Protein 5I0F (pdb70)

Foldseek 3Di:
DKAADQCALFAVPAHDQRHWVVSQAAAFAKIKHKMWDLAAFDWKKKWKFFPVDIDIGTWDWDDGPPQRVQVLLQHDVNDDPVDDDDDDSIIMIMDMDGGHHQTKIKMKMWTAHPVGDIDIGDIGIRWHWYWDQPCLAEEAEDDDFWDVSFWIFTATPLGTWKIKGKGFADDQKFKFFQAFWQAFGTCAQHKAKRAQHDRFAPCNVVGHFNAGEQKIKIFGLQQKIKMKHWPALFMKIWDRCNVPVGIIMIMTTDDVPRDYIYMDMDIDGLLRRLVSLCVVQPAADDDDLLLLAEEEAEAPCQFLVSQVVVCVVCVVLLQDHQEYEYENQPCVQAQQHGNQWDFDADLQDADAPVRTAADPPTRYNDLLVSQVVCVVVNHAYAYEDEQWQADDPPGDPNSVSNQVVQVVVLQWWADLVSHFDQFSHNPSGGTIGGQLPDPVRLCSSCSNRLNCCQPSNHAEYAHEDLQGDGDQQIAHPVGHGCSRVSQQRVLSSLVSQQVSQVVNVHGSAYEYRHHYRNCLHGHAYEPDAYDQDLSSLSSRLSSQASNQSNNRAQYYYAFSGADDAEHALLSLLLSQLVLLLGRGHYHYHDDDVPDPDDRGNDQVVNCVVNVPVCSSVSSSLSSVVSVVCSVVSSVLVVVCSVSVGHQFYQPSNPNSNHSCSSVQGSWTHRGDWKIFDGDRDPPDQKDKDAFAAAWKAFPPPRDIDGHPDIDMDGCDSSDTTMITGDDDD

Secondary structure (DSSP, 8-state):
-EE--TTTT--TT---TTSEESSS-BTTS-EEEEEEESS-EEEEEEEEE-SS-EEEEE-EEE---HHHHHHHTT-GGG-BTTBPPPPPSSEEEEEEESS--SS-EEEEEEEEETTS-EEEPPPEEE--BEEE-S-SSEEEE-SS-B-TT--EEEE-SS-EEEEEEEEE--TT-EEEEEES-SS-S--TT-EEEE------S-HHHHT--SSEEEEEEEE-TTS-EEEEEE--SS-EEEEESSSSTTEEEEEEE------EEEEEEEEESHHHHHHHHHHHH--PPP--GGGGSEEEE-TT--SHHHHHHHHHHHHHHT---SEEEESS-B-SSSSSSBTT-B----TTPPP-GGG-B--TTSS-S-HHHHHHHHHHTT-EEEEEE-S-B---TT--HHHHHHHHHHHHHS-B-B-TTSSBPB--SSSSTT-B-B--SSHHHHHHHHHTTHHHHHTS---EEEE--------TT-B-TTS-BHHHHHHHHHHHHHHHHHHHHHHTTS---EEES---TTGGGS-EEE----BSSHHHHHHHHHHHHHHHTTT--SEEEETT-SBSSPPPHHHHHHHHHHHHTSSEEEE-----TTPSSP---SHHHHHHHHT-THHHHHHHHHHHHHHHHHHHHHHHHHHHHHH---SEE-THHHHTT-GGGGG-TT-EEETTTEEE----STT-SEEEEEE-SSEEEETTT--EEESSEEEEEE--TT---EEEE----

Solvent-accessible surface area: 27819 Å² total; per-residue (Å²): 136,19,45,14,93,44,68,2,32,33,7,23,56,11,75,17,44,7,15,5,111,33,34,52,12,19,21,47,89,61,1,28,1,6,0,9,0,74,26,82,18,67,96,1,62,0,34,0,75,25,100,168,56,127,86,74,24,109,12,64,101,49,132,30,67,128,68,13,57,10,18,55,48,4,3,101,34,86,77,57,96,89,140,154,79,98,170,92,95,74,57,4,18,70,19,54,11,95,136,3,50,94,90,62,15,42,1,56,0,38,2,47,7,122,103,51,132,85,37,83,21,124,69,15,100,2,41,4,0,84,67,13,80,117,123,52,13,106,12,53,26,90,69,118,30,43,33,108,132,24,23,58,4,0,20,18,89,76,30,30,36,48,0,64,5,7,1,81,3,69,77,58,6,24,0,0,0,0,0,1,8,6,40,73,12,35,1,58,41,39,154,18,10,0,19,9,4,18,5,22,26,18,0,8,143,65,94,34,2,0,0,0,0,0,0,0,0,0,0,27,53,71,12,138,5,23,0,0,3,0,91,23,27,48,48,0,83,3,20,0,10,32,87,67,87,66,58,0,58,0,39,2,34,14,36,163,244,112,17,89,9,83,0,10,36,53,87,13,33,6,23,77,0,0,29,8,0,4,106,69,15,24,86,20,25,128,27,11,80,22,0,4,0,0,0,0,0,0,28,9,4,30,30,25,85,58,0,37,101,14,1,51,92,2,144,118,34,44,0,59,14,7,0,0,0,0,13,16,0,1,44,74,51,7,6,5,6,1,77,66,12,173,69,121,109,29,159,3,114,59,6,88,14,123,58,17,95,43,33,109,139,19,11,1,52,70,0,42,5,3,0,130,65,0,53,126,71,37,9,70,0,0,0,20,0,1,0,4,3,45,56,66,148,114,15,25,113,27,5,80,28,11,5,101,22,0,70,90,39,19,28,1,0,61,35,52,111,38,69,27,0,89,2,50,14,53,81,29,87,89,1,1,0,0,0,0,16,37,75,58,1,13,99,58,1,5,61,7,2,42,0,0,2,81,58,10,61,0,15,0,0,1,0,12,0,0,10,13,9,17,4,27,20,0,98,14,79,44,63,95,62,1,23,46,3,23,8,30,3,1,11,16,2,1,92,2,0,3,41,4,0,101,70,25,74,47,106,12,0,1,0,2,5,1,0,0,22,12,0,4,27,28,5,0,3,6,6,5,15,23,46,24,60,30,72,5,2,58,7,6,0,8,0,0,1,0,0,3,0,0,6,2,10,4,1,0,8,6,0,2,4,16,7,19,97,23,1,91,15,27,2,2,1,5,0,4,2,0,0,0,0,0,0,0,0,0,0,5,2,43,102,24,129,86,92,166,75,79,55,4,0,1,0,18,10,0,7,131,72,45,72,17,53,111,1,28,84,22,2,60,44,0,0,149,17,0,64,74,5,43,93,42,0,30,39,20,8,154,96,3,45,158,49,4,45,4,0,3,4,1,8,2,13,54,29,7,105,22,73,67,6,36,69,37,50,93,6,0,1,0,0,45,50,5,0,0,12,2,2,8,36,76,59,20,106,77,53,61,0,15,0,1,138,38,81,3,51,3,51,63,75,36,116,92,20,112,5,23,96,99,30,90,37,66,2,39,74,76,25,2,0,0,7,90,109,65,61,112,154

B-factor: mean 27.85, std 9.17, range [13.56, 85.02]

Sequence (729 aa):
MITHRPRGIEHPYARSLDQLYPAIPIAGQSLTIGATTSGPCSRMRCFVLWPEHEQVFDMSPVNGTDSDAALLAGGEGHLAAAQQAALDADNGWQTSIPHLPDQDATYYFEALTLDGRTETSESFPLTPSHWSAEPVGHIDIDGDRFIPDSPLWLVSSAGTHRVKFALRIEGDEHVVGFGERYDQLDQRGLRLDSVVFEQYKAQGKHHRTYLPMPFAQVVNEAGRAWGFHVETTRRTWYDVAATVSDRILLIEVDLGFKTPVVRVNTWSGSPTDVLNGFLDVAGRPAEMPEWIFGLWASGNEWNTQSLVMEQMDRHRNEGIPVSVVVIEAWSDEEGFTIFRDARYVPNQGQPHRGPDFTYPSDGAWPDPAGMIRELHERGIRVILWQIPLQKTDDDLGPEALAQGNALIASGHVVKEPDGTPYKNRGWWFPNALMPDLSTEAGRQWWTEQRRYLVEDLDIDGFKTDGGEHAWGSDLRYEDGRRGDEGNNLYPVNYARAYGDLLRSAGKYPVTFSRSGFTGSQAHGLYWAGDEDSTWEAFRSSITAGITAGACGILYWGWDLAGFSGPVPEAELYARAFAAATFMPIMQYHSEFHHHELPLRDRTPWNVAEQTGCGELIDLARHYTRVREALRPYLVAQTRQCLQTGKPLMRAMFYDHADDPEIWAHPRQYMLGDELLINPVTAPGATTWTTYLPEGQWEDYWSGEVSEGGHLVTRAVGWDIIPVYRRVGAA

Radius of gyration: 27.04 Å; Cα contacts (8 Å, |Δi|>4): 1753; chains: 1; bounding box: 69×82×50 Å

Nearest PDB structures (foldseek):
  5i0f-assembly1_B  TM=1.001E+00  e=0.000E+00  Trueperella pyogenes
  5i0g-assembly1_B  TM=9.941E-01  e=0.000E+00  Trueperella pyogenes
  5i0e-assembly1_B  TM=9.972E-01  e=0.000E+00  Trueperella pyogenes
  5f7s-assembly1_A  TM=9.975E-01  e=0.000E+00  Trueperella pyogenes
  5f7s-assembly2_B  TM=9.955E-01  e=0.000E+00  Trueperella pyogenes

Structure (mmCIF, N/CA/C/O backbone):
data_5I0F
#
_entry.id   5I0F
#
_cell.length_a   195.127
_cell.length_b   103.128
_cell.length_c   44.094
_cell.angle_alpha   90.00
_cell.angle_beta   92.14
_cell.angle_gamma   90.00
#
_symmetry.space_group_name_H-M   'C 1 2 1'
#
loop_
_entity.id
_entity.type
_entity.pdbx_description
1 polymer 'Glycoside hydrolase family 31'
2 branched alpha-D-glucopyranose-(1-6)-alpha-D-glucopyranose
3 branched alpha-D-glucopyranose-(1-6)-beta-D-glucopyranose
4 non-polymer 'CALCIUM ION'
5 non-polymer 'TRIETHYLENE GLYCOL'
6 water water
#
loop_
_atom_site.group_PDB
_atom_site.id
_atom_site.type_symbol
_atom_site.label_atom_id
_atom_site.label_alt_id
_atom_site.label_comp_id
_atom_site.label_asym_id
_atom_site.label_entity_id
_atom_site.label_seq_id
_atom_site.pdbx_PDB_ins_code
_atom_site.Cartn_x
_atom_site.Cartn_y
_atom_site.Cartn_z
_atom_site.occupancy
_atom_site.B_iso_or_equiv
_atom_site.auth_seq_id
_atom_site.auth_comp_id
_atom_site.auth_asym_id
_atom_site.auth_atom_id
_atom_site.pdbx_PDB_model_num
ATOM 1 N N . MET A 1 1 ? -33.775 15.107 24.710 1.00 45.08 1 MET B N 1
ATOM 2 C CA . MET A 1 1 ? -33.263 15.221 23.322 1.00 43.93 1 MET B CA 1
ATOM 3 C C . MET A 1 1 ? -32.100 16.204 23.324 1.00 38.65 1 MET B C 1
ATOM 4 O O . MET A 1 1 ? -32.155 17.238 23.997 1.00 37.13 1 MET B O 1
ATOM 9 N N . ILE A 1 2 ? -31.070 15.866 22.548 1.00 34.96 2 ILE B N 1
ATOM 10 C CA . ILE A 1 2 ? -29.881 16.702 22.357 1.00 31.76 2 ILE B CA 1
ATOM 11 C C . ILE A 1 2 ? -30.062 17.503 21.075 1.00 31.07 2 ILE B C 1
ATOM 12 O O . ILE A 1 2 ? -30.454 16.949 20.042 1.00 31.32 2 ILE B O 1
ATOM 17 N N . THR A 1 3 ? -29.804 18.809 21.150 1.00 30.41 3 THR B N 1
ATOM 18 C CA . THR A 1 3 ? -29.831 19.672 19.981 1.00 29.73 3 THR B CA 1
ATOM 19 C C . THR A 1 3 ? -28.430 20.198 19.676 1.00 28.00 3 THR B C 1
ATOM 20 O O . THR A 1 3 ? -27.760 20.779 20.533 1.00 27.55 3 THR B O 1
ATOM 24 N N . HIS A 1 4 ? -28.003 19.975 18.445 1.00 27.47 4 HIS B N 1
ATOM 25 C CA . HIS A 1 4 ? -26.807 20.597 17.916 1.00 26.49 4 HIS B CA 1
ATOM 26 C C . HIS A 1 4 ? -27.108 21.043 16.499 1.00 27.03 4 HIS B C 1
ATOM 27 O O . HIS A 1 4 ? -27.565 20.258 15.692 1.00 26.44 4 HIS B O 1
ATOM 34 N N . ARG A 1 5 ? -26.891 22.329 16.236 1.00 27.31 5 ARG B N 1
ATOM 35 C CA . ARG A 1 5 ? -26.998 22.900 14.891 1.00 28.13 5 ARG B CA 1
ATOM 36 C C . ARG A 1 5 ? -25.663 23.574 14.630 1.00 27.19 5 ARG B C 1
ATOM 37 O O . ARG A 1 5 ? -25.348 24.553 15.291 1.00 26.30 5 ARG B O 1
ATOM 45 N N . PRO A 1 6 ? -24.863 23.059 13.687 1.00 28.02 6 PRO B N 1
ATOM 46 C CA . PRO A 1 6 ? -23.514 23.592 13.472 1.00 27.70 6 PRO B CA 1
ATOM 47 C C . PRO A 1 6 ? -23.435 25.123 13.328 1.00 27.01 6 PRO B C 1
ATOM 48 O O . PRO A 1 6 ? -22.488 25.731 13.792 1.00 26.52 6 PRO B O 1
ATOM 52 N N . ARG A 1 7 ? -24.426 25.725 12.686 1.00 27.52 7 ARG B N 1
ATOM 53 C CA . ARG A 1 7 ? -24.453 27.187 12.508 1.00 27.80 7 ARG B CA 1
ATOM 54 C C . ARG A 1 7 ? -25.293 27.924 13.540 1.00 25.92 7 ARG B C 1
ATOM 55 O O . ARG A 1 7 ? -25.308 29.157 13.552 1.00 24.88 7 ARG B O 1
ATOM 63 N N . GLY A 1 8 ? -25.991 27.185 14.399 1.00 24.71 8 GLY B N 1
ATOM 64 C CA . GLY A 1 8 ? -26.775 27.767 15.463 1.00 24.14 8 GLY B CA 1
ATOM 65 C C . GLY A 1 8 ? -28.041 28.457 14.986 1.00 24.35 8 GLY B C 1
ATOM 66 O O . GLY A 1 8 ? -28.628 28.087 13.972 1.00 24.40 8 GLY B O 1
ATOM 67 N N . ILE A 1 9 ? -28.450 29.468 15.743 1.00 23.31 9 ILE B N 1
ATOM 68 C CA . ILE A 1 9 ? -29.675 30.218 15.451 1.00 23.86 9 ILE B CA 1
ATOM 69 C C . ILE A 1 9 ? -29.447 31.127 14.226 1.00 22.80 9 ILE B C 1
ATOM 70 O O . ILE A 1 9 ? -30.401 31.477 13.514 1.00 23.18 9 ILE B O 1
ATOM 75 N N . GLU A 1 10 ? -28.186 31.485 13.999 1.00 21.44 10 GLU B N 1
ATOM 76 C CA . GLU A 1 10 ? -27.749 32.271 12.817 1.00 22.13 10 GLU B CA 1
ATOM 77 C C . GLU A 1 10 ? -28.181 33.741 12.921 1.00 21.40 10 GLU B C 1
ATOM 78 O O . GLU A 1 10 ? -28.487 34.400 11.924 1.00 22.74 10 GLU B O 1
ATOM 84 N N . HIS A 1 11 ? -28.198 34.239 14.148 1.00 21.24 11 HIS B N 1
ATOM 85 C CA . HIS A 1 11 ? -28.178 35.689 14.420 1.00 21.20 11 HIS B CA 1
ATOM 86 C C . HIS A 1 11 ? -26.825 36.162 13.830 1.00 20.83 11 HIS B C 1
ATOM 87 O O . HIS A 1 11 ? -25.812 35.553 14.098 1.00 20.52 11 HIS B O 1
ATOM 94 N N . PRO A 1 12 ? -26.798 37.239 13.014 1.00 20.70 12 PRO B N 1
ATOM 95 C CA . PRO A 1 12 ? -25.507 37.567 12.362 1.00 20.67 12 PRO B CA 1
ATOM 96 C C . PRO A 1 12 ? -24.365 38.011 13.275 1.00 21.07 12 PRO B C 1
ATOM 97 O O . PRO A 1 12 ? -23.213 38.017 12.842 1.00 22.34 12 PRO B O 1
ATOM 101 N N . TYR A 1 13 ? -24.672 38.423 14.503 1.00 20.56 13 TYR B N 1
ATOM 102 C CA . TYR A 1 13 ? -23.678 38.901 15.443 1.00 21.27 13 TYR B CA 1
ATOM 103 C C . TYR A 1 13 ? -23.611 38.146 16.778 1.00 22.79 13 TYR B C 1
ATOM 104 O O . TYR A 1 13 ? -22.941 38.595 17.690 1.00 24.39 13 TYR B O 1
ATOM 113 N N . ALA A 1 14 ? -24.294 37.009 16.898 1.00 22.26 14 ALA B N 1
ATOM 114 C CA . ALA A 1 14 ? -24.340 36.296 18.167 1.00 23.72 14 ALA B CA 1
ATOM 115 C C . ALA A 1 14 ? -24.330 34.802 17.902 1.00 24.27 14 ALA B C 1
ATOM 116 O O . ALA A 1 14 ? -24.769 34.337 16.837 1.00 22.67 14 ALA B O 1
ATOM 118 N N . ARG A 1 15 ? -23.799 34.077 18.880 1.00 26.83 15 ARG B N 1
ATOM 119 C CA . ARG A 1 15 ? -23.785 32.618 18.855 1.00 28.69 15 ARG B CA 1
ATOM 120 C C . ARG A 1 15 ? -24.817 32.080 19.830 1.00 28.01 15 ARG B C 1
ATOM 121 O O . ARG A 1 15 ? -25.002 32.644 20.914 1.00 27.79 15 ARG B O 1
ATOM 129 N N . SER A 1 16 ? -25.480 30.992 19.441 1.00 27.26 16 SER B N 1
ATOM 130 C CA . SER A 1 16 ? -26.329 30.213 20.348 1.00 27.68 16 SER B CA 1
ATOM 131 C C . SER A 1 16 ? -25.497 29.138 21.062 1.00 27.11 16 SER B C 1
ATOM 132 O O . SER A 1 16 ? -24.329 28.906 20.730 1.00 26.05 16 SER B O 1
ATOM 135 N N . LEU A 1 17 ? -26.106 28.473 22.039 1.00 27.32 17 LEU B N 1
ATOM 136 C CA . LEU A 1 17 ? -25.402 27.476 22.849 1.00 28.73 17 LEU B CA 1
ATOM 137 C C . LEU A 1 17 ? -25.241 26.100 22.186 1.00 27.84 17 LEU B C 1
ATOM 138 O O . LEU A 1 17 ? -24.602 25.211 22.760 1.00 29.27 17 LEU B O 1
ATOM 143 N N . ASP A 1 18 ? -25.810 25.920 21.002 1.00 26.79 18 ASP B N 1
ATOM 144 C CA . ASP A 1 18 ? -25.909 24.609 20.348 1.00 27.14 18 ASP B CA 1
ATOM 145 C C . ASP A 1 18 ? -25.091 24.505 19.039 1.00 25.98 18 ASP B C 1
ATOM 146 O O . ASP A 1 18 ? -25.397 23.668 18.191 1.00 26.13 18 ASP B O 1
ATOM 151 N N . GLN A 1 19 ? -24.056 25.340 18.881 1.00 25.10 19 GLN B N 1
ATOM 152 C CA . GLN A 1 19 ? -23.344 25.463 17.605 1.00 24.49 19 GLN B CA 1
ATOM 153 C C . GLN A 1 19 ? -21.843 25.231 17.695 1.00 24.42 19 GLN B C 1
ATOM 154 O O . GLN A 1 19 ? -21.291 25.093 18.780 1.00 25.17 19 GLN B O 1
ATOM 160 N N . LEU A 1 20 ? -21.217 25.163 16.520 1.00 25.36 20 LEU B N 1
ATOM 161 C CA . LEU A 1 20 ? -19.778 25.302 16.394 1.00 26.00 20 LEU B CA 1
ATOM 162 C C . LEU A 1 20 ? -19.368 26.781 16.329 1.00 27.24 20 LEU B C 1
ATOM 163 O O . LEU A 1 20 ? -20.075 27.587 15.722 1.00 28.01 20 LEU B O 1
ATOM 168 N N . TYR A 1 21 ? -18.226 27.109 16.924 1.00 28.19 21 TYR B N 1
ATOM 169 C CA . TYR A 1 21 ? -17.619 28.448 16.798 1.00 30.86 21 TYR B CA 1
ATOM 170 C C . TYR A 1 21 ? -16.100 28.333 16.587 1.00 31.48 21 TYR B C 1
ATOM 171 O O . TYR A 1 21 ? -15.401 27.872 17.494 1.00 31.76 21 TYR B O 1
ATOM 180 N N . PRO A 1 22 ? -15.568 28.726 15.423 1.00 32.34 22 PRO B N 1
ATOM 181 C CA . PRO A 1 22 ? -16.315 29.290 14.296 1.00 32.43 22 PRO B CA 1
ATOM 182 C C . PRO A 1 22 ? -17.247 28.289 13.619 1.00 31.00 22 PRO B C 1
ATOM 183 O O . PRO A 1 22 ? -17.017 27.084 13.680 1.00 29.41 22 PRO B O 1
ATOM 187 N N . ALA A 1 23 ? -18.301 28.810 12.997 1.00 31.36 23 ALA B N 1
ATOM 188 C CA . ALA A 1 23 ? -19.343 27.970 12.396 1.00 31.14 23 ALA B CA 1
ATOM 189 C C . ALA A 1 23 ? -18.804 27.188 11.211 1.00 31.01 23 ALA B C 1
ATOM 190 O O . ALA A 1 23 ? -19.302 26.112 10.949 1.00 30.86 23 ALA B O 1
ATOM 192 N N . ILE A 1 24 ? -17.831 27.768 10.498 1.00 31.36 24 ILE B N 1
ATOM 193 C CA . ILE A 1 24 ? -17.017 27.084 9.468 1.00 31.14 24 ILE B CA 1
ATOM 194 C C . ILE A 1 24 ? -15.638 26.838 10.114 1.00 30.62 24 ILE B C 1
ATOM 195 O O . ILE A 1 24 ? -14.819 27.768 10.204 1.00 29.98 24 ILE B O 1
ATOM 200 N N . PRO A 1 25 ? -15.383 25.597 10.598 1.00 29.90 25 PRO B N 1
ATOM 201 C CA . PRO A 1 25 ? -14.133 25.328 11.310 1.00 29.73 25 PRO B CA 1
ATOM 202 C C . PRO A 1 25 ? -12.872 25.555 10.460 1.00 30.82 25 PRO B C 1
ATOM 203 O O . PRO A 1 25 ? -12.853 25.211 9.269 1.00 30.67 25 PRO B O 1
ATOM 207 N N . ILE A 1 26 ? -11.844 26.153 11.078 1.00 31.62 26 ILE B N 1
ATOM 208 C CA . ILE A 1 26 ? -10.580 26.456 10.413 1.00 33.14 26 ILE B CA 1
ATOM 209 C C . ILE A 1 26 ? -9.478 25.634 11.087 1.00 33.76 26 ILE B C 1
ATOM 210 O O . ILE A 1 26 ? -9.287 25.718 12.298 1.00 32.76 26 ILE B O 1
ATOM 215 N N . ALA A 1 27 ? -8.771 24.836 10.283 1.00 35.20 27 ALA B N 1
ATOM 216 C CA . ALA A 1 27 ? -7.643 24.026 10.767 1.00 36.64 27 ALA B CA 1
ATOM 217 C C . ALA A 1 27 ? -6.594 24.897 11.447 1.00 38.73 27 ALA B C 1
ATOM 218 O O . ALA A 1 27 ? -6.312 26.013 10.994 1.00 38.44 27 ALA B O 1
ATOM 220 N N . GLY A 1 28 ? -6.038 24.396 12.548 1.00 40.24 28 GLY B N 1
ATOM 221 C CA . GLY A 1 28 ? -5.004 25.115 13.302 1.00 42.77 28 GLY B CA 1
ATOM 222 C C . GLY A 1 28 ? -5.496 26.194 14.260 1.00 43.28 28 GLY B C 1
ATOM 223 O O . GLY A 1 28 ? -4.695 26.738 15.017 1.00 45.67 28 GLY B O 1
ATOM 224 N N . GLN A 1 29 ? -6.790 26.520 14.226 1.00 41.43 29 GLN B N 1
ATOM 225 C CA . GLN A 1 29 ? -7.393 27.495 15.139 1.00 41.78 29 GLN B CA 1
ATOM 226 C C . GLN A 1 29 ? -8.208 26.711 16.170 1.00 39.63 29 GLN B C 1
ATOM 227 O O . GLN A 1 29 ? -8.413 25.514 16.006 1.00 37.92 29 GLN B O 1
ATOM 233 N N . SER A 1 30 ? -8.677 27.394 17.215 1.00 39.40 30 SER B N 1
ATOM 234 C CA . SER A 1 30 ? -9.541 26.756 18.205 1.00 38.38 30 SER B CA 1
ATOM 235 C C . SER A 1 30 ? -10.929 26.527 17.598 1.00 35.45 30 SER B C 1
ATOM 236 O O . SER A 1 30 ? -11.365 27.284 16.716 1.00 33.92 30 SER B O 1
ATOM 239 N N . LEU A 1 31 ? -11.585 25.461 18.048 1.00 33.53 31 LEU B N 1
ATOM 240 C CA . LEU A 1 31 ? -12.962 25.162 17.685 1.00 31.59 31 LEU B CA 1
ATOM 241 C C . LEU A 1 31 ? -13.731 24.912 18.975 1.00 31.56 31 LEU B C 1
ATOM 242 O O . LEU A 1 31 ? -13.395 23.985 19.713 1.00 31.75 31 LEU B O 1
ATOM 247 N N . THR A 1 32 ? -14.754 25.730 19.237 1.00 31.17 32 THR B N 1
ATOM 248 C CA . THR A 1 32 ? -15.657 25.550 20.375 1.00 30.59 32 THR B CA 1
ATOM 249 C C . THR A 1 32 ? -16.880 24.782 19.896 1.00 29.60 32 THR B C 1
ATOM 250 O O . THR A 1 32 ? -17.464 25.129 18.870 1.00 28.61 32 THR B O 1
ATOM 254 N N . ILE A 1 33 ? -17.262 23.751 20.652 1.00 28.74 33 ILE B N 1
ATOM 255 C CA . ILE A 1 33 ? -18.366 22.870 20.286 1.00 27.86 33 ILE B CA 1
ATOM 256 C C . ILE A 1 33 ? -19.447 22.961 21.355 1.00 27.78 33 ILE B C 1
ATOM 257 O O . ILE A 1 33 ? -19.195 22.618 22.511 1.00 28.51 33 ILE B O 1
ATOM 262 N N . GLY A 1 34 ? -20.642 23.387 20.945 1.00 27.33 34 GLY B N 1
ATOM 263 C CA . GLY A 1 34 ? -21.808 23.519 21.818 1.00 27.26 34 GLY B CA 1
ATOM 264 C C . GLY A 1 34 ? -22.960 22.577 21.474 1.00 26.41 34 GLY B C 1
ATOM 265 O O . GLY A 1 34 ? -23.183 22.250 20.312 1.00 25.71 34 GLY B O 1
ATOM 266 N N . ALA A 1 35 ? -23.676 22.138 22.503 1.00 26.27 35 ALA B N 1
ATOM 267 C CA . ALA A 1 35 ? -24.920 21.370 22.348 1.00 26.38 35 ALA B CA 1
ATOM 268 C C . ALA A 1 35 ? -25.820 21.686 23.523 1.00 26.85 35 ALA B C 1
ATOM 269 O O . ALA A 1 35 ? -25.334 22.079 24.580 1.00 27.36 35 ALA B O 1
ATOM 271 N N . THR A 1 36 ? -27.129 21.546 23.330 1.00 27.85 36 THR B N 1
ATOM 272 C CA . THR A 1 36 ? -28.079 21.693 24.409 1.00 29.48 36 THR B CA 1
ATOM 273 C C . THR A 1 36 ? -28.883 20.394 24.593 1.00 30.89 36 THR B C 1
ATOM 274 O O . THR A 1 36 ? -29.013 19.579 23.668 1.00 30.63 36 THR B O 1
ATOM 278 N N . THR A 1 37 ? -29.388 20.225 25.806 1.00 32.19 37 THR B N 1
ATOM 279 C CA . THR A 1 37 ? -30.284 19.144 26.156 1.00 34.83 37 THR B CA 1
ATOM 280 C C . THR A 1 37 ? -31.650 19.728 26.531 1.00 37.66 37 THR B C 1
ATOM 281 O O . THR A 1 37 ? -31.725 20.760 27.202 1.00 38.52 37 THR B O 1
ATOM 285 N N . SER A 1 38 ? -32.713 19.060 26.080 1.00 40.20 38 SER B N 1
ATOM 286 C CA . SER A 1 38 ? -34.092 19.484 26.347 1.00 42.36 38 SER B CA 1
ATOM 287 C C . SER A 1 38 ? -34.457 19.315 27.814 1.00 43.66 38 SER B C 1
ATOM 288 O O . SER A 1 38 ? -35.200 20.122 28.372 1.00 44.83 38 SER B O 1
ATOM 291 N N . GLY A 1 39 ? -33.958 18.248 28.428 1.00 43.62 39 GLY B N 1
ATOM 292 C CA . GLY A 1 39 ? -34.116 18.036 29.848 1.00 43.63 39 GLY B CA 1
ATOM 293 C C . GLY A 1 39 ? -32.817 18.259 30.582 1.00 42.68 39 GLY B C 1
ATOM 294 O O . GLY A 1 39 ? -31.768 18.475 29.967 1.00 43.72 39 GLY B O 1
ATOM 295 N N . PRO A 1 40 ? -32.867 18.184 31.919 1.00 43.36 40 PRO B N 1
ATOM 296 C CA . PRO A 1 40 ? -31.636 18.246 32.699 1.00 40.39 40 PRO B CA 1
ATOM 297 C C . PRO A 1 40 ? -30.881 16.906 32.666 1.00 37.78 40 PRO B C 1
ATOM 298 O O . PRO A 1 40 ? -31.523 15.794 32.695 1.00 34.38 40 PRO B O 1
ATOM 302 N N . CYS A 1 41 ? -29.543 17.049 32.613 1.00 34.06 41 CYS B N 1
ATOM 303 C CA . CYS A 1 41 ? -28.579 15.962 32.448 1.00 33.10 41 CYS B CA 1
ATOM 304 C C . CYS A 1 41 ? -27.424 16.090 33.444 1.00 32.84 41 CYS B C 1
ATOM 305 O O . CYS A 1 41 ? -27.144 17.170 33.946 1.00 33.13 41 CYS B O 1
ATOM 308 N N . SER A 1 42 ? -26.783 14.969 33.749 1.00 33.10 42 SER B N 1
ATOM 309 C CA . SER A 1 42 ? -25.646 14.942 34.660 1.00 34.06 42 SER B CA 1
ATOM 310 C C . SER A 1 42 ? -24.315 14.974 33.915 1.00 34.40 42 SER B C 1
ATOM 311 O O . SER A 1 42 ? -23.309 15.342 34.497 1.00 35.12 42 SER B O 1
ATOM 314 N N . ARG A 1 43 ? -24.319 14.596 32.635 1.00 34.12 43 ARG B N 1
ATOM 315 C CA . ARG A 1 43 ? -23.098 14.450 31.857 1.00 35.66 43 ARG B CA 1
ATOM 316 C C . ARG A 1 43 ? -23.421 14.591 30.368 1.00 33.32 43 ARG B C 1
ATOM 317 O O . ARG A 1 43 ? -24.481 14.187 29.917 1.00 31.21 43 ARG B O 1
ATOM 325 N N . MET A 1 44 ? -22.488 15.165 29.628 1.00 32.57 44 MET B N 1
ATOM 326 C CA . MET A 1 44 ? -22.518 15.206 28.187 1.00 31.96 44 MET B CA 1
ATOM 327 C C . MET A 1 44 ? -21.100 15.034 27.656 1.00 30.86 44 MET B C 1
ATOM 328 O O . MET A 1 44 ? -20.169 15.704 28.137 1.00 30.12 44 MET B O 1
ATOM 333 N N . ARG A 1 45 ? -20.943 14.169 26.658 1.00 29.58 45 ARG B N 1
ATOM 334 C CA . ARG A 1 45 ? -19.653 13.959 26.023 1.00 31.43 45 ARG B CA 1
ATOM 335 C C . ARG A 1 45 ? -19.758 14.095 24.523 1.00 29.97 45 ARG B C 1
ATOM 336 O O . ARG A 1 45 ? -20.779 13.768 23.928 1.00 28.80 45 ARG B O 1
ATOM 344 N N . CYS A 1 46 ? -18.703 14.627 23.923 1.00 29.74 46 CYS B N 1
ATOM 345 C CA . CYS A 1 46 ? -18.583 14.731 22.474 1.00 29.24 46 CYS B CA 1
ATOM 346 C C . CYS A 1 46 ? -17.548 13.713 22.007 1.00 30.32 46 CYS B C 1
ATOM 347 O O . CYS A 1 46 ? -16.381 13.766 22.425 1.00 30.84 46 CYS B O 1
ATOM 350 N N . PHE A 1 47 ? -17.970 12.798 21.144 1.00 30.70 47 PHE B N 1
ATOM 351 C CA . PHE A 1 47 ? -17.075 11.807 20.544 1.00 33.35 47 PHE B CA 1
ATOM 352 C C . PHE A 1 47 ? -16.678 12.276 19.148 1.00 33.91 47 PHE B C 1
ATOM 353 O O . PHE A 1 47 ? -17.562 12.466 18.301 1.00 33.34 47 PHE B O 1
ATOM 361 N N . VAL A 1 48 ? -15.379 12.478 18.917 1.00 34.44 48 VAL B N 1
ATOM 362 C CA . VAL A 1 48 ? -14.875 12.934 17.616 1.00 34.69 48 VAL B CA 1
ATOM 363 C C . VAL A 1 48 ? -14.070 11.794 16.994 1.00 36.93 48 VAL B C 1
ATOM 364 O O . VAL A 1 48 ? -13.068 11.358 17.559 1.00 38.15 48 VAL B O 1
ATOM 368 N N . LEU A 1 49 ? -14.514 11.318 15.833 1.00 38.38 49 LEU B N 1
ATOM 369 C CA . LEU A 1 49 ? -13.880 10.197 15.137 1.00 41.98 49 LEU B CA 1
ATOM 370 C C . LEU A 1 49 ? -13.002 10.708 13.969 1.00 42.64 49 LEU B C 1
ATOM 371 O O . LEU A 1 49 ? -13.502 11.030 12.888 1.00 40.93 49 LEU B O 1
ATOM 376 N N . TRP A 1 50 ? -11.699 10.800 14.222 1.00 45.15 50 TRP B N 1
ATOM 377 C CA . TRP A 1 50 ? -10.694 11.150 13.197 1.00 47.97 50 TRP B CA 1
ATOM 378 C C . TRP A 1 50 ? -10.345 9.889 12.370 1.00 51.89 50 TRP B C 1
ATOM 379 O O . TRP A 1 50 ? -10.622 8.768 12.808 1.00 52.25 50 TRP B O 1
ATOM 390 N N . PRO A 1 51 ? -9.718 10.055 11.185 1.00 55.37 51 PRO B N 1
ATOM 391 C CA . PRO A 1 51 ? -9.453 8.882 10.335 1.00 59.09 51 PRO B CA 1
ATOM 392 C C . PRO A 1 51 ? -8.774 7.720 11.072 1.00 62.30 51 PRO B C 1
ATOM 393 O O . PRO A 1 51 ? -9.228 6.583 10.964 1.00 63.59 51 PRO B O 1
ATOM 397 N N . GLU A 1 52 ? -7.719 8.026 11.825 1.00 64.69 52 GLU B N 1
ATOM 398 C CA . GLU A 1 52 ? -6.920 7.016 12.532 1.00 69.44 52 GLU B CA 1
ATOM 399 C C . GLU A 1 52 ? -7.150 6.991 14.052 1.00 68.62 52 GLU B C 1
ATOM 400 O O . GLU A 1 52 ? -6.962 5.945 14.676 1.00 70.47 52 GLU B O 1
ATOM 406 N N . HIS A 1 53 ? -7.544 8.128 14.636 1.00 66.10 53 HIS B N 1
ATOM 407 C CA . HIS A 1 53 ? -7.763 8.265 16.085 1.00 64.90 53 HIS B CA 1
ATOM 408 C C . HIS A 1 53 ? -9.220 8.597 16.411 1.00 62.98 53 HIS B C 1
ATOM 409 O O . HIS A 1 53 ? -9.968 9.117 15.574 1.00 61.09 53 HIS B O 1
ATOM 411 N N . GLU A 1 54 ? -9.615 8.296 17.642 1.00 61.92 54 GLU B N 1
ATOM 412 C CA . GLU A 1 54 ? -10.921 8.692 18.173 1.00 59.46 54 GLU B CA 1
ATOM 413 C C . GLU A 1 54 ? -10.653 9.399 19.492 1.00 57.03 54 GLU B C 1
ATOM 414 O O . GLU A 1 54 ? -9.760 8.995 20.239 1.00 60.12 54 GLU B O 1
ATOM 420 N N . GLN A 1 55 ? -11.381 10.475 19.758 1.00 51.69 55 GLN B N 1
ATOM 421 C CA . GLN A 1 55 ? -11.223 11.205 21.012 1.00 50.20 55 GLN B CA 1
ATOM 422 C C . GLN A 1 55 ? -12.578 11.564 21.584 1.00 45.33 55 GLN B C 1
ATOM 423 O O . GLN A 1 55 ? -13.503 11.872 20.840 1.00 43.03 55 GLN B O 1
ATOM 429 N N . VAL A 1 56 ? -12.660 11.529 22.914 1.00 43.54 56 VAL B N 1
ATOM 430 C CA . VAL A 1 56 ? -13.876 11.797 23.668 1.00 40.71 56 VAL B CA 1
ATOM 431 C C . VAL A 1 56 ? -13.600 13.024 24.529 1.00 39.01 56 VAL B C 1
ATOM 432 O O . VAL A 1 56 ? -12.586 13.077 25.216 1.00 38.55 56 VAL B O 1
ATOM 436 N N . PHE A 1 57 ? -14.487 14.010 24.469 1.00 36.57 57 PHE B N 1
ATOM 437 C CA . PHE A 1 57 ? -14.385 15.209 25.290 1.00 36.99 57 PHE B CA 1
ATOM 438 C C . PHE A 1 57 ? -15.504 15.207 26.330 1.00 36.20 57 PHE B C 1
ATOM 439 O O . PHE A 1 57 ? -16.660 14.937 25.997 1.00 34.76 57 PHE B O 1
ATOM 447 N N . ASP A 1 58 ? -15.154 15.483 27.580 1.00 37.04 58 ASP B N 1
ATOM 448 C CA . ASP A 1 58 ? -16.134 15.689 28.651 1.00 36.80 58 ASP B CA 1
ATOM 449 C C . ASP A 1 58 ? -16.573 17.134 28.616 1.00 34.42 58 ASP B C 1
ATOM 450 O O . ASP A 1 58 ? -15.802 18.031 28.927 1.00 35.53 58 ASP B O 1
ATOM 455 N N . MET A 1 59 ? -17.821 17.356 28.251 1.00 32.16 59 MET B N 1
ATOM 456 C CA . MET A 1 59 ? -18.345 18.702 28.109 1.00 30.92 59 MET B CA 1
ATOM 457 C C . MET A 1 59 ? -18.713 19.272 29.478 1.00 31.33 59 MET B C 1
ATOM 458 O O . MET A 1 59 ? -18.964 18.528 30.431 1.00 30.84 59 MET B O 1
ATOM 463 N N . SER A 1 60 ? -18.707 20.595 29.569 1.00 31.02 60 SER B N 1
ATOM 464 C CA . SER A 1 60 ? -19.010 21.320 30.794 1.00 32.27 60 SER B CA 1
ATOM 465 C C . SER A 1 60 ? -20.302 22.122 30.628 1.00 31.65 60 SER B C 1
ATOM 466 O O . SER A 1 60 ? -20.569 22.617 29.523 1.00 29.22 60 SER B O 1
ATOM 469 N N . PRO A 1 61 ? -21.085 22.287 31.717 1.00 32.23 61 PRO B N 1
ATOM 470 C CA . PRO A 1 61 ? -22.285 23.091 31.581 1.00 32.87 61 PRO B CA 1
ATOM 471 C C . PRO A 1 61 ? -21.920 24.573 31.508 1.00 34.87 61 PRO B C 1
ATOM 472 O O . PRO A 1 61 ? -20.997 25.020 32.175 1.00 35.50 61 PRO B O 1
ATOM 476 N N . VAL A 1 62 ? -22.643 25.318 30.691 1.00 35.67 62 VAL B N 1
ATOM 477 C CA . VAL A 1 62 ? -22.280 26.699 30.433 1.00 38.19 62 VAL B CA 1
ATOM 478 C C . VAL A 1 62 ? -23.548 27.523 30.353 1.00 39.81 62 VAL B C 1
ATOM 479 O O . VAL A 1 62 ? -24.614 26.971 30.141 1.00 39.51 62 VAL B O 1
ATOM 483 N N . ASN A 1 63 ? -23.433 28.828 30.598 1.00 42.59 63 ASN B N 1
ATOM 484 C CA . ASN A 1 63 ? -24.476 29.791 30.217 1.00 44.78 63 ASN B CA 1
ATOM 485 C C . ASN A 1 63 ? -23.948 30.633 29.084 1.00 44.56 63 ASN B C 1
ATOM 486 O O . ASN A 1 63 ? -22.735 30.709 28.879 1.00 44.53 63 ASN B O 1
ATOM 491 N N . GLY A 1 64 ? -24.849 31.277 28.346 1.00 45.66 64 GLY B N 1
ATOM 492 C CA . GLY A 1 64 ? -24.437 32.186 27.271 1.00 44.81 64 GLY B CA 1
ATOM 493 C C . GLY A 1 64 ? -23.553 33.306 27.812 1.00 44.46 64 GLY B C 1
ATOM 494 O O . GLY A 1 64 ? -23.704 33.709 28.962 1.00 44.11 64 GLY B O 1
ATOM 495 N N . THR A 1 65 ? -22.630 33.804 26.991 1.00 43.88 65 THR B N 1
ATOM 496 C CA . THR A 1 65 ? -21.851 34.990 27.358 1.00 43.66 65 THR B CA 1
ATOM 497 C C . THR A 1 65 ? -22.807 36.165 27.546 1.00 42.13 65 THR B C 1
ATOM 498 O O . THR A 1 65 ? -23.906 36.177 26.985 1.00 40.29 65 THR B O 1
ATOM 502 N N . ASP A 1 66 ? -22.379 37.126 28.360 1.00 42.92 66 ASP B N 1
ATOM 503 C CA . ASP A 1 66 ? -23.107 38.381 28.580 1.00 41.84 66 ASP B CA 1
ATOM 504 C C . ASP A 1 66 ? -23.526 39.051 27.254 1.00 41.40 66 ASP B C 1
ATOM 505 O O . ASP A 1 66 ? -24.673 39.482 27.092 1.00 40.67 66 ASP B O 1
ATOM 510 N N . SER A 1 67 ? -22.587 39.136 26.316 1.00 42.32 67 SER B N 1
ATOM 511 C CA . SER A 1 67 ? -22.847 39.688 24.973 1.00 42.44 67 SER B CA 1
ATOM 512 C C . SER A 1 67 ? -23.861 38.836 24.158 1.00 41.70 67 SER B C 1
ATOM 513 O O . SER A 1 67 ? -24.841 39.386 23.631 1.00 40.69 67 SER B O 1
ATOM 516 N N . ASP A 1 68 ? -23.646 37.515 24.077 1.00 41.58 68 ASP B N 1
ATOM 517 C CA . ASP A 1 68 ? -24.530 36.619 23.275 1.00 42.11 68 ASP B CA 1
ATOM 518 C C . ASP A 1 68 ? -25.973 36.517 23.799 1.00 41.83 68 ASP B C 1
ATOM 519 O O . ASP A 1 68 ? -26.921 36.641 23.027 1.00 42.22 68 ASP B O 1
ATOM 524 N N . ALA A 1 69 ? -26.125 36.269 25.099 1.00 43.07 69 ALA B N 1
ATOM 525 C CA . ALA A 1 69 ? -27.441 36.283 25.774 1.00 42.31 69 ALA B CA 1
ATOM 526 C C . ALA A 1 69 ? -28.218 37.565 25.489 1.00 40.86 69 ALA B C 1
ATOM 527 O O . ALA A 1 69 ? -29.409 37.514 25.169 1.00 40.38 69 ALA B O 1
ATOM 529 N N . ALA A 1 70 ? -27.531 38.705 25.608 1.00 38.98 70 ALA B N 1
ATOM 530 C CA . ALA A 1 70 ? -28.151 40.007 25.369 1.00 38.29 70 ALA B CA 1
ATOM 531 C C . ALA A 1 70 ? -28.667 40.131 23.940 1.00 37.13 70 ALA B C 1
ATOM 532 O O . ALA A 1 70 ? -29.830 40.489 23.717 1.00 35.12 70 ALA B O 1
ATOM 534 N N . LEU A 1 71 ? -27.791 39.821 22.981 1.00 36.81 71 LEU B N 1
ATOM 535 C CA . LEU A 1 71 ? -28.127 39.956 21.567 1.00 36.73 71 LEU B CA 1
ATOM 536 C C . LEU A 1 71 ? -29.297 39.065 21.148 1.00 36.16 71 LEU B C 1
ATOM 537 O O . LEU A 1 71 ? -30.163 39.511 20.406 1.00 33.90 71 LEU B O 1
ATOM 542 N N . LEU A 1 72 ? -29.343 37.824 21.635 1.00 36.21 72 LEU B N 1
ATOM 543 C CA . LEU A 1 72 ? -30.439 36.920 21.259 1.00 37.25 72 LEU B CA 1
ATOM 544 C C . LEU A 1 72 ? -31.811 37.400 21.774 1.00 37.61 72 LEU B C 1
ATOM 545 O O . LEU A 1 72 ? -32.816 37.129 21.139 1.00 38.77 72 LEU B O 1
ATOM 550 N N . ALA A 1 73 ? -31.843 38.142 22.884 1.00 37.53 73 ALA B N 1
ATOM 551 C CA . ALA A 1 73 ? -33.071 38.831 23.335 1.00 36.81 73 ALA B CA 1
ATOM 552 C C . ALA A 1 73 ? -33.342 40.206 22.671 1.00 35.73 73 ALA B C 1
ATOM 553 O O . ALA A 1 73 ? -34.196 40.946 23.151 1.00 37.10 73 ALA B O 1
ATOM 555 N N . GLY A 1 74 ? -32.639 40.553 21.593 1.00 33.77 74 GLY B N 1
ATOM 556 C CA . GLY A 1 74 ? -32.844 41.840 20.913 1.00 33.37 74 GLY B CA 1
ATOM 557 C C . GLY A 1 74 ? -31.934 42.988 21.297 1.00 32.42 74 GLY B C 1
ATOM 558 O O . GLY A 1 74 ? -32.115 44.113 20.812 1.00 31.19 74 GLY B O 1
ATOM 559 N N . GLY A 1 75 ? -30.947 42.712 22.144 1.00 31.60 75 GLY B N 1
ATOM 560 C CA . GLY A 1 75 ? -29.870 43.656 22.389 1.00 31.82 75 GLY B CA 1
ATOM 561 C C . GLY A 1 75 ? -30.170 44.523 23.577 1.00 31.50 75 GLY B C 1
ATOM 562 O O . GLY A 1 75 ? -31.235 44.411 24.181 1.00 30.90 75 GLY B O 1
ATOM 563 N N . GLU A 1 76 ? -29.237 45.420 23.871 1.00 32.59 76 GLU B N 1
ATOM 564 C CA . GLU A 1 76 ? -29.239 46.182 25.121 1.00 34.29 76 GLU B CA 1
ATOM 565 C C . GLU A 1 76 ? -30.380 47.202 25.203 1.00 33.55 76 GLU B C 1
ATOM 566 O O . GLU A 1 76 ? -30.816 47.567 26.307 1.00 32.58 76 GLU B O 1
ATOM 572 N N . GLY A 1 77 ? -30.873 47.670 24.055 1.00 32.12 77 GLY B N 1
ATOM 573 C CA . GLY A 1 77 ? -32.077 48.506 24.033 1.00 32.75 77 GLY B CA 1
ATOM 574 C C . GLY A 1 77 ? -33.347 47.829 24.556 1.00 32.25 77 GLY B C 1
ATOM 575 O O . GLY A 1 77 ? -34.257 48.522 25.015 1.00 32.10 77 GLY B O 1
ATOM 576 N N . HIS A 1 78 ? -33.408 46.487 24.478 1.00 31.46 78 HIS B N 1
ATOM 577 C CA . HIS A 1 78 ? -34.543 45.697 24.998 1.00 32.19 78 HIS B CA 1
ATOM 578 C C . HIS A 1 78 ? -34.278 45.111 26.387 1.00 33.65 78 HIS B C 1
ATOM 579 O O . HIS A 1 78 ? -35.021 44.230 26.819 1.00 34.34 78 HIS B O 1
ATOM 586 N N . LEU A 1 79 ? -33.220 45.565 27.072 1.00 34.96 79 LEU B N 1
ATOM 587 C CA . LEU A 1 79 ? -32.770 44.922 28.311 1.00 36.02 79 LEU B CA 1
ATOM 588 C C . LEU A 1 79 ? -32.510 45.911 29.436 1.00 35.51 79 LEU B C 1
ATOM 589 O O . LEU A 1 79 ? -31.815 46.913 29.258 1.00 34.93 79 LEU B O 1
ATOM 594 N N . ALA A 1 80 ? -33.072 45.603 30.600 1.00 34.85 80 ALA B N 1
ATOM 595 C CA . ALA A 1 80 ? -32.763 46.307 31.832 1.00 34.56 80 ALA B CA 1
ATOM 596 C C . ALA A 1 80 ? -33.032 45.374 33.006 1.00 34.16 80 ALA B C 1
ATOM 597 O O . ALA A 1 80 ? -33.963 44.567 32.970 1.00 33.23 80 ALA B O 1
ATOM 599 N N . ALA A 1 81 ? -32.225 45.513 34.052 1.00 34.70 81 ALA B N 1
ATOM 600 C CA . ALA A 1 81 ? -32.457 44.814 35.336 1.00 34.46 81 ALA B CA 1
ATOM 601 C C . ALA A 1 81 ? -33.880 45.011 35.902 1.00 34.75 81 ALA B C 1
ATOM 602 O O . ALA A 1 81 ? -34.427 44.128 36.593 1.00 34.85 81 ALA B O 1
ATOM 604 N N . ALA A 1 82 ? -34.461 46.183 35.643 1.00 35.13 82 ALA B N 1
ATOM 605 C CA . ALA A 1 82 ? -35.837 46.516 36.081 1.00 35.90 82 ALA B CA 1
ATOM 606 C C . ALA A 1 82 ? -36.898 45.487 35.627 1.00 37.58 82 ALA B C 1
ATOM 607 O O . ALA A 1 82 ? -37.858 45.229 36.354 1.00 36.62 82 ALA B O 1
ATOM 609 N N . GLN A 1 83 ? -36.719 44.932 34.423 1.00 38.88 83 GLN B N 1
ATOM 610 C CA . GLN A 1 83 ? -37.586 43.880 33.886 1.00 40.78 83 GLN B CA 1
ATOM 611 C C . GLN A 1 83 ? -36.774 42.596 33.674 1.00 42.02 83 GLN B C 1
ATOM 612 O O . GLN A 1 83 ? -36.090 42.433 32.663 1.00 41.47 83 GLN B O 1
ATOM 618 N N . GLN A 1 84 ? -36.861 41.694 34.643 1.00 43.00 84 GLN B N 1
ATOM 619 C CA . GLN A 1 84 ? -36.063 40.479 34.652 1.00 45.90 84 GLN B CA 1
ATOM 620 C C . GLN A 1 84 ? -36.810 39.291 34.020 1.00 45.20 84 GLN B C 1
ATOM 621 O O . GLN A 1 84 ? -37.868 38.896 34.504 1.00 43.82 84 GLN B O 1
ATOM 627 N N . ALA A 1 85 ? -36.253 38.732 32.946 1.00 45.75 85 ALA B N 1
ATOM 628 C CA . ALA A 1 85 ? -36.821 37.540 32.303 1.00 47.12 85 ALA B CA 1
ATOM 629 C C . ALA A 1 85 ? -36.445 36.298 33.102 1.00 48.99 85 ALA B C 1
ATOM 630 O O . ALA A 1 85 ? -35.482 36.308 33.878 1.00 48.90 85 ALA B O 1
ATOM 632 N N . ALA A 1 86 ? -37.208 35.222 32.913 1.00 50.99 86 ALA B N 1
ATOM 633 C CA . ALA A 1 86 ? -36.850 33.918 33.491 1.00 52.15 86 ALA B CA 1
ATOM 634 C C . ALA A 1 86 ? -35.516 33.426 32.934 1.00 52.47 86 ALA B C 1
ATOM 635 O O . ALA A 1 86 ? -35.034 33.910 31.907 1.00 51.70 86 ALA B O 1
ATOM 637 N N . LEU A 1 87 ? -34.921 32.456 33.611 1.00 54.88 87 LEU B N 1
ATOM 638 C CA . LEU A 1 87 ? -33.685 31.837 33.122 1.00 56.04 87 LEU B CA 1
ATOM 639 C C . LEU A 1 87 ? -33.933 31.078 31.814 1.00 57.13 87 LEU B C 1
ATOM 640 O O . LEU A 1 87 ? -35.072 30.761 31.473 1.00 56.84 87 LEU B O 1
ATOM 645 N N . ASP A 1 88 ? -32.853 30.829 31.079 1.00 69.18 88 ASP B N 1
ATOM 646 C CA . ASP A 1 88 ? -32.879 29.987 29.883 1.00 68.95 88 ASP B CA 1
ATOM 647 C C . ASP A 1 88 ? -33.374 28.564 30.246 1.00 66.42 88 ASP B C 1
ATOM 648 O O . ASP A 1 88 ? -32.837 27.917 31.154 1.00 65.70 88 ASP B O 1
ATOM 653 N N . ALA A 1 89 ? -34.418 28.109 29.551 1.00 65.14 89 ALA B N 1
ATOM 654 C CA . ALA A 1 89 ? -34.944 26.752 29.721 1.00 63.02 89 ALA B CA 1
ATOM 655 C C . ALA A 1 89 ? -33.983 25.694 29.170 1.00 60.03 89 ALA B C 1
ATOM 656 O O . ALA A 1 89 ? -33.960 24.576 29.671 1.00 58.58 89 ALA B O 1
ATOM 658 N N . ASP A 1 90 ? -33.213 26.049 28.134 1.00 58.67 90 ASP B N 1
ATOM 659 C CA . ASP A 1 90 ? -32.178 25.161 27.573 1.00 56.21 90 ASP B CA 1
ATOM 660 C C . ASP A 1 90 ? -30.957 25.070 28.484 1.00 51.48 90 ASP B C 1
ATOM 661 O O . ASP A 1 90 ? -30.612 26.011 29.198 1.00 53.11 90 ASP B O 1
ATOM 666 N N . ASN A 1 91 ? -30.322 23.910 28.438 1.00 45.68 91 ASN B N 1
ATOM 667 C CA . ASN A 1 91 ? -29.161 23.604 29.239 1.00 41.45 91 ASN B CA 1
ATOM 668 C C . ASN A 1 91 ? -28.014 23.430 28.267 1.00 37.30 91 ASN B C 1
ATOM 669 O O . ASN A 1 91 ? -27.949 22.433 27.549 1.00 33.64 91 ASN B O 1
ATOM 674 N N . GLY A 1 92 ? -27.148 24.436 28.215 1.00 35.20 92 GLY B N 1
ATOM 675 C CA . GLY A 1 92 ? -25.993 24.424 27.345 1.00 33.78 92 GLY B CA 1
ATOM 676 C C . GLY A 1 92 ? -24.847 23.616 27.922 1.00 32.33 92 GLY B C 1
ATOM 677 O O . GLY A 1 92 ? -24.603 23.641 29.130 1.00 32.82 92 GLY B O 1
ATOM 678 N N . TRP A 1 93 ? -24.151 22.909 27.034 1.00 30.52 93 TRP B N 1
ATOM 679 C CA . TRP A 1 93 ? -22.919 22.190 27.341 1.00 29.21 93 TRP B CA 1
ATOM 680 C C . TRP A 1 93 ? -21.878 22.583 26.304 1.00 29.15 93 TRP B C 1
ATOM 681 O O . TRP A 1 93 ? -22.233 22.875 25.159 1.00 28.18 93 TRP B O 1
ATOM 692 N N . GLN A 1 94 ? -20.604 22.554 26.687 1.00 30.02 94 GLN B N 1
ATOM 693 C CA . GLN A 1 94 ? -19.534 23.053 25.832 1.00 30.86 94 GLN B CA 1
ATOM 694 C C . GLN A 1 94 ? -18.208 22.334 26.065 1.00 31.27 94 GLN B C 1
ATOM 695 O O . GLN A 1 94 ? -17.890 21.923 27.180 1.00 31.23 94 GLN B O 1
ATOM 701 N N . THR A 1 95 ? -17.460 22.173 24.983 1.00 31.36 95 THR B N 1
ATOM 702 C CA . THR A 1 95 ? -16.062 21.787 25.033 1.00 33.42 95 THR B CA 1
ATOM 703 C C . THR A 1 95 ? -15.352 22.557 23.929 1.00 34.13 95 THR B C 1
ATOM 704 O O . THR A 1 95 ? -15.999 23.271 23.170 1.00 33.60 95 THR B O 1
ATOM 708 N N . SER A 1 96 ? -14.034 22.422 23.842 1.00 36.39 96 SER B N 1
ATOM 709 C CA . SER A 1 96 ? -13.282 22.990 22.722 1.00 38.11 96 SER B CA 1
ATOM 710 C C . SER A 1 96 ? -12.067 22.153 22.336 1.00 39.57 96 SER B C 1
ATOM 711 O O . SER A 1 96 ? -11.619 21.281 23.093 1.00 39.54 96 SER B O 1
ATOM 714 N N . ILE A 1 97 ? -11.594 22.401 21.118 1.00 40.15 97 ILE B N 1
ATOM 715 C CA . ILE A 1 97 ? -10.365 21.814 20.590 1.00 43.52 97 ILE B CA 1
ATOM 716 C C . ILE A 1 97 ? -9.457 23.008 20.307 1.00 44.85 97 ILE B C 1
ATOM 717 O O . ILE A 1 97 ? -9.777 23.792 19.429 1.00 44.01 97 ILE B O 1
ATOM 722 N N . PRO A 1 98 ? -8.351 23.178 21.068 1.00 48.30 98 PRO B N 1
ATOM 723 C CA . PRO A 1 98 ? -7.522 24.401 20.941 1.00 49.68 98 PRO B CA 1
ATOM 724 C C . PRO A 1 98 ? -6.780 24.616 19.608 1.00 49.76 98 PRO B C 1
ATOM 725 O O . PRO A 1 98 ? -6.488 25.770 19.255 1.00 50.15 98 PRO B O 1
ATOM 729 N N . HIS A 1 99 ? -6.468 23.534 18.894 1.00 49.54 99 HIS B N 1
ATOM 730 C CA . HIS A 1 99 ? -5.748 23.603 17.611 1.00 49.81 99 HIS B CA 1
ATOM 731 C C . HIS A 1 99 ? -6.262 22.508 16.698 1.00 46.94 99 HIS B C 1
ATOM 732 O O . HIS A 1 99 ? -5.805 21.371 16.761 1.00 48.25 99 HIS B O 1
ATOM 739 N N . LEU A 1 100 ? -7.224 22.861 15.858 1.00 43.86 100 LEU B N 1
ATOM 740 C CA . LEU A 1 100 ? -8.000 21.866 15.127 1.00 41.80 100 LEU B CA 1
ATOM 741 C C . LEU A 1 100 ? -7.149 21.154 14.082 1.00 42.32 100 LEU B C 1
ATOM 742 O O . LEU A 1 100 ? -6.593 21.807 13.204 1.00 41.20 100 LEU B O 1
ATOM 747 N N . PRO A 1 101 ? -7.030 19.819 14.174 1.00 43.58 101 PRO B N 1
ATOM 748 C CA . PRO A 1 101 ? -6.262 19.116 13.133 1.00 44.60 101 PRO B CA 1
ATOM 749 C C . PRO A 1 101 ? -6.854 19.317 11.736 1.00 43.22 101 PRO B C 1
ATOM 750 O O . PRO A 1 101 ? -8.082 19.430 11.600 1.00 41.26 101 PRO B O 1
ATOM 754 N N . ASP A 1 102 ? -6.000 19.355 10.714 1.00 44.12 102 ASP B N 1
ATOM 755 C CA . ASP A 1 102 ? -6.456 19.449 9.325 1.00 43.94 102 ASP B CA 1
ATOM 756 C C . ASP A 1 102 ? -6.782 18.051 8.783 1.00 44.18 102 ASP B C 1
ATOM 757 O O . ASP A 1 102 ? -6.177 17.585 7.823 1.00 45.70 102 ASP B O 1
ATOM 762 N N . GLN A 1 103 ? -7.743 17.388 9.415 1.00 44.23 103 GLN B N 1
ATOM 763 C CA . GLN A 1 103 ? -8.200 16.057 9.005 1.00 44.49 103 GLN B CA 1
ATOM 764 C C . GLN A 1 103 ? -9.718 16.061 9.107 1.00 41.01 103 GLN B C 1
ATOM 765 O O . GLN A 1 103 ? -10.272 16.628 10.059 1.00 40.25 103 GLN B O 1
ATOM 771 N N . ASP A 1 104 ? -10.393 15.458 8.135 1.00 39.42 104 ASP B N 1
ATOM 772 C CA . ASP A 1 104 ? -11.842 15.339 8.203 1.00 37.99 104 ASP B CA 1
ATOM 773 C C . ASP A 1 104 ? -12.248 14.312 9.263 1.00 38.56 104 ASP B C 1
ATOM 774 O O . ASP A 1 104 ? -11.510 13.370 9.553 1.00 38.77 104 ASP B O 1
ATOM 779 N N . ALA A 1 105 ? -13.420 14.534 9.843 1.00 37.01 105 ALA B N 1
ATOM 780 C CA . ALA A 1 105 ? -13.902 13.722 10.957 1.00 37.35 105 ALA B CA 1
ATOM 781 C C . ALA A 1 105 ? -15.413 13.714 10.982 1.00 36.10 105 ALA B C 1
ATOM 782 O O . ALA A 1 105 ? -16.077 14.392 10.192 1.00 35.05 105 ALA B O 1
ATOM 784 N N . THR A 1 106 ? -15.947 12.945 11.914 1.00 36.44 106 THR B N 1
ATOM 785 C CA . THR A 1 106 ? -17.355 12.990 12.228 1.00 36.08 106 THR B CA 1
ATOM 786 C C . THR A 1 106 ? -17.462 13.125 13.753 1.00 33.93 106 THR B C 1
ATOM 787 O O . THR A 1 106 ? -16.536 12.738 14.470 1.00 34.50 106 THR B O 1
ATOM 791 N N . TYR A 1 107 ? -18.552 13.694 14.252 1.00 31.52 107 TYR B N 1
ATOM 792 C CA . TYR A 1 107 ? -18.744 13.775 15.706 1.00 30.58 107 TYR B CA 1
ATOM 793 C C . TYR A 1 107 ? -20.191 13.562 16.093 1.00 29.94 107 TYR B C 1
ATOM 794 O O . TYR A 1 107 ? -21.097 13.736 15.283 1.00 29.79 107 TYR B O 1
ATOM 803 N N . TYR A 1 108 ? -20.384 13.138 17.340 1.00 29.71 108 TYR B N 1
ATOM 804 C CA . TYR A 1 108 ? -21.708 12.986 17.913 1.00 28.74 108 TYR B CA 1
ATOM 805 C C . TYR A 1 108 ? -21.651 13.220 19.411 1.00 27.30 108 TYR B C 1
ATOM 806 O O . TYR A 1 108 ? -20.567 13.252 20.003 1.00 27.00 108 TYR B O 1
ATOM 815 N N . PHE A 1 109 ? -22.818 13.389 20.010 1.00 26.26 109 PHE B N 1
ATOM 816 C CA . PHE A 1 109 ? -22.936 13.686 21.430 1.00 26.22 109 PHE B CA 1
ATOM 817 C C . PHE A 1 109 ? -23.664 12.571 22.153 1.00 27.02 109 PHE B C 1
ATOM 818 O O . PHE A 1 109 ? -24.534 11.933 21.576 1.00 27.69 109 PHE B O 1
ATOM 826 N N . GLU A 1 110 ? -23.312 12.381 23.416 1.00 27.45 110 GLU B N 1
ATOM 827 C CA . GLU A 1 110 ? -23.957 11.421 24.272 1.00 29.15 110 GLU B CA 1
ATOM 828 C C . GLU A 1 110 ? -24.203 12.055 25.638 1.00 28.42 110 GLU B C 1
ATOM 829 O O . GLU A 1 110 ? -23.266 12.549 26.275 1.00 28.13 110 GLU B O 1
ATOM 835 N N . ALA A 1 111 ? -25.458 12.038 26.092 1.00 27.26 111 ALA B N 1
ATOM 836 C CA . ALA A 1 111 ? -25.835 12.618 27.381 1.00 26.96 111 ALA B CA 1
ATOM 837 C C . ALA A 1 111 ? -26.380 11.553 28.314 1.00 27.62 111 ALA B C 1
ATOM 838 O O . ALA A 1 111 ? -26.963 10.573 27.855 1.00 28.40 111 ALA B O 1
ATOM 840 N N . LEU A 1 112 ? -26.203 11.768 29.617 1.00 27.63 112 LEU B N 1
ATOM 841 C CA . LEU A 1 112 ? -26.865 10.967 30.648 1.00 27.56 112 LEU B CA 1
ATOM 842 C C . LEU A 1 112 ? -27.858 11.870 31.387 1.00 27.01 112 LEU B C 1
ATOM 843 O O . LEU A 1 112 ? -27.467 12.881 32.003 1.00 27.41 112 LEU B O 1
ATOM 848 N N . THR A 1 113 ? -29.143 11.514 31.312 1.00 25.67 113 THR B N 1
ATOM 849 C CA . THR A 1 113 ? -30.194 12.311 31.922 1.00 25.41 113 THR B CA 1
ATOM 850 C C . THR A 1 113 ? -30.157 12.071 33.403 1.00 26.08 113 THR B C 1
ATOM 851 O O . THR A 1 113 ? -29.612 11.060 33.857 1.00 25.66 113 THR B O 1
ATOM 855 N N . LEU A 1 114 ? -30.784 12.960 34.161 1.00 26.62 114 LEU B N 1
ATOM 856 C CA . LEU A 1 114 ? -30.857 12.789 35.610 1.00 28.07 114 LEU B CA 1
ATOM 857 C C . LEU A 1 114 ? -31.546 11.512 36.076 1.00 27.82 114 LEU B C 1
ATOM 858 O O . LEU A 1 114 ? -31.228 11.013 37.155 1.00 27.73 114 LEU B O 1
ATOM 863 N N . ASP A 1 115 ? -32.486 10.986 35.277 1.00 26.70 115 ASP B N 1
ATOM 864 C CA . ASP A 1 115 ? -33.149 9.717 35.605 1.00 26.59 115 ASP B CA 1
ATOM 865 C C . ASP A 1 115 ? -32.426 8.476 35.068 1.00 27.48 115 ASP B C 1
ATOM 866 O O . ASP A 1 115 ? -32.942 7.362 35.215 1.00 28.44 115 ASP B O 1
ATOM 871 N N . GLY A 1 116 ? -31.272 8.664 34.421 1.00 27.43 116 GLY B N 1
ATOM 872 C CA . GLY A 1 116 ? -30.428 7.559 33.998 1.00 28.41 116 GLY B CA 1
ATOM 873 C C . GLY A 1 116 ? -30.569 7.081 32.568 1.00 28.43 116 GLY B C 1
ATOM 874 O O . GLY A 1 116 ? -30.113 5.979 32.264 1.00 29.68 116 GLY B O 1
ATOM 875 N N . ARG A 1 117 ? -31.193 7.866 31.685 1.00 27.46 117 ARG B N 1
ATOM 876 C CA . ARG A 1 117 ? -31.285 7.486 30.264 1.00 27.52 117 ARG B CA 1
ATOM 877 C C . ARG A 1 117 ? -30.071 8.023 29.529 1.00 28.04 117 ARG B C 1
ATOM 878 O O . ARG A 1 117 ? -29.604 9.126 29.818 1.00 27.36 117 ARG B O 1
ATOM 886 N N . THR A 1 118 ? -29.574 7.237 28.579 1.00 29.60 118 THR B N 1
ATOM 887 C CA . THR A 1 118 ? -28.532 7.651 27.659 1.00 30.42 118 THR B CA 1
ATOM 888 C C . THR A 1 118 ? -29.207 8.168 26.406 1.00 31.14 118 THR B C 1
ATOM 889 O O . THR A 1 118 ? -30.022 7.467 25.805 1.00 31.72 118 THR B O 1
ATOM 893 N N . GLU A 1 119 ? -28.907 9.410 26.049 1.00 31.03 119 GLU B N 1
ATOM 894 C CA . GLU A 1 119 ? -29.346 9.979 24.781 1.00 32.62 119 GLU B CA 1
ATOM 895 C C . GLU A 1 119 ? -28.143 10.182 23.882 1.00 31.84 119 GLU B C 1
ATOM 896 O O . GLU A 1 119 ? -27.071 10.560 24.352 1.00 29.84 119 GLU B O 1
ATOM 902 N N . THR A 1 120 ? -28.341 9.924 22.593 1.00 32.60 120 THR B N 1
ATOM 903 C CA . THR A 1 120 ? -27.286 10.013 21.604 1.00 33.34 120 THR B CA 1
ATOM 904 C C . THR A 1 120 ? -27.790 10.808 20.408 1.00 33.02 120 THR B C 1
ATOM 905 O O . THR A 1 120 ? -28.891 10.568 19.923 1.00 34.59 120 THR B O 1
ATOM 909 N N . SER A 1 121 ? -26.994 11.765 19.946 1.00 31.36 121 SER B N 1
ATOM 910 C CA . SER A 1 121 ? -27.361 12.572 18.787 1.00 31.39 121 SER B CA 1
ATOM 911 C C . SER A 1 121 ? -27.096 11.825 17.487 1.00 33.23 121 SER B C 1
ATOM 912 O O . SER A 1 121 ? -26.501 10.744 17.481 1.00 33.92 121 SER B O 1
ATOM 915 N N . GLU A 1 122 ? -27.541 12.414 16.389 1.00 35.19 122 GLU B N 1
ATOM 916 C CA . GLU A 1 122 ? -27.068 12.026 15.054 1.00 37.39 122 GLU B CA 1
ATOM 917 C C . GLU A 1 122 ? -25.563 12.304 14.919 1.00 35.79 122 GLU B C 1
ATOM 918 O O . GLU A 1 122 ? -24.934 12.991 15.751 1.00 33.14 122 GLU B O 1
ATOM 924 N N . SER A 1 123 ? -24.994 11.756 13.861 1.00 36.33 123 SER B N 1
ATOM 925 C CA . SER A 1 123 ? -23.620 12.040 13.490 1.00 36.05 123 SER B CA 1
ATOM 926 C C . SER A 1 123 ? -23.535 13.331 12.661 1.00 34.89 123 SER B C 1
ATOM 927 O O . SER A 1 123 ? -24.377 13.562 11.795 1.00 35.92 123 SER B O 1
ATOM 930 N N . PHE A 1 124 ? -22.517 14.152 12.928 1.00 32.86 124 PHE B N 1
ATOM 931 C CA . PHE A 1 124 ? -22.267 15.393 12.195 1.00 31.91 124 PHE B CA 1
ATOM 932 C C . PHE A 1 124 ? -20.877 15.397 11.535 1.00 32.38 124 PHE B C 1
ATOM 933 O O . PHE A 1 124 ? -19.915 14.923 12.132 1.00 31.63 124 PHE B O 1
ATOM 941 N N . PRO A 1 125 ? -20.758 15.977 10.326 1.00 32.69 125 PRO B N 1
ATOM 942 C CA . PRO A 1 125 ? -19.457 16.063 9.683 1.00 33.34 125 PRO B CA 1
ATOM 943 C C . PRO A 1 125 ? -18.596 17.208 10.225 1.00 32.27 125 PRO B C 1
ATOM 944 O O . PRO A 1 125 ? -19.110 18.282 10.531 1.00 31.70 125 PRO B O 1
ATOM 948 N N . LEU A 1 126 ? -17.292 16.968 10.307 1.00 32.48 126 LEU B N 1
ATOM 949 C CA . LEU A 1 126 ? -16.310 17.999 10.582 1.00 32.09 126 LEU B CA 1
ATOM 950 C C . LEU A 1 126 ? -15.313 18.017 9.417 1.00 32.69 126 LEU B C 1
ATOM 951 O O . LEU A 1 126 ? -14.572 17.039 9.207 1.00 33.77 126 LEU B O 1
ATOM 956 N N . THR A 1 127 ? -15.328 19.097 8.636 1.00 31.54 127 THR B N 1
ATOM 957 C CA . THR A 1 127 ? -14.434 19.245 7.482 1.00 32.42 127 THR B CA 1
ATOM 958 C C . THR A 1 127 ? -13.714 20.580 7.597 1.00 31.32 127 THR B C 1
ATOM 959 O O . THR A 1 127 ? -14.195 21.593 7.094 1.00 30.45 127 THR B O 1
ATOM 963 N N . PRO A 1 128 ? -12.562 20.589 8.281 1.00 30.87 128 PRO B N 1
ATOM 964 C CA . PRO A 1 128 ? -11.829 21.823 8.490 1.00 29.79 128 PRO B CA 1
ATOM 965 C C . PRO A 1 128 ? -11.394 22.491 7.185 1.00 29.83 128 PRO B C 1
ATOM 966 O O . PRO A 1 128 ? -11.113 21.812 6.185 1.00 29.84 128 PRO B O 1
ATOM 970 N N . SER A 1 129 ? -11.371 23.818 7.227 1.00 28.74 129 SER B N 1
ATOM 971 C CA . SER A 1 129 ? -10.990 24.650 6.122 1.00 28.97 129 SER B CA 1
ATOM 972 C C . SER A 1 129 ? -9.609 25.264 6.352 1.00 29.70 129 SER B C 1
ATOM 973 O O . SER A 1 129 ? -9.126 25.334 7.485 1.00 31.02 129 SER B O 1
ATOM 976 N N . HIS A 1 130 ? -8.981 25.684 5.259 1.00 29.41 130 HIS B N 1
ATOM 977 C CA . HIS A 1 130 ? -7.728 26.437 5.298 1.00 29.91 130 HIS B CA 1
ATOM 978 C C . HIS A 1 130 ? -7.730 27.469 4.181 1.00 29.25 130 HIS B C 1
ATOM 979 O O . HIS A 1 130 ? -8.464 27.330 3.198 1.00 28.46 130 HIS B O 1
ATOM 986 N N . TRP A 1 131 ? -6.920 28.499 4.350 1.00 31.35 131 TRP B N 1
ATOM 987 C CA . TRP A 1 131 ? -6.799 29.560 3.348 1.00 31.12 131 TRP B CA 1
ATOM 988 C C . TRP A 1 131 ? -5.781 29.157 2.289 1.00 31.89 131 TRP B C 1
ATOM 989 O O . TRP A 1 131 ? -4.665 28.769 2.612 1.00 32.78 131 TRP B O 1
ATOM 1000 N N . SER A 1 132 ? -6.186 29.232 1.024 1.00 32.37 132 SER B N 1
ATOM 1001 C CA . SER A 1 132 ? -5.342 28.832 -0.102 1.00 32.87 132 SER B CA 1
ATOM 1002 C C . SER A 1 132 ? -5.144 29.993 -1.061 1.00 33.28 132 SER B C 1
ATOM 1003 O O . SER A 1 132 ? -6.114 30.667 -1.446 1.00 32.71 132 SER B O 1
ATOM 1006 N N . ALA A 1 133 ? -3.887 30.202 -1.443 1.00 34.40 133 ALA B N 1
ATOM 1007 C CA . ALA A 1 133 ? -3.503 31.161 -2.475 1.00 35.96 133 ALA B CA 1
ATOM 1008 C C . ALA A 1 133 ? -3.514 30.541 -3.876 1.00 37.59 133 ALA B C 1
ATOM 1009 O O . ALA A 1 133 ? -3.140 31.217 -4.840 1.00 37.35 133 ALA B O 1
ATOM 1011 N N . GLU A 1 134 ? -3.937 29.281 -4.000 1.00 38.57 134 GLU B N 1
ATOM 1012 C CA . GLU A 1 134 ? -4.065 28.642 -5.314 1.00 41.37 134 GLU B CA 1
ATOM 1013 C C . GLU A 1 134 ? -5.231 29.298 -6.045 1.00 40.78 134 GLU B C 1
ATOM 1014 O O . GLU A 1 134 ? -6.134 29.823 -5.396 1.00 38.98 134 GLU B O 1
ATOM 1020 N N . PRO A 1 135 ? -5.221 29.281 -7.392 1.00 40.90 135 PRO B N 1
ATOM 1021 C CA . PRO A 1 135 ? -6.306 29.911 -8.151 1.00 40.52 135 PRO B CA 1
ATOM 1022 C C . PRO A 1 135 ? -7.561 29.031 -8.175 1.00 40.25 135 PRO B C 1
ATOM 1023 O O . PRO A 1 135 ? -7.966 28.531 -9.221 1.00 41.03 135 PRO B O 1
ATOM 1027 N N . VAL A 1 136 ? -8.176 28.879 -7.003 1.00 39.55 136 VAL B N 1
ATOM 1028 C CA . VAL A 1 136 ? -9.359 28.030 -6.805 1.00 39.90 136 VAL B CA 1
ATOM 1029 C C . VAL A 1 136 ? -10.561 28.647 -7.508 1.00 39.21 136 VAL B C 1
ATOM 1030 O O . VAL A 1 136 ? -11.377 27.941 -8.097 1.00 39.27 136 VAL B O 1
ATOM 1034 N N . GLY A 1 137 ? -10.673 29.968 -7.401 1.00 37.85 137 GLY B N 1
ATOM 1035 C CA . GLY A 1 137 ? -11.658 30.753 -8.143 1.00 37.30 137 GLY B CA 1
ATOM 1036 C C . GLY A 1 137 ? -11.012 31.960 -8.801 1.00 36.39 137 GLY B C 1
ATOM 1037 O O . GLY A 1 137 ? -9.796 32.043 -8.925 1.00 35.36 137 GLY B O 1
ATOM 1038 N N . HIS A 1 138 ? -11.848 32.923 -9.167 1.00 36.15 138 HIS B N 1
ATOM 1039 C CA . HIS A 1 138 ? -11.445 34.050 -9.974 1.00 36.04 138 HIS B CA 1
ATOM 1040 C C . HIS A 1 138 ? -12.237 35.289 -9.516 1.00 33.52 138 HIS B C 1
ATOM 1041 O O . HIS A 1 138 ? -13.445 35.206 -9.299 1.00 31.45 138 HIS B O 1
ATOM 1048 N N . ILE A 1 139 ? -11.536 36.405 -9.317 1.00 31.29 139 ILE B N 1
ATOM 1049 C CA . ILE A 1 139 ? -12.168 37.691 -9.079 1.00 30.12 139 ILE B CA 1
ATOM 1050 C C . ILE A 1 139 ? -12.279 38.425 -10.425 1.00 29.96 139 ILE B C 1
ATOM 1051 O O . ILE A 1 139 ? -11.257 38.777 -11.021 1.00 29.53 139 ILE B O 1
ATOM 1056 N N . ASP A 1 140 ? -13.507 38.644 -10.889 1.00 29.39 140 ASP B N 1
ATOM 1057 C CA . ASP A 1 140 ? -13.769 39.362 -12.140 1.00 29.99 140 ASP B CA 1
ATOM 1058 C C . ASP A 1 140 ? -13.845 40.849 -11.770 1.00 29.35 140 ASP B C 1
ATOM 1059 O O . ASP A 1 140 ? -14.866 41.314 -11.249 1.00 27.23 140 ASP B O 1
ATOM 1064 N N . ILE A 1 141 ? -12.740 41.557 -11.982 1.00 29.76 141 ILE B N 1
ATOM 1065 C CA . ILE A 1 141 ? -12.589 42.954 -11.561 1.00 30.55 141 ILE B CA 1
ATOM 1066 C C . ILE A 1 141 ? -11.652 43.688 -12.541 1.00 32.63 141 ILE B C 1
ATOM 1067 O O . ILE A 1 141 ? -10.637 43.145 -12.936 1.00 32.15 141 ILE B O 1
ATOM 1072 N N . ASP A 1 142 ? -12.017 44.910 -12.908 1.00 34.63 142 ASP B N 1
ATOM 1073 C CA . ASP A 1 142 ? -11.257 45.750 -13.836 1.00 39.07 142 ASP B CA 1
ATOM 1074 C C . ASP A 1 142 ? -10.571 46.854 -13.032 1.00 39.24 142 ASP B C 1
ATOM 1075 O O . ASP A 1 142 ? -10.508 46.766 -11.813 1.00 38.20 142 ASP B O 1
ATOM 1080 N N . GLY A 1 143 ? -10.024 47.873 -13.694 1.00 41.11 143 GLY B N 1
ATOM 1081 C CA . GLY A 1 143 ? -9.459 49.023 -12.973 1.00 41.86 143 GLY B CA 1
ATOM 1082 C C . GLY A 1 143 ? -8.082 48.720 -12.421 1.00 42.65 143 GLY B C 1
ATOM 1083 O O . GLY A 1 143 ? -7.524 47.657 -12.694 1.00 45.15 143 GLY B O 1
ATOM 1084 N N . ASP A 1 144 ? -7.539 49.639 -11.629 1.00 42.13 144 ASP B N 1
ATOM 1085 C CA . ASP A 1 144 ? -6.118 49.586 -11.234 1.00 42.02 144 ASP B CA 1
ATOM 1086 C C . ASP A 1 144 ? -5.840 49.424 -9.733 1.00 37.70 144 ASP B C 1
ATOM 1087 O O . ASP A 1 144 ? -4.673 49.396 -9.347 1.00 37.69 144 ASP B O 1
ATOM 1092 N N . ARG A 1 145 ? -6.873 49.320 -8.889 1.00 33.45 145 ARG B N 1
ATOM 1093 C CA . ARG A 1 145 ? -6.646 49.189 -7.435 1.00 31.26 145 ARG B CA 1
ATOM 1094 C C . ARG A 1 145 ? -6.626 47.757 -6.895 1.00 28.98 145 ARG B C 1
ATOM 1095 O O . ARG A 1 145 ? -6.160 47.533 -5.787 1.00 27.34 145 ARG B O 1
ATOM 1103 N N . PHE A 1 146 ? -7.117 46.796 -7.667 1.00 28.16 146 PHE B N 1
ATOM 1104 C CA . PHE A 1 146 ? -7.070 45.378 -7.266 1.00 27.12 146 PHE B CA 1
ATOM 1105 C C . PHE A 1 146 ? -5.626 44.930 -7.129 1.00 27.39 146 PHE B C 1
ATOM 1106 O O . PHE A 1 146 ? -4.838 45.169 -8.028 1.00 27.69 146 PHE B O 1
ATOM 1114 N N . ILE A 1 147 ? -5.295 44.282 -6.017 1.00 26.83 147 ILE B N 1
ATOM 1115 C CA . ILE A 1 147 ? -3.979 43.709 -5.779 1.00 27.39 147 ILE B CA 1
ATOM 1116 C C . ILE A 1 147 ? -4.014 42.258 -6.279 1.00 27.91 147 ILE B C 1
ATOM 1117 O O . ILE A 1 147 ? -4.603 41.390 -5.618 1.00 26.98 147 ILE B O 1
ATOM 1122 N N . PRO A 1 148 ? -3.415 41.987 -7.455 1.00 29.20 148 PRO B N 1
ATOM 1123 C CA . PRO A 1 148 ? -3.650 40.679 -8.090 1.00 30.15 148 PRO B CA 1
ATOM 1124 C C . PRO A 1 148 ? -3.180 39.435 -7.325 1.00 30.42 148 PRO B C 1
ATOM 1125 O O . PRO A 1 148 ? -3.773 38.380 -7.500 1.00 30.61 148 PRO B O 1
ATOM 1129 N N . ASP A 1 149 ? -2.155 39.536 -6.486 1.00 31.61 149 ASP B N 1
ATOM 1130 C CA . ASP A 1 149 ? -1.742 38.363 -5.671 1.00 33.11 149 ASP B CA 1
ATOM 1131 C C . ASP A 1 149 ? -2.480 38.251 -4.308 1.00 31.72 149 ASP B C 1
ATOM 1132 O O . ASP A 1 149 ? -2.169 37.370 -3.500 1.00 30.74 149 ASP B O 1
ATOM 1137 N N . SER A 1 150 ? -3.457 39.124 -4.070 1.00 29.51 150 SER B N 1
ATOM 1138 C CA . SER A 1 150 ? -4.163 39.165 -2.784 1.00 28.52 150 SER B CA 1
ATOM 1139 C C . SER A 1 150 ? -5.212 38.062 -2.535 1.00 27.76 150 SER B C 1
ATOM 1140 O O . SER A 1 150 ? -5.416 37.697 -1.391 1.00 28.29 150 SER B O 1
ATOM 1143 N N . PRO A 1 151 ? -5.855 37.496 -3.579 1.00 27.84 151 PRO B N 1
ATOM 1144 C CA . PRO A 1 151 ? -6.924 36.528 -3.269 1.00 27.64 151 PRO B CA 1
ATOM 1145 C C . PRO A 1 151 ? -6.524 35.297 -2.445 1.00 28.48 151 PRO B C 1
ATOM 1146 O O . PRO A 1 151 ? -5.577 34.592 -2.787 1.00 29.48 151 PRO B O 1
ATOM 1150 N N . LEU A 1 152 ? -7.225 35.070 -1.346 1.00 27.84 152 LEU B N 1
ATOM 1151 C CA . LEU A 1 152 ? -7.120 33.836 -0.562 1.00 28.17 152 LEU B CA 1
ATOM 1152 C C . LEU A 1 152 ? -8.501 33.179 -0.448 1.00 27.09 152 LEU B C 1
ATOM 1153 O O . LEU A 1 152 ? -9.481 33.854 -0.112 1.00 26.41 152 LEU B O 1
ATOM 1158 N N . TRP A 1 153 ? -8.565 31.868 -0.684 1.00 26.49 153 TRP B N 1
ATOM 1159 C CA . TRP A 1 153 ? -9.845 31.125 -0.778 1.00 25.91 153 TRP B CA 1
ATOM 1160 C C . TRP A 1 153 ? -9.926 30.162 0.391 1.00 25.91 153 TRP B C 1
ATOM 1161 O O . TRP A 1 153 ? -8.971 29.423 0.635 1.00 26.08 153 TRP B O 1
ATOM 1172 N N . LEU A 1 154 ? -11.039 30.199 1.132 1.00 25.84 154 LEU B N 1
ATOM 1173 C CA . LEU A 1 154 ? -11.222 29.359 2.312 1.00 26.29 154 LEU B CA 1
ATOM 1174 C C . LEU A 1 154 ? -11.825 28.034 1.850 1.00 27.31 154 LEU B C 1
ATOM 1175 O O . LEU A 1 154 ? -13.015 27.969 1.527 1.00 27.81 154 LEU B O 1
ATOM 1180 N N . VAL A 1 155 ? -11.002 26.991 1.835 1.00 28.43 155 VAL B N 1
ATOM 1181 C CA . VAL A 1 155 ? -11.361 25.722 1.196 1.00 29.73 155 VAL B CA 1
ATOM 1182 C C . VAL A 1 155 ? -11.316 24.534 2.149 1.00 30.60 155 VAL B C 1
ATOM 1183 O O . VAL A 1 155 ? -10.452 24.455 3.015 1.00 30.99 155 VAL B O 1
ATOM 1187 N N . SER A 1 156 ? -12.240 23.606 1.945 1.00 30.98 156 SER B N 1
ATOM 1188 C CA . SER A 1 156 ? -12.245 22.317 2.642 1.00 32.32 156 SER B CA 1
ATOM 1189 C C . SER A 1 156 ? -12.491 21.224 1.613 1.00 33.83 156 SER B C 1
ATOM 1190 O O . SER A 1 156 ? -12.631 21.508 0.424 1.00 33.95 156 SER B O 1
ATOM 1193 N N . SER A 1 157 ? -12.553 19.981 2.069 1.00 35.39 157 SER B N 1
ATOM 1194 C CA . SER A 1 157 ? -12.948 18.878 1.197 1.00 37.76 157 SER B CA 1
ATOM 1195 C C . SER A 1 157 ? -14.386 19.029 0.680 1.00 38.93 157 SER B C 1
ATOM 1196 O O . SER A 1 157 ? -14.723 18.473 -0.354 1.00 40.76 157 SER B O 1
ATOM 1199 N N . ALA A 1 158 ? -15.221 19.759 1.414 1.00 39.80 158 ALA B N 1
ATOM 1200 C CA . ALA A 1 158 ? -16.594 20.079 0.993 1.00 41.52 158 ALA B CA 1
ATOM 1201 C C . ALA A 1 158 ? -16.665 21.100 -0.152 1.00 41.82 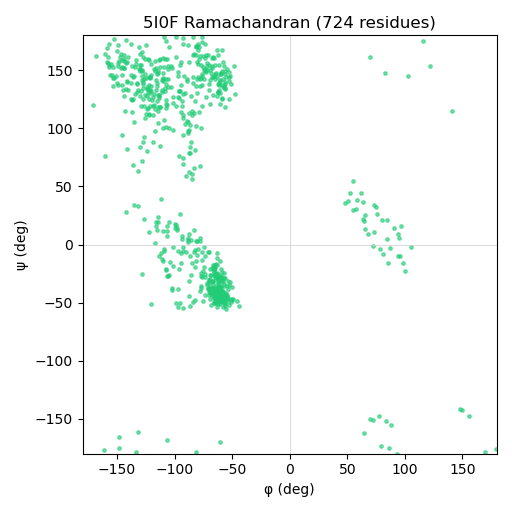158 ALA B C 1
ATOM 1202 O O . ALA A 1 158 ? -17.544 21.004 -1.007 1.00 44.53 158 ALA B O 1
ATOM 1204 N N . GLY A 1 159 ? -15.753 22.068 -0.182 1.00 40.07 159 GLY B N 1
ATOM 1205 C CA . GLY A 1 159 ? -15.762 23.080 -1.244 1.00 38.47 159 GLY B CA 1
ATOM 1206 C C . GLY A 1 159 ? -15.090 24.363 -0.818 1.00 36.19 159 GLY B C 1
ATOM 1207 O O . GLY A 1 159 ? -14.148 24.328 -0.023 1.00 35.07 159 GLY B O 1
ATOM 1208 N N . THR A 1 160 ? -15.588 25.490 -1.340 1.00 34.23 160 THR B N 1
ATOM 1209 C CA . THR A 1 160 ? -14.978 26.807 -1.143 1.00 32.10 160 THR B CA 1
ATOM 1210 C C . THR A 1 160 ? -16.004 27.729 -0.484 1.00 31.16 160 THR B C 1
ATOM 1211 O O . THR A 1 160 ? -17.082 27.957 -1.036 1.00 31.57 160 THR B O 1
ATOM 1215 N N . HIS A 1 161 ? -15.683 28.230 0.703 1.00 29.13 161 HIS B N 1
ATOM 1216 C CA . HIS A 1 161 ? -16.690 28.860 1.560 1.00 28.63 161 HIS B CA 1
ATOM 1217 C C . HIS A 1 161 ? -16.666 30.378 1.559 1.00 27.26 161 HIS B C 1
ATOM 1218 O O . HIS A 1 161 ? -17.730 31.006 1.655 1.00 25.97 161 HIS B O 1
ATOM 1225 N N . ARG A 1 162 ? -15.467 30.948 1.505 1.00 26.58 162 ARG B N 1
ATOM 1226 C CA . ARG A 1 162 ? -15.262 32.413 1.528 1.00 25.84 162 ARG B CA 1
ATOM 1227 C C . ARG A 1 162 ? -14.050 32.784 0.682 1.00 25.71 162 ARG B C 1
ATOM 1228 O O . ARG A 1 162 ? -13.213 31.932 0.356 1.00 25.33 162 ARG B O 1
ATOM 1236 N N . VAL A 1 163 ? -13.939 34.060 0.344 1.00 24.46 163 VAL B N 1
ATOM 1237 C CA . VAL A 1 163 ? -12.733 34.551 -0.311 1.00 24.71 163 VAL B CA 1
ATOM 1238 C C . VAL A 1 163 ? -12.380 35.879 0.309 1.00 24.13 163 VAL B C 1
ATOM 1239 O O . VAL A 1 163 ? -13.267 36.630 0.700 1.00 22.86 163 VAL B O 1
ATOM 1243 N N . LYS A 1 164 ? -11.094 36.169 0.409 1.00 24.31 164 LYS B N 1
ATOM 1244 C CA . LYS A 1 164 ? -10.696 37.532 0.710 1.00 25.17 164 LYS B CA 1
ATOM 1245 C C . LYS A 1 164 ? -9.674 38.055 -0.277 1.00 24.45 164 LYS B C 1
ATOM 1246 O O . LYS A 1 164 ? -8.899 37.299 -0.867 1.00 23.95 164 LYS B O 1
ATOM 1252 N N . PHE A 1 165 ? -9.717 39.359 -0.475 1.00 23.88 165 PHE B N 1
ATOM 1253 C CA . PHE A 1 165 ? -8.828 40.034 -1.417 1.00 23.94 165 PHE B CA 1
ATOM 1254 C C . PHE A 1 165 ? -8.715 41.504 -1.017 1.00 23.47 165 PHE B C 1
ATOM 1255 O O . PHE A 1 165 ? -9.408 41.948 -0.096 1.00 23.22 165 PHE B O 1
ATOM 1263 N N . ALA A 1 166 ? -7.827 42.236 -1.678 1.00 23.08 166 ALA B N 1
ATOM 1264 C CA . ALA A 1 166 ? -7.525 43.609 -1.289 1.00 22.67 166 ALA B CA 1
ATOM 1265 C C . ALA A 1 166 ? -7.553 44.571 -2.450 1.00 23.24 166 ALA B C 1
ATOM 1266 O O . ALA A 1 166 ? -7.277 44.203 -3.607 1.00 23.73 166 ALA B O 1
ATOM 1268 N N . LEU A 1 167 ? -7.892 45.816 -2.114 1.00 23.34 167 LEU B N 1
ATOM 1269 C CA . LEU A 1 167 ? -7.780 46.951 -3.013 1.00 23.55 167 LEU B CA 1
ATOM 1270 C C . LEU A 1 167 ? -6.858 48.006 -2.406 1.00 24.04 167 LEU B C 1
ATOM 1271 O O . LEU A 1 167 ? -6.874 48.256 -1.183 1.00 23.21 167 LEU B O 1
ATOM 1276 N N . ARG A 1 168 ? -6.083 48.664 -3.270 1.00 25.10 168 ARG B N 1
ATOM 1277 C CA . ARG A 1 168 ? -5.180 49.718 -2.843 1.00 25.91 168 ARG B CA 1
ATOM 1278 C C . ARG A 1 168 ? -5.929 51.046 -2.592 1.00 25.15 168 ARG B C 1
ATOM 1279 O O . ARG A 1 168 ? -6.761 51.446 -3.398 1.00 25.14 168 ARG B O 1
ATOM 1287 N N . ILE A 1 169 ? -5.598 51.727 -1.497 1.00 25.08 169 ILE B N 1
ATOM 1288 C CA . ILE A 1 169 ? -6.107 53.077 -1.200 1.00 25.41 169 ILE B CA 1
ATOM 1289 C C . ILE A 1 169 ? -4.907 53.978 -0.971 1.00 25.82 169 ILE B C 1
ATOM 1290 O O . ILE A 1 169 ? -3.902 53.534 -0.427 1.00 25.78 169 ILE B O 1
ATOM 1295 N N . GLU A 1 170 ? -5.017 55.226 -1.421 1.00 26.15 170 GLU B N 1
ATOM 1296 C CA . GLU A 1 170 ? -3.938 56.219 -1.325 1.00 28.20 170 GLU B CA 1
ATOM 1297 C C . GLU A 1 170 ? -4.134 57.154 -0.125 1.00 28.03 170 GLU B C 1
ATOM 1298 O O . GLU A 1 170 ? -5.221 57.239 0.452 1.00 26.14 170 GLU B O 1
ATOM 1304 N N . GLY A 1 171 ? -3.049 57.809 0.265 1.00 28.67 171 GLY B N 1
ATOM 1305 C CA . GLY A 1 171 ? -2.952 58.518 1.546 1.00 29.28 171 GLY B CA 1
ATOM 1306 C C . GLY A 1 171 ? -3.965 59.616 1.798 1.00 29.50 171 GLY B C 1
ATOM 1307 O O . GLY A 1 171 ? -4.367 59.839 2.942 1.00 29.46 171 GLY B O 1
ATOM 1308 N N . ASP A 1 172 ? -4.409 60.280 0.740 1.00 29.23 172 ASP B N 1
ATOM 1309 C CA . ASP A 1 172 ? -5.409 61.340 0.883 1.00 30.00 172 ASP B CA 1
ATOM 1310 C C . ASP A 1 172 ? -6.840 60.900 0.555 1.00 27.89 172 ASP B C 1
ATOM 1311 O O . ASP A 1 172 ? -7.716 61.760 0.384 1.00 28.18 172 ASP B O 1
ATOM 1316 N N . GLU A 1 173 ? -7.089 59.590 0.469 1.00 26.21 173 GLU B N 1
ATOM 1317 C CA . GLU A 1 173 ? -8.414 59.103 0.068 1.00 24.83 173 GLU B CA 1
ATOM 1318 C C . GLU A 1 173 ? -9.334 58.845 1.260 1.00 24.21 173 GLU B C 1
ATOM 1319 O O . GLU A 1 173 ? -8.884 58.394 2.316 1.00 24.51 173 GLU B O 1
ATOM 1325 N N . HIS A 1 174 ? -10.620 59.113 1.042 1.00 23.41 174 HIS B N 1
ATOM 1326 C CA . HIS A 1 174 ? -11.697 58.943 2.005 1.00 22.75 174 HIS B CA 1
ATOM 1327 C C . HIS A 1 174 ? -12.708 57.959 1.430 1.00 22.57 174 HIS B C 1
ATOM 1328 O O . HIS A 1 174 ? -12.912 57.911 0.202 1.00 22.96 174 HIS B O 1
ATOM 1335 N N . VAL A 1 175 ? -13.314 57.161 2.304 1.00 21.51 175 VAL B N 1
ATOM 1336 C CA . VAL A 1 175 ? -14.203 56.089 1.889 1.00 21.21 175 VAL B CA 1
ATOM 1337 C C . VAL A 1 175 ? -15.601 56.366 2.424 1.00 20.69 175 VAL B C 1
ATOM 1338 O O . VAL A 1 175 ? -15.804 56.436 3.633 1.00 20.63 175 VAL B O 1
ATOM 1342 N N . VAL A 1 176 ? -16.558 56.556 1.522 1.00 20.96 176 VAL B N 1
ATOM 1343 C CA . VAL A 1 176 ? -17.949 56.829 1.915 1.00 20.78 176 VAL B CA 1
ATOM 1344 C C . VAL A 1 176 ? -18.853 55.830 1.230 1.00 21.38 176 VAL B C 1
ATOM 1345 O O . VAL A 1 176 ? -18.783 55.648 0.015 1.00 21.69 176 VAL B O 1
ATOM 1349 N N . GLY A 1 177 ? -19.697 55.180 2.024 1.00 21.09 177 GLY B N 1
ATOM 1350 C CA . GLY A 1 177 ? -20.656 54.241 1.496 1.00 21.04 177 GLY B CA 1
ATOM 1351 C C . GLY A 1 177 ? -21.002 53.126 2.452 1.00 20.60 177 GLY B C 1
ATOM 1352 O O . GLY A 1 177 ? -21.091 53.317 3.684 1.00 21.23 177 GLY B O 1
ATOM 1353 N N . PHE A 1 178 ? -21.164 51.953 1.856 1.00 19.95 178 PHE B N 1
ATOM 1354 C CA . PHE A 1 178 ? -21.631 50.745 2.510 1.00 19.47 178 PHE B CA 1
ATOM 1355 C C . PHE A 1 178 ? -23.078 50.844 2.995 1.00 18.91 178 PHE B C 1
ATOM 1356 O O . PHE A 1 178 ? -23.479 50.114 3.917 1.00 18.24 178 PHE B O 1
ATOM 1364 N N . GLY A 1 179 ? -23.849 51.721 2.339 1.00 18.21 179 GLY B N 1
ATOM 1365 C CA . GLY A 1 179 ? -25.253 51.933 2.646 1.00 17.77 179 GLY B CA 1
ATOM 1366 C C . GLY A 1 179 ? -25.441 52.983 3.725 1.00 17.49 179 GLY B C 1
ATOM 1367 O O . GLY A 1 179 ? -24.602 53.857 3.924 1.00 17.07 179 GLY B O 1
ATOM 1368 N N . GLU A 1 180 ? -26.565 52.887 4.427 1.00 17.10 180 GLU B N 1
ATOM 1369 C CA . GLU A 1 180 ? -26.875 53.836 5.506 1.00 17.27 180 GLU B CA 1
ATOM 1370 C C . GLU A 1 180 ? -26.022 53.489 6.741 1.00 17.62 180 GLU B C 1
ATOM 1371 O O . GLU A 1 180 ? -26.126 52.383 7.294 1.00 17.72 180 GLU B O 1
ATOM 1377 N N . ARG A 1 181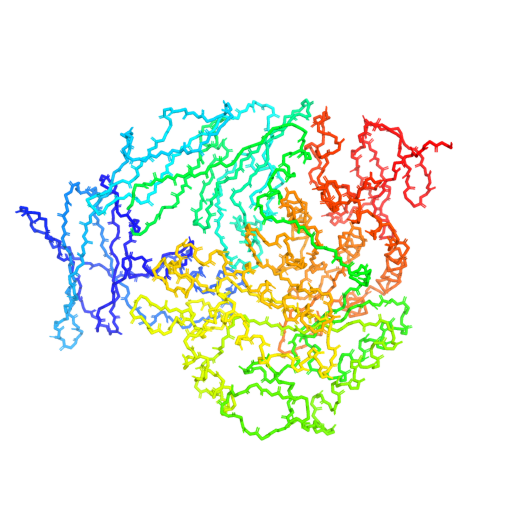 ? -25.183 54.435 7.165 1.00 17.36 181 ARG B N 1
ATOM 1378 C CA . ARG A 1 181 ? -24.311 54.230 8.317 1.00 17.23 181 ARG B CA 1
ATOM 1379 C C . ARG A 1 181 ? -24.526 55.336 9.329 1.00 17.07 181 ARG B C 1
ATOM 1380 O O . ARG A 1 181 ? -24.800 56.474 8.967 1.00 17.41 181 ARG B O 1
ATOM 1388 N N . TYR A 1 182 ? -24.395 54.983 10.604 1.00 16.83 182 TYR B N 1
ATOM 1389 C CA . TYR A 1 182 ? -24.796 55.837 11.717 1.00 17.21 182 TYR B CA 1
ATOM 1390 C C . TYR A 1 182 ? -23.639 56.365 12.565 1.00 17.92 182 TYR B C 1
ATOM 1391 O O . TYR A 1 182 ? -23.849 57.183 13.456 1.00 18.22 182 TYR B O 1
ATOM 1400 N N . ASP A 1 183 ? -22.434 55.886 12.299 1.00 18.65 183 ASP B N 1
ATOM 1401 C CA . ASP A 1 183 ? -21.281 56.161 13.150 1.00 19.78 183 ASP B CA 1
ATOM 1402 C C . ASP A 1 183 ? -20.473 57.306 12.619 1.00 20.35 183 ASP B C 1
ATOM 1403 O O . ASP A 1 183 ? -20.213 58.256 13.352 1.00 20.44 183 ASP B O 1
ATOM 1408 N N . GLN A 1 184 ? -20.069 57.243 11.356 1.00 20.35 184 GLN B N 1
ATOM 1409 C CA . GLN A 1 184 ? -19.320 58.357 10.756 1.00 21.78 184 GLN B CA 1
ATOM 1410 C C . GLN A 1 184 ? -19.417 58.315 9.246 1.00 20.93 184 GLN B C 1
ATOM 1411 O O . GLN A 1 184 ? -19.688 57.254 8.642 1.00 20.04 184 GLN B O 1
ATOM 1417 N N . LEU A 1 185 ? -19.210 59.479 8.639 1.00 20.76 185 LEU B N 1
ATOM 1418 C CA . LEU A 1 185 ? -19.282 59.620 7.181 1.00 21.09 185 LEU B CA 1
ATOM 1419 C C . LEU A 1 185 ? -18.140 58.883 6.478 1.00 21.38 185 LEU B C 1
ATOM 1420 O O . LEU A 1 185 ? -18.372 58.097 5.544 1.00 20.20 185 LEU B O 1
ATOM 1425 N N . ASP A 1 186 ? -16.911 59.169 6.918 1.00 21.13 186 ASP B N 1
ATOM 1426 C CA . ASP A 1 186 ? -15.721 58.552 6.348 1.00 21.29 186 ASP B CA 1
ATOM 1427 C C . ASP A 1 186 ? -15.469 57.243 7.103 1.00 21.25 186 ASP B C 1
ATOM 1428 O O . ASP A 1 186 ? -15.153 57.239 8.295 1.00 21.09 186 ASP B O 1
ATOM 1433 N N . GLN A 1 187 ? -15.619 56.132 6.401 1.00 20.95 187 GLN B N 1
ATOM 1434 C CA . GLN A 1 187 ? -15.425 54.823 6.983 1.00 21.38 187 GLN B CA 1
ATOM 1435 C C . GLN A 1 187 ? -13.955 54.372 7.049 1.00 21.55 187 GLN B C 1
ATOM 1436 O O . GLN A 1 187 ? -13.649 53.325 7.626 1.00 21.37 187 GLN B O 1
ATOM 1442 N N . ARG A 1 188 ? -13.038 55.149 6.493 1.00 22.18 188 ARG B N 1
ATOM 1443 C CA . ARG A 1 188 ? -11.608 54.784 6.602 1.00 22.05 188 ARG B CA 1
ATOM 1444 C C . ARG A 1 188 ? -11.183 54.634 8.055 1.00 22.07 188 ARG B C 1
ATOM 1445 O O . ARG A 1 188 ? -11.523 55.474 8.900 1.00 21.96 188 ARG B O 1
ATOM 1453 N N . GLY A 1 189 ? -10.442 53.558 8.340 1.00 21.82 189 GLY B N 1
ATOM 1454 C CA . GLY A 1 189 ? -10.034 53.233 9.703 1.00 22.43 189 GLY B CA 1
ATOM 1455 C C . GLY A 1 189 ? -10.921 52.238 10.444 1.00 22.13 189 GLY B C 1
ATOM 1456 O O . GLY A 1 189 ? -10.559 51.785 11.532 1.00 22.49 189 GLY B O 1
ATOM 1457 N N . LEU A 1 190 ? -12.086 51.914 9.873 1.00 21.37 190 LEU B N 1
ATOM 1458 C CA . LEU A 1 190 ? -13.074 51.074 10.522 1.00 21.13 190 LEU B CA 1
ATOM 1459 C C . LEU A 1 190 ? -13.101 49.682 9.898 1.00 20.67 190 LEU B C 1
ATOM 1460 O O . LEU A 1 190 ? -12.723 49.504 8.726 1.00 20.05 190 LEU B O 1
ATOM 1465 N N . ARG A 1 191 ? -13.527 48.717 10.701 1.00 21.17 191 ARG B N 1
ATOM 1466 C CA . ARG A 1 191 ? -13.907 47.396 10.224 1.00 21.49 191 ARG B CA 1
ATOM 1467 C C . ARG A 1 191 ? -15.427 47.304 10.353 1.00 20.91 191 ARG B C 1
ATOM 1468 O O . ARG A 1 191 ? -15.992 47.640 11.398 1.00 20.84 191 ARG B O 1
ATOM 1476 N N . LEU A 1 192 ? -16.079 46.848 9.303 1.00 20.39 192 LEU B N 1
ATOM 1477 C CA . LEU A 1 192 ? -17.542 46.751 9.290 1.00 20.19 192 LEU B CA 1
ATOM 1478 C C . LEU A 1 192 ? -17.997 45.586 8.432 1.00 19.94 192 LEU B C 1
ATOM 1479 O O . LEU A 1 192 ? -17.184 44.808 7.961 1.00 20.51 192 LEU B O 1
ATOM 1484 N N . ASP A 1 193 ? -19.300 45.443 8.242 1.00 19.62 193 ASP B N 1
ATOM 1485 C CA . ASP A 1 193 ? -19.822 44.432 7.340 1.00 19.58 193 ASP B CA 1
ATOM 1486 C C . ASP A 1 193 ? -21.130 44.931 6.736 1.00 19.03 193 ASP B C 1
ATOM 1487 O O . ASP A 1 193 ? -21.601 46.015 7.099 1.00 18.87 193 ASP B O 1
ATOM 1492 N N . SER A 1 194 ? -21.644 44.188 5.765 1.00 18.67 194 SER B N 1
ATOM 1493 C CA . SER A 1 194 ? -22.891 44.488 5.102 1.00 19.17 194 SER B CA 1
ATOM 1494 C C . SER A 1 194 ? -23.811 43.279 5.161 1.00 19.23 194 SER B C 1
ATOM 1495 O O . SER A 1 194 ? -23.735 42.371 4.301 1.00 19.62 194 SER B O 1
ATOM 1498 N N . VAL A 1 195 ? -24.644 43.272 6.207 1.00 18.49 195 VAL B N 1
ATOM 1499 C CA . VAL A 1 195 ? -25.676 42.265 6.436 1.00 18.44 195 VAL B CA 1
ATOM 1500 C C . VAL A 1 195 ? -26.900 42.994 6.981 1.00 17.90 195 VAL B C 1
ATOM 1501 O O . VAL A 1 195 ? -26.779 43.845 7.861 1.00 17.30 195 VAL B O 1
ATOM 1505 N N . VAL A 1 196 ? -28.068 42.687 6.435 1.00 17.79 196 VAL B N 1
ATOM 1506 C CA . VAL A 1 196 ? -29.290 43.342 6.880 1.00 17.96 196 VAL B CA 1
ATOM 1507 C C . VAL A 1 196 ? -29.525 42.883 8.334 1.00 18.15 196 VAL B C 1
ATOM 1508 O O . VAL A 1 196 ? -29.446 41.687 8.643 1.00 18.12 196 VAL B O 1
ATOM 1512 N N . PHE A 1 197 ? -29.733 43.833 9.238 1.00 17.98 197 PHE B N 1
ATOM 1513 C CA . PHE A 1 197 ? -29.929 43.488 10.662 1.00 18.39 197 PHE B CA 1
ATOM 1514 C C . PHE A 1 197 ? -30.779 44.525 11.365 1.00 18.87 197 PHE B C 1
ATOM 1515 O O . PHE A 1 197 ? -30.673 45.730 11.072 1.00 18.66 197 PHE B O 1
ATOM 1523 N N . GLU A 1 198 ? -31.621 44.066 12.283 1.00 19.47 198 GLU B N 1
ATOM 1524 C CA . GLU A 1 198 ? -32.404 44.969 13.112 1.00 20.34 198 GLU B CA 1
ATOM 1525 C C . GLU A 1 198 ? -31.696 45.286 14.434 1.00 20.47 198 GLU B C 1
ATOM 1526 O O . GLU A 1 198 ? -31.812 44.537 15.401 1.00 20.42 198 GLU B O 1
ATOM 1532 N N . GLN A 1 199 ? -30.960 46.397 14.455 1.00 20.08 199 GLN B N 1
ATOM 1533 C CA . GLN A 1 199 ? -30.354 46.922 15.675 1.00 20.11 199 GLN B CA 1
ATOM 1534 C C . GLN A 1 199 ? -31.325 47.915 16.272 1.00 20.05 199 GLN B C 1
ATOM 1535 O O . GLN A 1 199 ? -31.530 49.008 15.696 1.00 19.69 199 GLN B O 1
ATOM 1541 N N . TYR A 1 200 ? -31.937 47.534 17.400 1.00 19.55 200 TYR B N 1
ATOM 1542 C CA . TYR A 1 200 ? -32.959 48.359 18.038 1.00 19.72 200 TYR B CA 1
ATOM 1543 C C . TYR A 1 200 ? -32.249 49.427 18.861 1.00 19.82 200 TYR B C 1
ATOM 1544 O O . TYR A 1 200 ? -31.737 49.147 19.931 1.00 19.33 200 TYR B O 1
ATOM 1553 N N . LYS A 1 201 ? -32.217 50.635 18.302 1.00 19.45 201 LYS B N 1
ATOM 1554 C CA . LYS A 1 201 ? -31.589 51.829 18.883 1.00 19.70 201 LYS B CA 1
ATOM 1555 C C . LYS A 1 201 ? -30.063 51.739 18.912 1.00 19.54 201 LYS B C 1
ATOM 1556 O O . LYS A 1 201 ? -29.475 50.649 18.801 1.00 19.29 201 LYS B O 1
ATOM 1562 N N . ALA A 1 202 ? -29.433 52.906 19.051 1.00 19.50 202 ALA B N 1
ATOM 1563 C CA . ALA A 1 202 ? -27.972 53.043 19.147 1.00 19.88 202 ALA B CA 1
ATOM 1564 C C . ALA A 1 202 ? -27.226 52.339 18.002 1.00 19.47 202 ALA B C 1
ATOM 1565 O O . ALA A 1 202 ? -26.209 51.667 18.219 1.00 19.59 202 ALA B O 1
ATOM 1567 N N . GLN A 1 203 ? -27.714 52.507 16.772 1.00 19.19 203 GLN B N 1
ATOM 1568 C CA . GLN A 1 203 ? -27.091 51.862 15.612 1.00 19.11 203 GLN B CA 1
ATOM 1569 C C . GLN A 1 203 ? -25.641 52.347 15.416 1.00 20.27 203 GLN B C 1
ATOM 1570 O O . GLN A 1 203 ? -24.761 51.557 15.024 1.00 20.73 203 GLN B O 1
ATOM 1576 N N . GLY A 1 204 ? -25.402 53.630 15.687 1.00 21.13 204 GLY B N 1
ATOM 1577 C CA . GLY A 1 204 ? -24.060 54.205 15.564 1.00 22.62 204 GLY B CA 1
ATOM 1578 C C . GLY A 1 204 ? -23.083 53.676 16.594 1.00 23.95 204 GLY B C 1
ATOM 1579 O O . GLY A 1 204 ? -21.942 53.388 16.269 1.00 25.19 204 GLY B O 1
ATOM 1580 N N . LYS A 1 205 ? -23.534 53.507 17.829 1.00 24.52 205 LYS B N 1
ATOM 1581 C CA . LYS A 1 205 ? -22.693 52.925 18.877 1.00 26.04 205 LYS B CA 1
ATOM 1582 C C . LYS A 1 205 ? -22.319 51.491 18.575 1.00 25.10 205 LYS B C 1
ATOM 1583 O O . LYS A 1 205 ? -21.221 51.059 18.879 1.00 24.24 205 LYS B O 1
ATOM 1589 N N . HIS A 1 206 ? -23.229 50.739 17.962 1.00 24.68 206 HIS B N 1
ATOM 1590 C CA . HIS A 1 206 ? -22.962 49.321 17.664 1.00 25.33 206 HIS B CA 1
ATOM 1591 C C . HIS A 1 206 ? -22.417 49.061 16.267 1.00 24.08 206 HIS B C 1
ATOM 1592 O O . HIS A 1 206 ? -22.046 47.924 15.959 1.00 24.35 206 HIS B O 1
ATOM 1599 N N . HIS A 1 207 ? -22.374 50.088 15.417 1.00 22.83 207 HIS B N 1
ATOM 1600 C CA . HIS A 1 207 ? -21.796 49.975 14.050 1.00 22.27 207 HIS B CA 1
ATOM 1601 C C . HIS A 1 207 ? -22.542 48.959 13.169 1.00 21.71 207 HIS B C 1
ATOM 1602 O O . HIS A 1 207 ? -21.933 48.163 12.452 1.00 21.39 207 HIS B O 1
ATOM 1609 N N . ARG A 1 208 ? -23.866 49.016 13.211 1.00 20.32 208 ARG B N 1
ATOM 1610 C CA . ARG A 1 208 ? -24.725 48.118 12.450 1.00 20.35 208 ARG B CA 1
ATOM 1611 C C . ARG A 1 208 ? -25.772 48.954 11.726 1.00 19.53 208 ARG B C 1
ATOM 1612 O O . ARG A 1 208 ? -25.886 50.157 11.968 1.00 19.29 208 ARG B O 1
ATOM 1620 N N . THR A 1 209 ? -26.510 48.322 10.828 1.00 18.60 209 THR B N 1
ATOM 1621 C CA . THR A 1 209 ? -27.509 49.037 10.042 1.00 18.14 209 THR B CA 1
ATOM 1622 C C . THR A 1 209 ? -28.603 48.093 9.510 1.00 17.66 209 THR B C 1
ATOM 1623 O O . THR A 1 209 ? -28.370 46.881 9.273 1.00 18.06 209 THR B O 1
ATOM 1627 N N . TYR A 1 210 ? -29.768 48.692 9.309 1.00 16.51 210 TYR B N 1
ATOM 1628 C CA . TYR A 1 210 ? -30.887 48.096 8.627 1.00 16.28 210 TYR B CA 1
ATOM 1629 C C . TYR A 1 210 ? -30.715 48.039 7.105 1.00 16.67 210 TYR B C 1
ATOM 1630 O O . TYR A 1 210 ? -31.391 47.242 6.437 1.00 16.58 210 TYR B O 1
ATOM 1639 N N . LEU A 1 211 ? -29.861 48.910 6.568 1.00 16.67 211 LEU B N 1
ATOM 1640 C CA . LEU A 1 211 ? -29.788 49.171 5.127 1.00 17.47 211 LEU B CA 1
ATOM 1641 C C . LEU A 1 211 ? -28.327 49.225 4.649 1.00 17.73 211 LEU B C 1
ATOM 1642 O O . LEU A 1 211 ? -27.814 50.300 4.247 1.00 17.54 211 LEU B O 1
ATOM 1647 N N . PRO A 1 212 ? -27.647 48.071 4.674 1.00 17.68 212 PRO B N 1
ATOM 1648 C CA . PRO A 1 212 ? -26.269 48.022 4.203 1.00 18.00 212 PRO B CA 1
ATOM 1649 C C . PRO A 1 212 ? -26.245 47.870 2.685 1.00 18.82 212 PRO B C 1
ATOM 1650 O O . PRO A 1 212 ? -27.255 47.491 2.089 1.00 18.84 212 PRO B O 1
ATOM 1654 N N . MET A 1 213 ? -25.099 48.144 2.085 1.00 19.10 213 MET B N 1
ATOM 1655 C CA . MET A 1 213 ? -24.822 47.786 0.677 1.00 19.68 213 MET B CA 1
ATOM 1656 C C . MET A 1 213 ? -23.349 47.426 0.524 1.00 19.68 213 MET B C 1
ATOM 1657 O O . MET A 1 213 ? -22.500 48.003 1.206 1.00 19.30 213 MET B O 1
ATOM 1662 N N . PRO A 1 214 ? -23.027 46.465 -0.362 1.00 19.40 214 PRO B N 1
ATOM 1663 C CA . PRO A 1 214 ? -21.625 46.110 -0.574 1.00 19.15 214 PRO B CA 1
ATOM 1664 C C . PRO A 1 214 ? -20.981 47.000 -1.642 1.00 19.09 214 PRO B C 1
ATOM 1665 O O . PRO A 1 214 ? -20.512 46.509 -2.672 1.00 18.66 214 PRO B O 1
ATOM 1669 N N . PHE A 1 215 ? -20.927 48.291 -1.348 1.00 18.48 215 PHE B N 1
ATOM 1670 C CA . PHE A 1 215 ? -20.508 49.335 -2.295 1.00 19.29 215 PHE B CA 1
ATOM 1671 C C . PHE A 1 215 ? -19.949 50.492 -1.506 1.00 19.44 215 PHE B C 1
ATOM 1672 O O . PHE A 1 215 ? -20.475 50.811 -0.426 1.00 19.17 215 PHE B O 1
ATOM 1680 N N . ALA A 1 216 ? -18.915 51.132 -2.043 1.00 20.38 216 ALA B N 1
ATOM 1681 C CA . ALA A 1 216 ? -18.414 52.407 -1.509 1.00 20.71 216 ALA B CA 1
ATOM 1682 C C . ALA A 1 216 ? -17.689 53.192 -2.588 1.00 21.19 216 ALA B C 1
ATOM 1683 O O . ALA A 1 216 ? -17.188 52.623 -3.551 1.00 21.10 216 ALA B O 1
ATOM 1685 N N . GLN A 1 217 ? -17.644 54.503 -2.415 1.00 21.41 217 GLN B N 1
ATOM 1686 C CA . GLN A 1 217 ? -16.839 55.369 -3.266 1.00 22.42 217 GLN B CA 1
ATOM 1687 C C . GLN A 1 217 ? -15.623 55.821 -2.482 1.00 21.93 217 GLN B C 1
ATOM 1688 O O . GLN A 1 217 ? -15.647 55.886 -1.244 1.00 20.72 217 GLN B O 1
ATOM 1694 N N . VAL A 1 218 ? -14.547 56.082 -3.216 1.00 21.88 218 VAL B N 1
ATOM 1695 C CA . VAL A 1 218 ? -13.265 56.422 -2.626 1.00 21.93 218 VAL B CA 1
ATOM 1696 C C . VAL A 1 218 ? -12.849 57.717 -3.287 1.00 22.73 218 VAL B C 1
ATOM 1697 O O . VAL A 1 218 ? -12.704 57.771 -4.509 1.00 22.61 218 VAL B O 1
ATOM 1701 N N . VAL A 1 219 ? -12.688 58.764 -2.486 1.00 22.73 219 VAL B N 1
ATOM 1702 C CA . VAL A 1 219 ? -12.579 60.128 -3.008 1.00 23.86 219 VAL B CA 1
ATOM 1703 C C . VAL A 1 219 ? -11.279 60.735 -2.510 1.00 24.39 219 VAL B C 1
ATOM 1704 O O . VAL A 1 219 ? -11.013 60.701 -1.315 1.00 24.06 219 VAL B O 1
ATOM 1708 N N . ASN A 1 220 ? -10.469 61.272 -3.426 1.00 25.74 220 ASN B N 1
ATOM 1709 C CA . ASN A 1 220 ? -9.204 61.929 -3.052 1.00 26.77 220 ASN B CA 1
ATOM 1710 C C . ASN A 1 220 ? -9.419 63.422 -2.850 1.00 27.91 220 ASN B C 1
ATOM 1711 O O . ASN A 1 220 ? -10.521 63.924 -3.052 1.00 28.24 220 ASN B O 1
ATOM 1716 N N . GLU A 1 221 ? -8.370 64.120 -2.459 1.00 28.92 221 GLU B N 1
ATOM 1717 C CA . GLU A 1 221 ? -8.481 65.533 -2.103 1.00 30.55 221 GLU B CA 1
ATOM 1718 C C . GLU A 1 221 ? -8.175 66.468 -3.267 1.00 31.13 221 GLU B C 1
ATOM 1719 O O . GLU A 1 221 ? -8.161 67.684 -3.088 1.00 31.05 221 GLU B O 1
ATOM 1725 N N . ALA A 1 222 ? -7.946 65.886 -4.439 1.00 31.78 222 ALA B N 1
ATOM 1726 C CA . ALA A 1 222 ? -7.914 66.580 -5.727 1.00 33.61 222 ALA B CA 1
ATOM 1727 C C . ALA A 1 222 ? -9.266 66.587 -6.442 1.00 34.57 222 ALA B C 1
ATOM 1728 O O . ALA A 1 222 ? -9.384 67.188 -7.501 1.00 36.68 222 ALA B O 1
ATOM 1730 N N . GLY A 1 223 ? -10.269 65.900 -5.902 1.00 33.71 223 GLY B N 1
ATOM 1731 C CA . GLY A 1 223 ? -11.592 65.836 -6.524 1.00 34.33 223 GLY B CA 1
ATOM 1732 C C . GLY A 1 223 ? -11.860 64.642 -7.442 1.00 33.81 223 GLY B C 1
ATOM 1733 O O . GLY A 1 223 ? -12.857 64.625 -8.148 1.00 34.64 223 GLY B O 1
ATOM 1734 N N . ARG A 1 224 ? -10.978 63.657 -7.475 1.00 33.67 224 ARG B N 1
ATOM 1735 C CA . ARG A 1 224 ? -11.224 62.487 -8.300 1.00 33.82 224 ARG B CA 1
ATOM 1736 C C . ARG A 1 224 ? -11.700 61.362 -7.410 1.00 31.36 224 ARG B C 1
ATOM 1737 O O . ARG A 1 224 ? -11.378 61.324 -6.220 1.00 30.78 224 ARG B O 1
ATOM 1745 N N . ALA A 1 225 ? -12.496 60.471 -8.001 1.00 28.96 225 ALA B N 1
ATOM 1746 C CA . ALA A 1 225 ? -13.113 59.387 -7.279 1.00 27.11 225 ALA B CA 1
ATOM 1747 C C . ALA A 1 225 ? -13.032 58.101 -8.056 1.00 26.25 225 ALA B C 1
ATOM 1748 O O . ALA A 1 225 ? -12.971 58.091 -9.302 1.00 26.41 225 ALA B O 1
ATOM 1750 N N . TRP A 1 226 ? -13.046 57.014 -7.306 1.00 25.28 226 TRP B N 1
ATOM 1751 C CA . TRP A 1 226 ? -13.329 55.704 -7.870 1.00 25.24 226 TRP B CA 1
ATOM 1752 C C . TRP A 1 226 ? -14.260 54.959 -6.917 1.00 24.42 226 TRP B C 1
ATOM 1753 O O . TRP A 1 226 ? -14.552 55.439 -5.828 1.00 24.58 226 TRP B O 1
ATOM 1764 N N . GLY A 1 227 ? -14.753 53.807 -7.319 1.00 23.85 227 GLY B N 1
ATOM 1765 C CA . GLY A 1 227 ? -15.654 53.074 -6.421 1.00 22.84 227 GLY B CA 1
ATOM 1766 C C . GLY A 1 227 ? -15.706 51.624 -6.786 1.00 22.39 227 GLY B C 1
ATOM 1767 O O . GLY A 1 227 ? -15.206 51.219 -7.845 1.00 22.29 227 GLY B O 1
ATOM 1768 N N . PHE A 1 228 ? -16.307 50.844 -5.901 1.00 21.30 228 PHE B N 1
ATOM 1769 C CA . PHE A 1 228 ? -16.412 49.414 -6.108 1.00 21.56 228 PHE B CA 1
ATOM 1770 C C . PHE A 1 228 ? -17.713 48.884 -5.539 1.00 20.77 228 PHE B C 1
ATOM 1771 O O . PHE A 1 228 ? -18.253 49.443 -4.588 1.00 19.37 228 PHE B O 1
ATOM 1779 N N . HIS A 1 229 ? -18.178 47.790 -6.130 1.00 20.93 229 HIS B N 1
ATOM 1780 C CA . HIS A 1 229 ? -19.409 47.142 -5.731 1.00 20.65 229 HIS B CA 1
ATOM 1781 C C . HIS A 1 229 ? -19.194 45.662 -5.871 1.00 20.68 229 HIS B C 1
ATOM 1782 O O . HIS A 1 229 ? -18.991 45.175 -6.975 1.00 21.10 229 HIS B O 1
ATOM 1789 N N . VAL A 1 230 ? -19.224 44.944 -4.756 1.00 20.42 230 VAL B N 1
ATOM 1790 C CA . VAL A 1 230 ? -19.128 43.502 -4.813 1.00 20.89 230 VAL B CA 1
ATOM 1791 C C . VAL A 1 230 ? -20.541 43.042 -5.215 1.00 21.45 230 VAL B C 1
ATOM 1792 O O . VAL A 1 230 ? -21.480 43.247 -4.466 1.00 19.87 230 VAL B O 1
ATOM 1796 N N . GLU A 1 231 ? -20.682 42.456 -6.404 1.00 22.56 231 GLU B N 1
ATOM 1797 C CA . GLU A 1 231 ? -22.004 42.129 -6.949 1.00 24.42 231 GLU B CA 1
ATOM 1798 C C . GLU A 1 231 ? -22.521 40.812 -6.384 1.00 24.06 231 GLU B C 1
ATOM 1799 O O . GLU A 1 231 ? -22.423 39.755 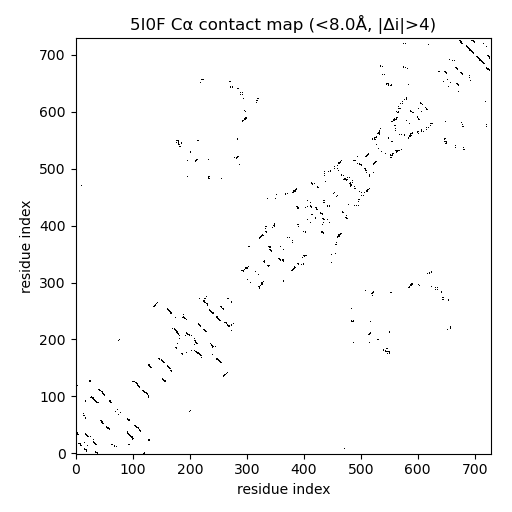-6.997 1.00 24.01 231 GLU B O 1
ATOM 1805 N N . THR A 1 232 ? -23.078 40.912 -5.180 1.00 23.09 232 THR B N 1
ATOM 1806 C CA . THR A 1 232 ? -23.556 39.766 -4.435 1.00 22.57 232 THR B CA 1
ATOM 1807 C C . THR A 1 232 ? -24.606 40.250 -3.443 1.00 22.12 232 THR B C 1
ATOM 1808 O O . THR A 1 232 ? -24.573 41.427 -3.050 1.00 21.39 232 THR B O 1
ATOM 1812 N N . THR A 1 233 ? -25.509 39.353 -3.055 1.00 21.63 233 THR B N 1
ATOM 1813 C CA . THR A 1 233 ? -26.402 39.580 -1.895 1.00 21.73 233 THR B CA 1
ATOM 1814 C C . THR A 1 233 ? -26.027 38.744 -0.672 1.00 21.68 233 THR B C 1
ATOM 1815 O O . THR A 1 233 ? -26.733 38.763 0.342 1.00 21.76 233 THR B O 1
ATOM 1819 N N . ARG A 1 234 ? -24.897 38.046 -0.741 1.00 21.84 234 ARG B N 1
ATOM 1820 C CA . ARG A 1 234 ? -24.347 37.372 0.419 1.00 21.92 234 ARG B CA 1
ATOM 1821 C C . ARG A 1 234 ? -23.617 38.390 1.284 1.00 21.16 234 ARG B C 1
ATOM 1822 O O . ARG A 1 234 ? -23.356 39.514 0.866 1.00 20.11 234 ARG B O 1
ATOM 1830 N N . ARG A 1 235 ? -23.295 37.974 2.499 1.00 20.75 235 ARG B N 1
ATOM 1831 C CA . ARG A 1 235 ? -22.638 38.838 3.455 1.00 20.87 235 ARG B CA 1
ATOM 1832 C C . ARG A 1 235 ? -21.223 39.160 2.997 1.00 21.01 235 ARG B C 1
ATOM 1833 O O . ARG A 1 235 ? -20.554 38.311 2.403 1.00 21.02 235 ARG B O 1
ATOM 1841 N N . THR A 1 236 ? -20.798 40.392 3.268 1.00 19.93 236 THR B N 1
ATOM 1842 C CA . THR A 1 236 ? -19.449 40.852 2.995 1.00 20.00 236 THR B CA 1
ATOM 1843 C C . THR A 1 236 ? -18.929 41.614 4.197 1.00 19.87 236 THR B C 1
ATOM 1844 O O . THR A 1 236 ? -19.707 42.185 4.960 1.00 19.23 236 THR B O 1
ATOM 1848 N N . TRP A 1 237 ? -17.608 41.609 4.347 1.00 19.86 237 TRP B N 1
ATOM 1849 C CA . TRP A 1 237 ? -16.911 42.293 5.434 1.00 20.02 237 TRP B CA 1
ATOM 1850 C C . TRP A 1 237 ? -15.813 43.183 4.831 1.00 19.99 237 TRP B C 1
ATOM 1851 O O . TRP A 1 237 ? -15.236 42.857 3.760 1.00 19.96 237 TRP B O 1
ATOM 1862 N N . TYR A 1 238 ? -15.525 44.286 5.521 1.00 19.57 238 TYR B N 1
ATOM 1863 C CA . TYR A 1 238 ? -14.603 45.335 5.044 1.00 20.10 238 TYR B CA 1
ATOM 1864 C C . TYR A 1 238 ? -13.701 45.776 6.184 1.00 20.22 238 TYR B C 1
ATOM 1865 O O . TYR A 1 238 ? -14.186 46.156 7.271 1.00 20.38 238 TYR B O 1
ATOM 1874 N N . ASP A 1 239 ? -12.395 45.689 5.949 1.00 20.52 239 ASP B N 1
ATOM 1875 C CA . ASP A 1 239 ? -11.376 46.264 6.820 1.00 21.00 239 ASP B CA 1
ATOM 1876 C C . ASP A 1 239 ? -10.805 47.427 6.026 1.00 20.61 239 ASP B C 1
ATOM 1877 O O . ASP A 1 239 ? -10.007 47.235 5.086 1.00 20.31 239 ASP B O 1
ATOM 1882 N N . VAL A 1 240 ? -11.267 48.624 6.358 1.00 20.41 240 VAL B N 1
ATOM 1883 C CA . VAL A 1 240 ? -11.058 49.777 5.501 1.00 20.61 240 VAL B CA 1
ATOM 1884 C C . VAL A 1 240 ? -9.781 50.478 5.945 1.00 21.68 240 VAL B C 1
ATOM 1885 O O . VAL A 1 240 ? -9.805 51.541 6.576 1.00 21.40 240 VAL B O 1
ATOM 1889 N N . ALA A 1 241 ? -8.665 49.853 5.603 1.00 22.18 241 ALA B N 1
ATOM 1890 C CA . ALA A 1 241 ? -7.354 50.378 5.959 1.00 23.32 241 ALA B CA 1
ATOM 1891 C C . ALA A 1 241 ? -7.170 50.554 7.472 1.00 24.46 241 ALA B C 1
ATOM 1892 O O . ALA A 1 241 ? -6.550 51.544 7.915 1.00 25.39 241 ALA B O 1
ATOM 1894 N N . ALA A 1 242 ? -7.710 49.613 8.249 1.00 24.23 242 ALA B N 1
ATOM 1895 C CA . ALA A 1 242 ? -7.560 49.606 9.699 1.00 25.62 242 ALA B CA 1
ATOM 1896 C C . ALA A 1 242 ? -6.338 48.751 10.030 1.00 27.29 242 ALA B C 1
ATOM 1897 O O . ALA A 1 242 ? -5.406 49.233 10.648 1.00 28.16 242 ALA B O 1
ATOM 1899 N N . THR A 1 243 ? -6.308 47.504 9.551 1.00 27.36 243 THR B N 1
ATOM 1900 C CA . THR A 1 243 ? -5.172 46.603 9.818 1.00 28.08 243 THR B CA 1
ATOM 1901 C C . THR A 1 243 ? -3.914 46.907 8.996 1.00 28.98 243 THR B C 1
ATOM 1902 O O . THR A 1 243 ? -2.806 46.932 9.543 1.00 29.38 243 THR B O 1
ATOM 1906 N N . VAL A 1 244 ? -4.086 47.077 7.681 1.00 28.50 244 VAL B N 1
ATOM 1907 C CA . VAL A 1 244 ? -3.009 47.491 6.788 1.00 29.03 244 VAL B CA 1
ATOM 1908 C C . VAL A 1 244 ? -3.416 48.870 6.266 1.00 27.81 244 VAL B C 1
ATOM 1909 O O . VAL A 1 244 ? -4.440 49.008 5.608 1.00 25.82 244 VAL B O 1
ATOM 1913 N N . SER A 1 245 ? -2.603 49.886 6.558 1.00 27.57 245 SER B N 1
ATOM 1914 C CA . SER A 1 245 ? -3.054 51.272 6.452 1.00 27.35 245 SER B CA 1
ATOM 1915 C C . SER A 1 245 ? -3.274 51.802 5.028 1.00 26.54 245 SER B C 1
ATOM 1916 O O . SER A 1 245 ? -3.783 52.919 4.873 1.00 25.83 245 SER B O 1
ATOM 1919 N N . ASP A 1 246 ? -2.921 51.012 4.013 1.00 25.44 246 ASP B N 1
ATOM 1920 C CA . ASP A 1 246 ? -3.192 51.354 2.615 1.00 25.17 246 ASP B CA 1
ATOM 1921 C C . ASP A 1 246 ? -3.938 50.262 1.840 1.00 24.43 246 ASP B C 1
ATOM 1922 O O . ASP A 1 246 ? -3.880 50.226 0.588 1.00 24.82 246 ASP B O 1
ATOM 1927 N N . ARG A 1 247 ? -4.632 49.384 2.558 1.00 23.01 247 ARG B N 1
ATOM 1928 C CA . ARG A 1 247 ? -5.411 48.320 1.936 1.00 22.54 247 ARG B CA 1
ATOM 1929 C C . ARG A 1 247 ? -6.832 48.290 2.477 1.00 21.85 247 ARG B C 1
ATOM 1930 O O . ARG A 1 247 ? -7.041 48.333 3.695 1.00 21.20 247 ARG B O 1
ATOM 1938 N N . ILE A 1 248 ? -7.788 48.211 1.556 1.00 21.41 248 ILE B N 1
ATOM 1939 C CA . ILE A 1 248 ? -9.167 47.803 1.855 1.00 20.91 248 ILE B CA 1
ATOM 1940 C C . ILE A 1 248 ? -9.221 46.285 1.669 1.00 21.34 248 ILE B C 1
ATOM 1941 O O . ILE A 1 248 ? -9.136 45.790 0.548 1.00 22.00 248 ILE B O 1
ATOM 1946 N N A LEU A 1 249 ? -9.340 45.555 2.770 0.50 21.48 249 LEU B N 1
ATOM 1947 N N B LEU A 1 249 ? -9.365 45.552 2.763 0.50 21.44 249 LEU B N 1
ATOM 1948 C CA A LEU A 1 249 ? -9.465 44.104 2.733 0.50 21.63 249 LEU B CA 1
ATOM 1949 C CA B LEU A 1 249 ? -9.447 44.097 2.726 0.50 21.62 249 LEU B CA 1
ATOM 1950 C C A LEU A 1 249 ? -10.944 43.762 2.702 0.50 21.14 249 LEU B C 1
ATOM 1951 C C B LEU A 1 249 ? -10.920 43.695 2.746 0.50 21.14 249 LEU B C 1
ATOM 1952 O O A LEU A 1 249 ? -11.708 44.236 3.551 0.50 20.32 249 LEU B O 1
ATOM 1953 O O B LEU A 1 249 ? -11.654 44.062 3.671 0.50 20.42 249 LEU B O 1
ATOM 1962 N N . ILE A 1 250 ? -11.336 42.960 1.714 1.00 20.83 250 ILE B N 1
ATOM 1963 C CA . ILE A 1 250 ? -12.726 42.599 1.474 1.00 20.62 250 ILE B CA 1
ATOM 1964 C C . ILE A 1 250 ? -12.815 41.100 1.647 1.00 21.17 250 ILE B C 1
ATOM 1965 O O . ILE A 1 250 ? -12.010 40.374 1.069 1.00 21.60 250 ILE B O 1
ATOM 1970 N N . GLU A 1 251 ? -13.789 40.639 2.423 1.00 20.85 251 GLU B N 1
ATOM 1971 C CA . GLU A 1 251 ? -14.079 39.218 2.563 1.00 21.50 251 GLU B CA 1
ATOM 1972 C C . GLU A 1 251 ? -15.542 38.983 2.163 1.00 21.53 251 GLU B C 1
ATOM 1973 O O . GLU A 1 251 ? -16.423 39.755 2.521 1.00 20.02 251 GLU B O 1
ATOM 1979 N N . VAL A 1 252 ? -15.777 37.913 1.411 1.00 21.60 252 VAL B N 1
ATOM 1980 C CA . VAL A 1 252 ? -17.046 37.662 0.766 1.00 21.78 252 VAL B CA 1
ATOM 1981 C C . VAL A 1 252 ? -17.478 36.232 1.080 1.00 22.61 252 VAL B C 1
ATOM 1982 O O . VAL A 1 252 ? -16.703 35.273 0.876 1.00 22.63 252 VAL B O 1
ATOM 1986 N N . ASP A 1 253 ? -18.698 36.075 1.577 1.00 22.76 253 ASP B N 1
ATOM 1987 C CA . ASP A 1 253 ? -19.308 34.739 1.720 1.00 24.78 253 ASP B CA 1
ATOM 1988 C C . ASP A 1 253 ? -19.631 34.190 0.326 1.00 25.67 253 ASP B C 1
ATOM 1989 O O . ASP A 1 253 ? -20.099 34.933 -0.550 1.00 25.45 253 ASP B O 1
ATOM 1994 N N . LEU A 1 254 ? -19.358 32.901 0.118 1.00 27.57 254 LEU B N 1
ATOM 1995 C CA . LEU A 1 254 ? -19.636 32.224 -1.145 1.00 29.74 254 LEU B CA 1
ATOM 1996 C C . LEU A 1 254 ? -20.804 31.229 -1.015 1.00 32.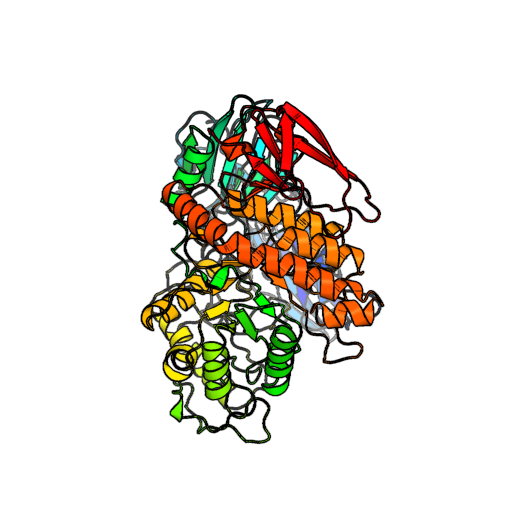58 254 LEU B C 1
ATOM 1997 O O . LEU A 1 254 ? -21.363 31.098 0.061 1.00 31.80 254 LEU B O 1
ATOM 2002 N N . GLY A 1 255 ? -21.170 30.562 -2.112 1.00 35.66 255 GLY B N 1
ATOM 2003 C CA . GLY A 1 255 ? -22.323 29.610 -2.165 1.00 40.94 255 GLY B CA 1
ATOM 2004 C C . GLY A 1 255 ? -22.301 28.377 -1.252 1.00 46.74 255 GLY B C 1
ATOM 2005 O O . GLY A 1 255 ? -21.471 28.271 -0.340 1.00 51.07 255 GLY B O 1
ATOM 2006 N N . PHE A 1 256 ? -23.242 27.457 -1.476 1.00 54.80 256 PHE B N 1
ATOM 2007 C CA . PHE A 1 256 ? -23.442 26.279 -0.601 1.00 60.24 256 PHE B CA 1
ATOM 2008 C C . PHE A 1 256 ? -23.168 24.980 -1.359 1.00 59.54 256 PHE B C 1
ATOM 2009 O O . PHE A 1 256 ? -22.133 24.840 -2.008 1.00 59.86 256 PHE B O 1
ATOM 2017 N N . LYS A 1 260 ? -19.616 24.680 -7.048 1.00 50.72 260 LYS B N 1
ATOM 2018 C CA . LYS A 1 260 ? -19.413 25.454 -8.276 1.00 51.45 260 LYS B CA 1
ATOM 2019 C C . LYS A 1 260 ? -18.103 26.234 -8.236 1.00 48.57 260 LYS B C 1
ATOM 2020 O O . LYS A 1 260 ? -17.692 26.697 -7.175 1.00 47.01 260 LYS B O 1
ATOM 2026 N N . THR A 1 261 ? -17.450 26.362 -9.389 1.00 47.93 261 THR B N 1
ATOM 2027 C CA . THR A 1 261 ? -16.247 27.194 -9.523 1.00 47.20 261 THR B CA 1
ATOM 2028 C C . THR A 1 261 ? -16.643 28.599 -9.071 1.00 44.51 261 THR B C 1
ATOM 2029 O O . THR A 1 261 ? -17.581 29.179 -9.654 1.00 44.61 261 THR B O 1
ATOM 2033 N N . PRO A 1 262 ? -16.004 29.119 -7.995 1.00 41.62 262 PRO B N 1
ATOM 2034 C CA . PRO A 1 262 ? -16.459 30.413 -7.522 1.00 38.88 262 PRO B CA 1
ATOM 2035 C C . PRO A 1 262 ? -15.872 31.540 -8.368 1.00 37.18 262 PRO B C 1
ATOM 2036 O O . PRO A 1 262 ? -14.669 31.570 -8.621 1.00 36.89 262 PRO B O 1
ATOM 2040 N N . VAL A 1 263 ? -16.739 32.441 -8.812 1.00 35.75 263 VAL B N 1
ATOM 2041 C CA . VAL A 1 263 ? -16.346 33.662 -9.497 1.00 35.13 263 VAL B CA 1
ATOM 2042 C C . VAL A 1 263 ? -17.026 34.794 -8.754 1.00 33.34 263 VAL B C 1
ATOM 2043 O O . VAL A 1 263 ? -18.238 34.755 -8.568 1.00 34.90 263 VAL B O 1
ATOM 2047 N N . VAL A 1 264 ? -16.252 35.775 -8.303 1.00 31.46 264 VAL B N 1
ATOM 2048 C CA . VAL A 1 264 ? -16.783 36.964 -7.662 1.00 30.09 264 VAL B CA 1
ATOM 2049 C C . VAL A 1 264 ? -16.666 38.165 -8.594 1.00 28.81 264 VAL B C 1
ATOM 2050 O O . VAL A 1 264 ? -15.572 38.540 -8.970 1.00 30.48 264 VAL B O 1
ATOM 2054 N N . ARG A 1 265 ? -17.782 38.778 -8.944 1.00 27.12 265 ARG B N 1
ATOM 2055 C CA . ARG A 1 265 ? -17.775 39.970 -9.789 1.00 27.13 265 ARG B CA 1
ATOM 2056 C C . ARG A 1 265 ? -17.700 41.201 -8.896 1.00 25.63 265 ARG B C 1
ATOM 2057 O O . ARG A 1 265 ? -18.472 41.320 -7.934 1.00 24.54 265 ARG B O 1
ATOM 2065 N N . VAL A 1 266 ? -16.767 42.096 -9.210 1.00 24.86 266 VAL B N 1
ATOM 2066 C CA . VAL A 1 266 ? -16.662 43.394 -8.558 1.00 24.21 266 VAL B CA 1
ATOM 2067 C C . VAL A 1 266 ? -16.754 44.473 -9.627 1.00 24.34 266 VAL B C 1
ATOM 2068 O O . VAL A 1 266 ? -15.845 44.613 -10.454 1.00 24.44 266 VAL B O 1
ATOM 2072 N N . ASN A 1 267 ? -17.844 45.234 -9.624 1.00 23.99 267 ASN B N 1
ATOM 2073 C CA . ASN A 1 267 ? -17.970 46.365 -10.530 1.00 24.51 267 ASN B CA 1
ATOM 2074 C C . ASN A 1 267 ? -17.116 47.509 -9.999 1.00 24.49 267 ASN B C 1
ATOM 2075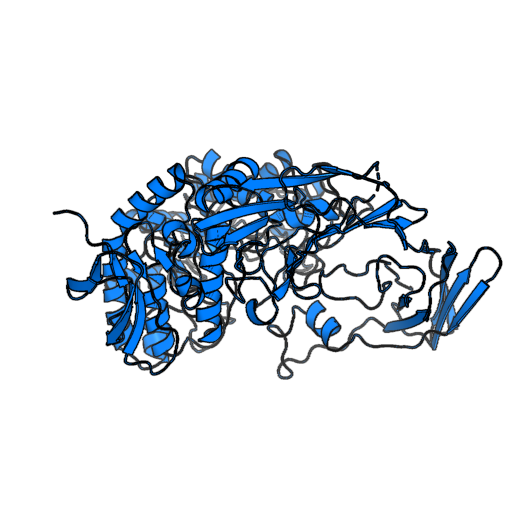 O O . ASN A 1 267 ? -16.949 47.668 -8.777 1.00 23.54 267 ASN B O 1
ATOM 2080 N N . THR A 1 268 ? -16.551 48.298 -10.912 1.00 24.78 268 THR B N 1
ATOM 2081 C CA . THR A 1 268 ? -15.715 49.448 -10.534 1.00 24.95 268 THR B CA 1
ATOM 2082 C C . THR A 1 268 ? -15.925 50.593 -11.501 1.00 25.68 268 THR B C 1
ATOM 2083 O O . THR A 1 268 ? -16.265 50.380 -12.662 1.00 25.84 268 THR B O 1
ATOM 2087 N N . TRP A 1 269 ? -15.720 51.810 -11.010 1.00 25.94 269 TRP B N 1
ATOM 2088 C CA . TRP A 1 269 ? -15.887 53.028 -11.794 1.00 26.57 269 TRP B CA 1
ATOM 2089 C C . TRP A 1 269 ? -14.872 54.031 -11.354 1.00 26.85 269 TRP B C 1
ATOM 2090 O O . TRP A 1 269 ? -14.339 53.953 -10.246 1.00 25.52 269 TRP B O 1
ATOM 2101 N N . SER A 1 270 ? -14.610 54.984 -12.235 1.00 28.36 270 SER B N 1
ATOM 2102 C CA . SER A 1 270 ? -13.814 56.141 -11.874 1.00 28.90 270 SER B CA 1
ATOM 2103 C C . SER A 1 270 ? -14.214 57.391 -12.660 1.00 29.24 270 SER B C 1
ATOM 2104 O O . SER A 1 270 ? -14.762 57.301 -13.769 1.00 29.73 270 SER B O 1
ATOM 2107 N N . GLY A 1 271 ? -13.912 58.552 -12.079 1.00 28.43 271 GLY B N 1
ATOM 2108 C CA . GLY A 1 271 ? -14.285 59.843 -12.665 1.00 28.69 271 GLY B CA 1
ATOM 2109 C C . GLY A 1 271 ? -14.544 60.825 -11.558 1.00 28.10 271 GLY B C 1
ATOM 2110 O O . GLY A 1 271 ? -13.823 60.827 -10.569 1.00 28.29 271 GLY B O 1
ATOM 2111 N N . SER A 1 272 ? -15.549 61.681 -11.724 1.00 27.89 272 SER B N 1
ATOM 2112 C CA . SER A 1 272 ? -16.008 62.553 -10.639 1.00 27.37 272 SER B CA 1
ATOM 2113 C C . SER A 1 272 ? -16.762 61.695 -9.607 1.00 25.93 272 SER B C 1
ATOM 2114 O O . SER A 1 272 ? -17.182 60.574 -9.925 1.00 25.36 272 SER B O 1
ATOM 2117 N N . PRO A 1 273 ? -16.961 62.207 -8.376 1.00 24.99 273 PRO B N 1
ATOM 2118 C CA . PRO A 1 273 ? -17.807 61.451 -7.437 1.00 24.35 273 PRO B CA 1
ATOM 2119 C C . PRO A 1 273 ? -19.204 61.093 -7.993 1.00 24.36 273 PRO B C 1
ATOM 2120 O O . PRO A 1 273 ? -19.694 59.972 -7.807 1.00 23.35 273 PRO B O 1
ATOM 2124 N N . THR A 1 274 ? -19.784 62.027 -8.742 1.00 25.24 274 THR B N 1
ATOM 2125 C CA . THR A 1 274 ? -21.081 61.821 -9.383 1.00 26.02 274 THR B CA 1
ATOM 2126 C C . THR A 1 274 ? -21.048 60.699 -10.433 1.00 26.17 274 THR B C 1
ATOM 2127 O O . THR A 1 274 ? -21.975 59.870 -10.482 1.00 25.62 274 THR B O 1
ATOM 2131 N N . ASP A 1 275 ? -19.982 60.655 -11.239 1.00 26.50 275 ASP B N 1
ATOM 2132 C CA . ASP A 1 275 ? -19.767 59.565 -12.215 1.00 26.90 275 ASP B CA 1
ATOM 2133 C C . ASP A 1 275 ? -19.816 58.194 -11.517 1.00 25.67 275 ASP B C 1
ATOM 2134 O O . ASP A 1 275 ? -20.423 57.243 -12.012 1.00 24.76 275 ASP B O 1
ATOM 2139 N N . VAL A 1 276 ? -19.159 58.104 -10.371 1.00 24.89 276 VAL B N 1
ATOM 2140 C CA . VAL A 1 276 ? -19.068 56.838 -9.633 1.00 24.35 276 VAL B CA 1
ATOM 2141 C C . VAL A 1 276 ? -20.425 56.392 -9.109 1.00 23.88 276 VAL B C 1
ATOM 2142 O O . VAL A 1 276 ? -20.853 55.228 -9.321 1.00 23.36 276 VAL B O 1
ATOM 2146 N N . LEU A 1 277 ? -21.121 57.306 -8.440 1.00 23.60 277 LEU B N 1
ATOM 2147 C CA . LEU A 1 277 ? -22.450 56.981 -7.934 1.00 23.25 277 LEU B CA 1
ATOM 2148 C C . LEU A 1 277 ? -23.386 56.612 -9.078 1.00 23.56 277 LEU B C 1
ATOM 2149 O O . LEU A 1 277 ? -24.109 55.611 -8.965 1.00 23.65 277 LEU B O 1
ATOM 2154 N N . ASN A 1 278 ? -23.324 57.324 -10.204 1.00 23.98 278 ASN B N 1
ATOM 2155 C CA . ASN A 1 278 ? -24.123 56.928 -11.370 1.00 24.97 278 ASN B CA 1
ATOM 2156 C C . ASN A 1 278 ? -23.812 55.545 -11.914 1.00 24.46 278 ASN B C 1
ATOM 2157 O O . ASN A 1 278 ? -24.712 54.836 -12.366 1.00 25.01 278 ASN B O 1
ATOM 2162 N N . GLY A 1 279 ? -22.544 55.166 -11.877 1.00 23.93 279 GLY B N 1
ATOM 2163 C CA . GLY A 1 279 ? -22.158 53.817 -12.264 1.00 24.02 279 GLY B CA 1
ATOM 2164 C C . GLY A 1 279 ? -22.885 52.789 -11.425 1.00 23.30 279 GLY B C 1
ATOM 2165 O O . GLY A 1 279 ? -23.478 51.833 -11.953 1.00 23.27 279 GLY B O 1
ATOM 2166 N N . PHE A 1 280 ? -22.838 52.989 -10.116 1.00 22.69 280 PHE B N 1
ATOM 2167 C CA . PHE A 1 280 ? -23.534 52.110 -9.175 1.00 21.86 280 PHE B CA 1
ATOM 2168 C C . PHE A 1 280 ? -25.051 52.082 -9.407 1.00 21.80 280 PHE B C 1
ATOM 2169 O O . PHE A 1 280 ? -25.659 50.999 -9.508 1.00 21.29 280 PHE B O 1
ATOM 2177 N N . LEU A 1 281 ? -25.646 53.251 -9.593 1.00 21.92 281 LEU B N 1
ATOM 2178 C CA . LEU A 1 281 ? -27.084 53.332 -9.880 1.00 23.12 281 LEU B CA 1
ATOM 2179 C C . LEU A 1 281 ? -27.515 52.610 -11.169 1.00 23.80 281 LEU B C 1
ATOM 2180 O O . LEU A 1 281 ? -28.611 52.015 -11.211 1.00 22.92 281 LEU B O 1
ATOM 2185 N N . ASP A 1 282 ? -26.673 52.655 -12.202 1.00 24.15 282 ASP B N 1
ATOM 2186 C CA . ASP A 1 282 ? -26.911 51.887 -13.409 1.00 25.94 282 ASP B CA 1
ATOM 2187 C C . ASP A 1 282 ? -27.039 50.376 -13.138 1.00 25.53 282 ASP B C 1
ATOM 2188 O O . ASP A 1 282 ? -27.808 49.711 -13.814 1.00 26.01 282 ASP B O 1
ATOM 2193 N N . VAL A 1 283 ? -26.304 49.866 -12.156 1.00 24.19 283 VAL B N 1
ATOM 2194 C CA . VAL A 1 283 ? -26.351 48.458 -11.779 1.00 24.72 283 VAL B CA 1
ATOM 2195 C C . VAL A 1 283 ? -27.465 48.169 -10.750 1.00 24.24 283 VAL B C 1
ATOM 2196 O O . VAL A 1 283 ? -28.217 47.186 -10.882 1.00 24.03 283 VAL B O 1
ATOM 2200 N N . ALA A 1 284 ? -27.583 49.034 -9.748 1.00 23.42 284 ALA B N 1
ATOM 2201 C CA . ALA A 1 284 ? -28.500 48.820 -8.626 1.00 22.90 284 ALA B CA 1
ATOM 2202 C C . ALA A 1 284 ? -29.957 49.132 -8.929 1.00 22.89 284 ALA B C 1
ATOM 2203 O O . ALA A 1 284 ? -30.818 48.402 -8.490 1.00 22.95 284 ALA B O 1
ATOM 2205 N N . GLY A 1 285 ? -30.216 50.201 -9.674 1.00 23.26 285 GLY B N 1
ATOM 2206 C CA . GLY A 1 285 ? -31.561 50.729 -9.911 1.00 24.23 285 GLY B CA 1
ATOM 2207 C C . GLY A 1 285 ? -31.564 52.166 -9.432 1.00 24.70 285 GLY B C 1
ATOM 2208 O O . GLY A 1 285 ? -30.759 52.532 -8.595 1.00 25.56 285 GLY B O 1
ATOM 2209 N N . ARG A 1 286 ? -32.431 52.984 -10.002 1.00 25.88 286 ARG B N 1
ATOM 2210 C CA . ARG A 1 286 ? -32.463 54.421 -9.728 1.00 26.65 286 ARG B CA 1
ATOM 2211 C C . ARG A 1 286 ? -33.734 54.811 -8.979 1.00 26.00 286 ARG B C 1
ATOM 2212 O O . ARG A 1 286 ? -34.740 54.167 -9.157 1.00 25.31 286 ARG B O 1
ATOM 2220 N N . PRO A 1 287 ? -33.692 55.894 -8.177 1.00 26.59 287 PRO B N 1
ATOM 2221 C CA . PRO A 1 287 ? -34.939 56.376 -7.547 1.00 27.45 287 PRO B CA 1
ATOM 2222 C C . PRO A 1 287 ? -36.049 56.677 -8.556 1.00 28.97 287 PRO B C 1
ATOM 2223 O O . PRO A 1 287 ? -35.772 57.118 -9.676 1.00 29.19 287 PRO B O 1
ATOM 2227 N N . ALA A 1 288 ? -37.272 56.380 -8.124 1.00 30.92 288 ALA B N 1
ATOM 2228 C CA . ALA A 1 288 ? -38.509 56.598 -8.876 1.00 32.45 288 ALA B CA 1
ATOM 2229 C C . ALA A 1 288 ? -38.968 58.056 -8.773 1.00 30.15 288 ALA B C 1
ATOM 2230 O O . ALA A 1 288 ? -38.620 58.735 -7.804 1.00 29.50 288 ALA B O 1
ATOM 2232 N N . GLU A 1 289 ? -39.771 58.519 -9.729 1.00 28.62 289 GLU B N 1
ATOM 2233 C CA . GLU A 1 289 ? -40.497 59.793 -9.577 1.00 27.94 289 GLU B CA 1
ATOM 2234 C C . GLU A 1 289 ? -41.526 59.679 -8.429 1.00 25.85 289 GLU B C 1
ATOM 2235 O O . GLU A 1 289 ? -42.171 58.632 -8.267 1.00 24.24 289 GLU B O 1
ATOM 2241 N N . MET A 1 290 ? -41.690 60.761 -7.671 1.00 24.80 290 MET B N 1
ATOM 2242 C CA . MET A 1 290 ? -42.619 60.784 -6.528 1.00 24.48 290 MET B CA 1
ATOM 2243 C C . MET A 1 290 ? -43.540 61.988 -6.607 1.00 23.89 290 MET B C 1
ATOM 2244 O O . MET A 1 290 ? -43.195 62.984 -7.216 1.00 24.06 290 MET B O 1
ATOM 2249 N N . PRO A 1 291 ? -44.734 61.891 -5.986 1.00 23.54 291 PRO B N 1
ATOM 2250 C CA . PRO A 1 291 ? -45.655 63.022 -5.977 1.00 23.53 291 PRO B CA 1
ATOM 2251 C C . PRO A 1 291 ? -45.200 64.104 -4.995 1.00 23.70 291 PRO B C 1
ATOM 2252 O O . PRO A 1 291 ? -44.536 63.781 -3.997 1.00 23.70 291 PRO B O 1
ATOM 2256 N N . GLU A 1 292 ? -45.563 65.351 -5.262 1.00 24.53 292 GLU B N 1
ATOM 2257 C CA . GLU A 1 292 ? -45.099 66.489 -4.429 1.00 25.70 292 GLU B CA 1
ATOM 2258 C C . GLU A 1 292 ? -45.532 66.419 -2.961 1.00 23.60 292 GLU B C 1
ATOM 2259 O O . GLU A 1 292 ? -44.851 66.960 -2.084 1.00 22.45 292 GLU B O 1
ATOM 2265 N N . TRP A 1 293 ? -46.655 65.755 -2.688 1.00 22.30 293 TRP B N 1
ATOM 2266 C CA . TRP A 1 293 ? -47.163 65.680 -1.305 1.00 21.53 293 TRP B CA 1
ATOM 2267 C C . TRP A 1 293 ? -46.249 64.931 -0.333 1.00 20.83 293 TRP B C 1
ATOM 2268 O O . TRP A 1 293 ? -46.410 65.104 0.878 1.00 20.89 293 TRP B O 1
ATOM 2279 N N . ILE A 1 294 ? -45.284 64.142 -0.822 1.00 19.54 294 ILE B N 1
ATOM 2280 C CA . ILE A 1 294 ? -44.314 63.527 0.092 1.00 19.05 294 ILE B CA 1
ATOM 2281 C C . ILE A 1 294 ? -43.441 64.550 0.835 1.00 18.65 294 ILE B C 1
ATOM 2282 O O . ILE A 1 294 ? -42.865 64.220 1.866 1.00 17.96 294 ILE B O 1
ATOM 2287 N N . PHE A 1 295 ? -43.390 65.795 0.344 1.00 18.67 295 PHE B N 1
ATOM 2288 C CA . PHE A 1 295 ? -42.512 66.815 0.900 1.00 18.83 295 PHE B CA 1
ATOM 2289 C C . PHE A 1 295 ? -43.110 67.704 1.973 1.00 19.20 295 PHE B C 1
ATOM 2290 O O . PHE A 1 295 ? -42.401 68.567 2.515 1.00 19.37 295 PHE B O 1
ATOM 2298 N N . GLY A 1 296 ? -44.393 67.519 2.295 1.00 18.75 296 GLY B N 1
ATOM 2299 C CA . GLY A 1 296 ? -44.980 68.220 3.450 1.00 19.04 296 GLY B CA 1
ATOM 2300 C C . GLY A 1 296 ? -44.660 67.500 4.762 1.00 18.18 296 GLY B C 1
ATOM 2301 O O . GLY A 1 296 ? -43.972 66.490 4.774 1.00 17.86 296 GLY B O 1
ATOM 2302 N N . LEU A 1 297 ? -45.151 68.008 5.881 1.00 18.28 297 LEU B N 1
ATOM 2303 C CA . LEU A 1 297 ? -44.918 67.331 7.165 1.00 17.78 297 LEU B CA 1
ATOM 2304 C C . LEU A 1 297 ? -45.713 66.019 7.250 1.00 17.10 297 LEU B C 1
ATOM 2305 O O . LEU A 1 297 ? -46.921 65.971 6.920 1.00 17.04 297 LEU B O 1
ATOM 2310 N N . TRP A 1 298 ? -45.028 64.965 7.678 1.00 16.65 298 TRP B N 1
ATOM 2311 C CA . TRP A 1 298 ? -45.651 63.678 7.963 1.00 16.72 298 TRP B CA 1
ATOM 2312 C C . TRP A 1 298 ? -45.950 63.598 9.468 1.00 16.57 298 TRP B C 1
ATOM 2313 O O . TRP A 1 298 ? -45.036 63.780 10.284 1.00 16.73 298 TRP B O 1
ATOM 2324 N N . ALA A 1 299 ? -47.201 63.310 9.811 1.00 16.47 299 ALA B N 1
ATOM 2325 C CA . ALA A 1 299 ? -47.626 63.112 11.213 1.00 16.38 299 ALA B CA 1
ATOM 2326 C C . ALA A 1 299 ? -47.791 61.620 11.504 1.00 16.16 299 ALA B C 1
ATOM 2327 O O . ALA A 1 299 ? -48.395 60.907 10.715 1.00 15.48 299 ALA B O 1
ATOM 2329 N N . SER A 1 300 ? -47.287 61.156 12.642 1.00 16.67 300 SER B N 1
ATOM 2330 C CA . SER A 1 300 ? -47.377 59.737 13.016 1.00 16.71 300 SER B CA 1
ATOM 2331 C C . SER A 1 300 ? -47.348 59.599 14.546 1.00 16.89 300 SER B C 1
ATOM 2332 O O . SER A 1 300 ? -46.781 60.440 15.257 1.00 16.97 300 SER B O 1
ATOM 2335 N N . GLY A 1 301 ? -47.966 58.537 15.027 1.00 16.74 301 GLY B N 1
ATOM 2336 C CA . GLY A 1 301 ? -47.948 58.205 16.447 1.00 17.23 301 GLY B CA 1
ATOM 2337 C C . GLY A 1 301 ? -48.551 56.838 16.643 1.00 17.41 301 GLY B C 1
ATOM 2338 O O . GLY A 1 301 ? -49.715 56.614 16.284 1.00 17.62 301 GLY B O 1
ATOM 2339 N N . ASN A 1 302 ? -47.789 55.902 17.197 1.00 17.47 302 ASN B N 1
ATOM 2340 C CA . ASN A 1 302 ? -48.309 54.542 17.317 1.00 17.71 302 ASN B CA 1
ATOM 2341 C C . ASN A 1 302 ? -49.602 54.443 18.161 1.00 18.79 302 ASN B C 1
ATOM 2342 O O . ASN A 1 302 ? -50.413 53.544 17.930 1.00 19.08 302 ASN B O 1
ATOM 2347 N N . GLU A 1 303 ? -49.805 55.380 19.107 1.00 19.05 303 GLU B N 1
ATOM 2348 C CA . GLU A 1 303 ? -50.980 55.336 19.982 1.00 19.83 303 GLU B CA 1
ATOM 2349 C C . GLU A 1 303 ? -52.206 56.031 19.410 1.00 19.45 303 GLU B C 1
ATOM 2350 O O . GLU A 1 303 ? -53.189 56.192 20.116 1.00 19.91 303 GLU B O 1
ATOM 2356 N N . TRP A 1 304 ? -52.158 56.434 18.138 1.00 18.73 304 TRP B N 1
ATOM 2357 C CA . TRP A 1 304 ? -53.369 56.899 17.455 1.00 18.50 304 TRP B CA 1
ATOM 2358 C C . TRP A 1 304 ? -54.044 55.656 16.884 1.00 18.13 304 TRP B C 1
ATOM 2359 O O . TRP A 1 304 ? -53.839 55.314 15.719 1.00 17.66 304 TRP B O 1
ATOM 2370 N N . ASN A 1 305 ? -54.820 54.982 17.724 1.00 18.25 305 ASN B N 1
ATOM 2371 C CA . ASN A 1 305 ? -55.348 53.660 17.387 1.00 18.07 305 ASN B CA 1
ATOM 2372 C C . ASN A 1 305 ? -56.869 53.616 17.239 1.00 18.02 305 ASN B C 1
ATOM 2373 O O . ASN A 1 305 ? -57.472 52.543 17.296 1.00 18.02 305 ASN B O 1
ATOM 2378 N N . THR A 1 306 ? -57.469 54.781 17.037 1.00 17.74 306 THR B N 1
ATOM 2379 C CA . THR A 1 306 ? -58.892 54.891 16.758 1.00 18.20 306 THR B CA 1
ATOM 2380 C C . THR A 1 306 ? -59.055 56.017 15.780 1.00 18.34 306 THR B C 1
ATOM 2381 O O . THR A 1 306 ? -58.184 56.906 15.674 1.00 17.80 306 THR B O 1
ATOM 2385 N N . GLN A 1 307 ? -60.186 55.998 15.091 1.00 18.59 307 GLN B N 1
ATOM 2386 C CA . GLN A 1 307 ? -60.522 57.054 14.138 1.00 19.47 307 GLN B CA 1
ATOM 2387 C C . GLN A 1 307 ? -60.621 58.395 14.853 1.00 19.89 307 GLN B C 1
ATOM 2388 O O . GLN A 1 307 ? -60.168 59.440 14.338 1.00 19.85 307 GLN B O 1
ATOM 2394 N N . SER A 1 308 ? -61.200 58.365 16.053 1.00 20.58 308 SER B N 1
ATOM 2395 C CA . SER A 1 308 ? -61.271 59.546 16.896 1.00 21.88 308 SER B CA 1
ATOM 2396 C C . SER A 1 308 ? -59.898 60.126 17.226 1.00 21.22 308 SER B C 1
ATOM 2397 O O . SER A 1 308 ? -59.698 61.344 17.141 1.00 20.80 308 SER B O 1
ATOM 2400 N N . LEU A 1 309 ? -58.951 59.271 17.609 1.00 20.87 309 LEU B N 1
ATOM 2401 C CA . LEU A 1 309 ? -57.605 59.768 17.948 1.00 20.97 309 LEU B CA 1
ATOM 2402 C C . LEU A 1 309 ? -56.866 60.365 16.744 1.00 20.67 309 LEU B C 1
ATOM 2403 O O . LEU A 1 309 ? -56.177 61.371 16.884 1.00 20.79 309 LEU B O 1
ATOM 2408 N N . VAL A 1 310 ? -57.024 59.762 15.565 1.00 20.07 310 VAL B N 1
ATOM 2409 C CA . VAL A 1 310 ? -56.380 60.276 14.353 1.00 20.01 310 VAL B CA 1
ATOM 2410 C C . VAL A 1 310 ? -56.958 61.652 14.015 1.00 20.93 310 VAL B C 1
ATOM 2411 O O . VAL A 1 310 ? -56.211 62.636 13.822 1.00 21.48 310 VAL B O 1
ATOM 2415 N N . MET A 1 311 ? -58.277 61.724 13.978 1.00 21.47 311 MET B N 1
ATOM 2416 C CA . MET A 1 311 ? -58.938 62.944 13.563 1.00 22.60 311 MET B CA 1
ATOM 2417 C C . MET A 1 311 ? -58.715 64.086 14.549 1.00 23.01 311 MET B C 1
ATOM 2418 O O . MET A 1 311 ? -58.610 65.226 14.120 1.00 23.33 311 MET B O 1
ATOM 2423 N N . GLU A 1 312 ? -58.623 63.781 15.847 1.00 23.61 312 GLU B N 1
ATOM 2424 C CA . GLU A 1 312 ? -58.296 64.795 16.863 1.00 24.77 312 GLU B CA 1
ATOM 2425 C C . GLU A 1 312 ? -56.961 65.505 16.540 1.00 23.75 312 GLU B C 1
ATOM 2426 O O . GLU A 1 312 ? -56.849 66.742 16.644 1.00 23.31 312 GLU B O 1
ATOM 2432 N N . GLN A 1 313 ? -55.959 64.721 16.161 1.00 22.51 313 GLN B N 1
ATOM 2433 C CA . GLN A 1 313 ? -54.664 65.266 15.821 1.00 22.41 313 GLN B CA 1
ATOM 2434 C C . GLN A 1 313 ? -54.657 66.035 14.501 1.00 21.75 313 GLN B C 1
ATOM 2435 O O . GLN A 1 313 ? -54.034 67.093 14.425 1.00 20.36 313 GLN B O 1
ATOM 2441 N N . MET A 1 314 ? -55.405 65.544 13.505 1.00 21.79 314 MET B N 1
ATOM 2442 C CA . MET A 1 314 ? -55.535 66.269 12.236 1.00 22.55 314 MET B CA 1
ATOM 2443 C C . MET A 1 314 ? -56.275 67.599 12.456 1.00 22.92 314 MET B C 1
ATOM 2444 O O . MET A 1 314 ? -55.868 68.630 11.923 1.00 22.52 314 MET B O 1
ATOM 2449 N N . ASP A 1 315 ? -57.328 67.592 13.274 1.00 23.90 315 ASP B N 1
ATOM 2450 C CA . ASP A 1 315 ? -58.036 68.846 13.598 1.00 24.90 315 ASP B CA 1
ATOM 2451 C C . ASP A 1 315 ? -57.096 69.801 14.367 1.00 24.10 315 ASP B C 1
ATOM 2452 O O . ASP A 1 315 ? -57.116 71.004 14.137 1.00 23.44 315 ASP B O 1
ATOM 2457 N N . ARG A 1 316 ? -56.257 69.264 15.246 1.00 23.03 316 ARG B N 1
ATOM 2458 C CA . ARG A 1 316 ? -55.323 70.118 15.993 1.00 23.61 316 ARG B CA 1
ATOM 2459 C C . ARG A 1 316 ? -54.283 70.767 15.068 1.00 22.58 316 ARG B C 1
ATOM 2460 O O . ARG A 1 316 ? -54.033 71.960 15.174 1.00 22.20 316 ARG B O 1
ATOM 2468 N N . HIS A 1 317 ? -53.713 69.984 14.152 1.00 21.78 317 HIS B N 1
ATOM 2469 C CA . HIS A 1 317 ? -52.831 70.549 13.123 1.00 21.92 317 HIS B CA 1
ATOM 2470 C C . HIS A 1 317 ? -53.504 71.742 12.410 1.00 23.41 317 HIS B C 1
ATOM 2471 O O . HIS A 1 317 ? -52.921 72.814 12.269 1.00 24.15 317 HIS B O 1
ATOM 2478 N N . ARG A 1 318 ? -54.733 71.545 11.977 1.00 24.06 318 ARG B N 1
ATOM 2479 C CA . ARG A 1 318 ? -55.455 72.590 11.264 1.00 26.66 318 ARG B CA 1
ATOM 2480 C C . ARG A 1 318 ? -55.692 73.804 12.173 1.00 26.56 318 ARG B C 1
ATOM 2481 O O . ARG A 1 318 ? -55.447 74.947 11.772 1.00 26.05 318 ARG B O 1
ATOM 2489 N N . ASN A 1 319 ? -56.162 73.559 13.392 1.00 26.97 319 ASN B N 1
ATOM 2490 C CA . ASN A 1 319 ? -56.443 74.676 14.314 1.00 28.39 319 ASN B CA 1
ATOM 2491 C C . ASN A 1 319 ? -55.194 75.415 14.745 1.00 27.48 319 ASN B C 1
ATOM 2492 O O . ASN A 1 319 ? -55.251 76.614 14.986 1.00 26.80 319 ASN B O 1
ATOM 2497 N N . GLU A 1 320 ? -54.070 74.705 14.832 1.00 26.24 320 GLU B N 1
ATOM 2498 C CA . GLU A 1 320 ? -52.804 75.345 15.168 1.00 26.10 320 GLU B CA 1
ATOM 2499 C C . GLU A 1 320 ? -52.092 76.001 13.963 1.00 25.55 320 GLU B C 1
ATOM 2500 O O . GLU A 1 320 ? -51.082 76.650 14.147 1.00 25.44 320 GLU B O 1
ATOM 2506 N N . GLY A 1 321 ? -52.595 75.828 12.746 1.00 24.98 321 GLY B N 1
ATOM 2507 C CA . GLY A 1 321 ? -51.884 76.316 11.550 1.00 25.04 321 GLY B CA 1
ATOM 2508 C C . GLY A 1 321 ? -50.535 75.661 11.284 1.00 24.04 321 GLY B C 1
ATOM 2509 O O . GLY A 1 321 ? -49.603 76.329 10.843 1.00 23.54 321 GLY B O 1
ATOM 2510 N N . ILE A 1 322 ? -50.437 74.354 11.562 1.00 22.83 322 ILE B N 1
ATOM 2511 C CA . ILE A 1 322 ? -49.236 73.557 11.314 1.00 22.70 322 ILE B CA 1
ATOM 2512 C C . ILE A 1 322 ? -49.687 72.484 10.325 1.00 22.15 322 ILE B C 1
ATOM 2513 O O . ILE A 1 322 ? -50.179 71.447 10.738 1.00 21.47 322 ILE B O 1
ATOM 2518 N N . PRO A 1 323 ? -49.613 72.784 9.017 1.00 22.58 323 PRO B N 1
ATOM 2519 C CA . PRO A 1 323 ? -50.183 71.855 8.050 1.00 22.72 323 PRO B CA 1
ATOM 2520 C C . PRO A 1 323 ? -49.408 70.544 7.965 1.00 21.91 323 PRO B C 1
ATOM 2521 O O . PRO A 1 323 ? -48.172 70.512 8.163 1.00 21.54 323 PRO B O 1
ATOM 2525 N N . VAL A 1 324 ? -50.145 69.481 7.687 1.00 22.07 324 VAL B N 1
ATOM 2526 C CA . VAL A 1 324 ? -49.566 68.171 7.450 1.00 21.77 324 VAL B CA 1
ATOM 2527 C C . VAL A 1 324 ? -49.985 67.727 6.068 1.00 21.77 324 VAL B C 1
ATOM 2528 O O . VAL A 1 324 ? -51.102 68.052 5.622 1.00 21.49 324 VAL B O 1
ATOM 2532 N N . SER A 1 325 ? -49.090 67.026 5.378 1.00 21.06 325 SER B N 1
ATOM 2533 C CA . SER A 1 325 ? -49.413 66.417 4.083 1.00 21.54 325 SER B CA 1
ATOM 2534 C C . SER A 1 325 ? -49.697 64.913 4.130 1.00 20.31 325 SER B C 1
ATOM 2535 O O . SER A 1 325 ? -50.318 64.381 3.219 1.00 20.07 325 SER B O 1
ATOM 2538 N N . VAL A 1 326 ? -49.274 64.246 5.194 1.00 19.51 326 VAL B N 1
ATOM 2539 C CA . VAL A 1 326 ? -49.361 62.780 5.295 1.00 18.68 326 VAL B CA 1
ATOM 2540 C C . VAL A 1 326 ? -49.627 62.423 6.756 1.00 18.08 326 VAL B C 1
ATOM 2541 O O . VAL A 1 326 ? -48.994 62.980 7.669 1.00 17.90 326 VAL B O 1
ATOM 2545 N N . VAL A 1 327 ? -50.537 61.479 6.965 1.00 17.90 327 VAL B N 1
ATOM 2546 C CA . VAL A 1 327 ? -50.700 60.841 8.267 1.00 17.26 327 VAL B CA 1
ATOM 2547 C C . VAL A 1 327 ? -50.434 59.355 8.117 1.00 16.75 327 VAL B C 1
ATOM 2548 O O . VAL A 1 327 ? -50.969 58.712 7.201 1.00 16.77 327 VAL B O 1
ATOM 2552 N N . VAL A 1 328 ? -49.532 58.837 8.950 1.00 16.09 328 VAL B N 1
ATOM 2553 C CA . VAL A 1 328 ? -49.285 57.400 9.057 1.00 16.26 328 VAL B CA 1
ATOM 2554 C C . VAL A 1 328 ? -50.112 56.862 10.227 1.00 16.32 328 VAL B C 1
ATOM 2555 O O . VAL A 1 328 ? -50.103 57.452 11.312 1.00 15.89 328 VAL B O 1
ATOM 2559 N N . ILE A 1 329 ? -50.830 55.753 10.006 1.00 15.91 329 ILE B N 1
ATOM 2560 C CA . ILE A 1 329 ? -51.556 55.061 11.052 1.00 16.00 329 ILE B CA 1
ATOM 2561 C C . ILE A 1 329 ? -50.949 53.674 11.159 1.00 16.16 329 ILE B C 1
ATOM 2562 O O . ILE A 1 329 ? -50.923 52.927 10.169 1.00 15.82 329 ILE B O 1
ATOM 2567 N N . GLU A 1 330 ? -50.426 53.361 12.347 1.00 16.29 330 GLU B N 1
ATOM 2568 C CA . GLU A 1 330 ? -49.793 52.082 12.621 1.00 16.43 330 GLU B CA 1
ATOM 2569 C C . GLU A 1 330 ? -50.728 51.097 13.258 1.00 16.31 330 GLU B C 1
ATOM 2570 O O . GLU A 1 330 ? -50.849 49.965 12.782 1.00 16.00 330 GLU B O 1
ATOM 2576 N N . ALA A 1 331 ? -51.401 51.538 14.317 1.00 16.42 331 ALA B N 1
ATOM 2577 C CA . ALA A 1 331 ? -52.348 50.713 15.063 1.00 17.07 331 ALA B CA 1
ATOM 2578 C C . ALA A 1 331 ? -53.759 50.929 14.501 1.00 17.26 331 ALA B C 1
ATOM 2579 O O . ALA A 1 331 ? -54.598 51.529 15.145 1.00 17.91 331 ALA B O 1
ATOM 2581 N N . TRP A 1 332 ? -53.971 50.443 13.283 1.00 17.29 332 TRP B N 1
ATOM 2582 C CA . TRP A 1 332 ? -55.235 50.527 12.560 1.00 17.30 332 TRP B CA 1
ATOM 2583 C C . TRP A 1 332 ? -55.990 49.202 12.516 1.00 18.07 332 TRP B C 1
ATOM 2584 O O . TRP A 1 332 ? -57.220 49.191 12.338 1.00 18.43 332 TRP B O 1
ATOM 2595 N N . SER A 1 333 ? -55.264 48.086 12.606 1.00 18.18 333 SER B N 1
ATOM 2596 C CA . SER A 1 333 ? -55.832 46.778 12.269 1.00 18.63 333 SER B CA 1
ATOM 2597 C C . SER A 1 333 ? -56.282 46.003 13.510 1.00 19.20 333 SER B C 1
ATOM 2598 O O . SER A 1 333 ? -56.155 46.474 14.646 1.00 18.87 333 SER B O 1
ATOM 2601 N N . ASP A 1 334 ? -56.833 44.816 13.266 1.00 20.05 334 ASP B N 1
ATOM 2602 C CA . ASP A 1 334 ? -57.165 43.880 14.325 1.00 21.14 334 ASP B CA 1
ATOM 2603 C C . ASP A 1 334 ? -55.950 43.355 15.148 1.00 21.39 334 ASP B C 1
ATOM 2604 O O . ASP A 1 334 ? -56.141 42.639 16.148 1.00 21.30 334 ASP B O 1
ATOM 2609 N N . GLU A 1 335 ? -54.727 43.685 14.725 1.00 21.24 335 GLU B N 1
ATOM 2610 C CA . GLU A 1 335 ? -53.481 43.277 15.394 1.00 22.05 335 GLU B CA 1
ATOM 2611 C C . GLU A 1 335 ? -53.231 41.762 15.381 1.00 22.56 335 GLU B C 1
ATOM 2612 O O . GLU A 1 335 ? -52.401 41.251 16.139 1.00 23.29 335 GLU B O 1
ATOM 2618 N N . GLU A 1 336 ? -53.887 41.082 14.456 1.00 22.84 336 GLU B N 1
ATOM 2619 C CA . GLU A 1 336 ? -53.732 39.652 14.240 1.00 23.97 336 GLU B CA 1
ATOM 2620 C C . GLU A 1 336 ? -53.264 39.355 12.818 1.00 23.46 336 GLU B C 1
ATOM 2621 O O . GLU A 1 336 ? -52.299 38.633 12.646 1.00 23.20 336 GLU B O 1
ATOM 2627 N N . GLY A 1 337 ? -53.960 39.910 11.815 1.00 23.30 337 GLY B N 1
ATOM 2628 C CA . GLY A 1 337 ? -53.659 39.682 10.400 1.00 23.12 337 GLY B CA 1
ATOM 2629 C C . GLY A 1 337 ? -53.163 40.885 9.603 1.00 22.58 337 GLY B C 1
ATOM 2630 O O . GLY A 1 337 ? -52.741 40.725 8.452 1.00 23.24 337 GLY B O 1
ATOM 2631 N N . PHE A 1 338 ? -53.228 42.082 10.190 1.00 21.48 338 PHE B N 1
ATOM 2632 C CA . PHE A 1 338 ? -52.793 43.337 9.532 1.00 20.98 338 PHE B CA 1
ATOM 2633 C C . PHE A 1 338 ? -53.381 43.545 8.141 1.00 20.87 338 PHE B C 1
ATOM 2634 O O . PHE A 1 338 ? -52.742 44.064 7.234 1.00 19.95 338 PHE B O 1
ATOM 2642 N N . THR A 1 339 ? -54.651 43.145 8.016 1.00 20.82 339 THR B N 1
ATOM 2643 C CA . THR A 1 339 ? -55.397 43.216 6.780 1.00 21.45 339 THR B CA 1
ATOM 2644 C C . THR A 1 339 ? -56.767 43.915 6.924 1.00 20.51 339 THR B C 1
ATOM 2645 O O . THR A 1 339 ? -57.285 44.468 5.959 1.00 20.05 339 THR B O 1
ATOM 2649 N N . ILE A 1 340 ? -57.321 43.895 8.131 1.00 19.94 340 ILE B N 1
ATOM 2650 C CA . ILE A 1 340 ? -58.683 44.334 8.441 1.00 19.92 340 ILE B CA 1
ATOM 2651 C C . ILE A 1 340 ? -58.631 45.349 9.581 1.00 19.48 340 ILE B C 1
ATOM 2652 O O . ILE A 1 340 ? -57.959 45.104 10.569 1.00 19.01 340 ILE B O 1
ATOM 2657 N N . PHE A 1 341 ? -59.365 46.459 9.440 1.00 19.09 341 PHE B N 1
ATOM 2658 C CA . PHE A 1 341 ? -59.455 47.481 10.484 1.00 19.35 341 PHE B CA 1
ATOM 2659 C C . PHE A 1 341 ? -60.035 46.925 11.805 1.00 19.92 341 PHE B C 1
ATOM 2660 O O . PHE A 1 341 ? -60.951 46.083 11.791 1.00 20.80 341 PHE B O 1
ATOM 2668 N N . ARG A 1 342 ? -59.503 47.380 12.939 1.00 19.84 342 ARG B N 1
ATOM 2669 C CA . ARG A 1 342 ? -59.960 46.884 14.236 1.00 20.57 342 ARG B CA 1
ATOM 2670 C C . ARG A 1 342 ? -61.479 47.089 14.400 1.00 20.99 342 ARG B C 1
ATOM 2671 O O . ARG A 1 342 ? -62.012 48.147 14.018 1.00 19.74 342 ARG B O 1
ATOM 2679 N N . ASP A 1 343 ? -62.134 46.059 14.950 1.00 22.11 343 ASP B N 1
ATOM 2680 C CA . ASP A 1 343 ? -63.607 45.994 15.182 1.00 23.00 343 ASP B CA 1
ATOM 2681 C C . ASP A 1 343 ? -64.496 45.814 13.954 1.00 23.76 343 ASP B C 1
ATOM 2682 O O . ASP A 1 343 ? -65.720 45.714 14.103 1.00 24.38 343 ASP B O 1
ATOM 2687 N N . ALA A 1 344 ? -63.936 45.757 12.747 1.00 23.43 344 ALA B N 1
ATOM 2688 C CA . ALA A 1 344 ? -64.754 45.522 11.557 1.00 23.78 344 ALA B CA 1
ATOM 2689 C C . ALA A 1 344 ? -65.392 44.150 11.651 1.00 24.43 344 ALA B C 1
ATOM 2690 O O . ALA A 1 344 ? -64.794 43.231 12.201 1.00 23.99 344 ALA B O 1
ATOM 2692 N N . ARG A 1 345 ? -66.613 44.039 11.152 1.00 25.89 345 ARG B N 1
ATOM 2693 C CA . ARG A 1 345 ? -67.352 42.774 11.110 1.00 27.74 345 ARG B CA 1
ATOM 2694 C C . ARG A 1 345 ? -67.487 42.281 9.671 1.00 27.41 345 ARG B C 1
ATOM 2695 O O . ARG A 1 345 ? -67.611 43.070 8.738 1.00 27.29 345 ARG B O 1
ATOM 2703 N N . TYR A 1 346 ? -67.504 40.965 9.514 1.00 27.42 346 TYR B N 1
ATOM 2704 C CA . TYR A 1 346 ? -67.461 40.335 8.196 1.00 27.50 346 TYR B CA 1
ATOM 2705 C C . TYR A 1 346 ? -67.779 38.843 8.325 1.00 28.94 346 TYR B C 1
ATOM 2706 O O . TYR A 1 346 ? -67.665 38.257 9.402 1.00 27.81 346 TYR B O 1
ATOM 2715 N N . VAL A 1 347 ? -68.135 38.256 7.190 1.00 30.43 347 VAL B N 1
ATOM 2716 C CA . VAL A 1 347 ? -68.318 36.826 7.070 1.00 32.85 347 VAL B CA 1
ATOM 2717 C C . VAL A 1 347 ? -66.917 36.192 6.878 1.00 33.74 347 VAL B C 1
ATOM 2718 O O . VAL A 1 347 ? -66.112 36.725 6.110 1.00 32.57 347 VAL B O 1
ATOM 2722 N N . PRO A 1 348 ? -66.623 35.069 7.574 1.00 36.40 348 PRO B N 1
ATOM 2723 C CA . PRO A 1 348 ? -65.389 34.285 7.370 1.00 37.65 348 PRO B CA 1
ATOM 2724 C C . PRO A 1 348 ? -65.120 33.880 5.898 1.00 38.72 348 PRO B C 1
ATOM 2725 O O . PRO A 1 348 ? -66.061 33.493 5.203 1.00 38.94 348 PRO B O 1
ATOM 2729 N N . ASN A 1 349 ? -63.844 33.936 5.482 1.00 39.13 349 ASN B N 1
ATOM 2730 C CA . ASN A 1 349 ? -63.393 33.802 4.061 1.00 39.77 349 ASN B CA 1
ATOM 2731 C C . ASN A 1 349 ? -62.628 32.534 3.570 1.00 39.75 349 ASN B C 1
ATOM 2732 O O . ASN A 1 349 ? -62.326 32.433 2.355 1.00 39.56 349 ASN B O 1
ATOM 2737 N N . GLN A 1 350 ? -62.291 31.619 4.484 1.00 39.41 350 GLN B N 1
ATOM 2738 C CA . GLN A 1 350 ? -61.289 30.546 4.242 1.00 38.63 350 GLN B CA 1
ATOM 2739 C C . GLN A 1 350 ? -59.908 31.124 3.830 1.00 36.26 350 GLN B C 1
ATOM 2740 O O . GLN A 1 350 ? -59.161 30.496 3.081 1.00 36.69 350 GLN B O 1
ATOM 2746 N N . GLY A 1 351 ? -59.577 32.325 4.315 1.00 34.07 351 GLY B N 1
ATOM 2747 C CA . GLY A 1 351 ? -58.326 33.007 3.957 1.00 32.96 351 GLY B CA 1
ATOM 2748 C C . GLY A 1 351 ? -58.213 33.598 2.557 1.00 32.49 351 GLY B C 1
ATOM 2749 O O . GLY A 1 351 ? -57.124 34.013 2.170 1.00 33.27 351 GLY B O 1
ATOM 2750 N N . GLN A 1 352 ? -59.316 33.667 1.811 1.00 32.49 352 GLN B N 1
ATOM 2751 C CA . GLN A 1 352 ? -59.356 34.342 0.503 1.00 32.61 352 GLN B CA 1
ATOM 2752 C C . GLN A 1 352 ? -59.287 35.881 0.700 1.00 30.83 352 GLN B C 1
ATOM 2753 O O . GLN A 1 352 ? -59.652 36.385 1.770 1.00 28.79 352 GLN B O 1
ATOM 2759 N N . PRO A 1 353 ? -58.826 36.633 -0.324 1.00 29.86 353 PRO B N 1
ATOM 2760 C CA . PRO A 1 353 ? -58.829 38.107 -0.197 1.00 28.90 353 PRO B CA 1
ATOM 2761 C C . PRO A 1 353 ? -60.224 38.697 0.014 1.00 28.78 353 PRO B C 1
ATOM 2762 O O . PRO A 1 353 ? -61.171 38.211 -0.596 1.00 28.24 353 PRO B O 1
ATOM 2766 N N . HIS A 1 354 ? -60.339 39.711 0.874 1.00 27.47 354 HIS B N 1
ATOM 2767 C CA . HIS A 1 354 ? -61.584 40.462 1.059 1.00 28.53 354 HIS B CA 1
ATOM 2768 C C . HIS A 1 354 ? -61.724 41.631 0.092 1.00 29.04 354 HIS B C 1
ATOM 2769 O O . HIS A 1 354 ? -60.739 42.129 -0.424 1.00 28.63 354 HIS B O 1
ATOM 2776 N N . ARG A 1 355 ? -62.965 42.052 -0.138 1.00 30.17 355 ARG B N 1
ATOM 2777 C CA . ARG A 1 355 ? -63.279 43.337 -0.781 1.00 31.10 355 ARG B CA 1
ATOM 2778 C C . ARG A 1 355 ? -63.948 44.270 0.202 1.00 29.35 355 ARG B C 1
ATOM 2779 O O . ARG A 1 355 ? -64.508 43.831 1.216 1.00 27.90 355 ARG B O 1
ATOM 2787 N N . GLY A 1 356 ? -63.898 45.565 -0.109 1.00 28.44 356 GLY B N 1
ATOM 2788 C CA . GLY A 1 356 ? -64.486 46.616 0.727 1.00 28.77 356 GLY B CA 1
ATOM 2789 C C . GLY A 1 356 ? -65.890 46.346 1.227 1.00 29.25 356 GLY B C 1
ATOM 2790 O O . GLY A 1 356 ? -66.155 46.480 2.412 1.00 29.57 356 GLY B O 1
ATOM 2791 N N . PRO A 1 357 ? -66.795 45.942 0.327 1.00 30.25 357 PRO B N 1
ATOM 2792 C CA . PRO A 1 357 ? -68.179 45.598 0.716 1.00 31.12 357 PRO B CA 1
ATOM 2793 C C . PRO A 1 357 ? -68.340 44.406 1.670 1.00 30.78 357 PRO B C 1
ATOM 2794 O O . PRO A 1 357 ? -69.438 44.212 2.185 1.00 31.25 357 PRO B O 1
ATOM 2798 N N . ASP A 1 358 ? -67.297 43.609 1.913 1.00 29.30 358 ASP B N 1
ATOM 2799 C CA . ASP A 1 358 ? -67.374 42.560 2.938 1.00 29.10 358 ASP B CA 1
ATOM 2800 C C . ASP A 1 358 ? -67.551 43.085 4.360 1.00 27.76 358 ASP B C 1
ATOM 2801 O O . ASP A 1 358 ? -67.927 42.333 5.243 1.00 27.88 358 ASP B O 1
ATOM 2806 N N . PHE A 1 359 ? -67.213 44.342 4.605 1.00 26.63 359 PHE B N 1
ATOM 2807 C CA . PHE A 1 359 ? -67.075 44.827 5.959 1.00 26.26 359 PHE B CA 1
ATOM 2808 C C . PHE A 1 359 ? -68.190 45.759 6.386 1.00 26.66 359 PHE B C 1
ATOM 2809 O O . PHE A 1 359 ? -68.603 46.626 5.629 1.00 26.94 359 PHE B O 1
ATOM 2817 N N . THR A 1 360 ? -68.641 45.554 7.619 1.00 27.24 360 THR B N 1
ATOM 2818 C CA . THR A 1 360 ? -69.508 46.471 8.333 1.00 28.25 360 THR B CA 1
ATOM 2819 C C . THR A 1 360 ? -68.738 46.981 9.533 1.00 27.90 360 THR B C 1
ATOM 2820 O O . THR A 1 360 ? -68.066 46.202 10.221 1.00 28.13 360 THR B O 1
ATOM 2824 N N . TYR A 1 361 ? -68.830 48.289 9.779 1.00 27.57 361 TYR B N 1
ATOM 2825 C CA . TYR A 1 361 ? -68.022 48.943 10.809 1.00 26.84 361 TYR B CA 1
ATOM 2826 C C . TYR A 1 361 ? -68.980 49.440 11.898 1.00 27.59 361 TYR B C 1
ATOM 2827 O O . TYR A 1 361 ? -69.810 50.308 11.624 1.00 27.33 361 TYR B O 1
ATOM 2836 N N . PRO A 1 362 ? -68.890 48.883 13.122 1.00 27.58 362 PRO B N 1
ATOM 2837 C CA . PRO A 1 362 ? -69.825 49.295 14.164 1.00 28.88 362 PRO B CA 1
ATOM 2838 C C . PRO A 1 362 ? -69.694 50.771 14.513 1.00 28.88 362 PRO B C 1
ATOM 2839 O O . PRO A 1 362 ? -68.567 51.268 14.654 1.00 27.12 362 PRO B O 1
ATOM 2843 N N . SER A 1 363 ? -70.821 51.454 14.700 1.00 30.32 363 SER B N 1
ATOM 2844 C CA . SER A 1 363 ? -70.777 52.871 15.098 1.00 31.83 363 SER B CA 1
ATOM 2845 C C . SER A 1 363 ? -70.006 53.093 16.406 1.00 32.15 363 SER B C 1
ATOM 2846 O O . SER A 1 363 ? -69.373 54.118 16.549 1.00 32.56 363 SER B O 1
ATOM 2849 N N . ASP A 1 364 ? -70.020 52.127 17.330 1.00 33.04 364 ASP B N 1
ATOM 2850 C CA . ASP A 1 364 ? -69.256 52.235 18.583 1.00 34.73 364 ASP B CA 1
ATOM 2851 C C . ASP A 1 364 ? -67.841 51.597 18.571 1.00 33.08 364 ASP B C 1
ATOM 2852 O O . ASP A 1 364 ? -67.184 51.536 19.609 1.00 33.49 364 ASP B O 1
ATOM 2857 N N . GLY A 1 365 ? -67.371 51.137 17.407 1.00 30.09 365 GLY B N 1
ATOM 2858 C CA . GLY A 1 365 ? -66.050 50.532 17.281 1.00 28.28 365 GLY B CA 1
ATOM 2859 C C . GLY A 1 365 ? -64.939 51.550 17.096 1.00 25.93 365 GLY B C 1
ATOM 2860 O O . GLY A 1 365 ? -65.178 52.753 17.043 1.00 25.47 365 GLY B O 1
ATOM 2861 N N . ALA A 1 366 ? -63.710 51.062 17.006 1.00 24.09 366 ALA B N 1
ATOM 2862 C CA . ALA A 1 366 ? -62.553 51.935 16.933 1.00 23.06 366 ALA B CA 1
ATOM 2863 C C . ALA A 1 366 ? -62.511 52.715 15.618 1.00 22.12 366 ALA B C 1
ATOM 2864 O O . ALA A 1 366 ? -62.024 53.854 15.606 1.00 21.60 366 ALA B O 1
ATOM 2866 N N . TRP A 1 367 ? -63.020 52.107 14.537 1.00 21.08 367 TRP B N 1
ATOM 2867 C CA . TRP A 1 367 ? -63.050 52.722 13.199 1.00 21.05 367 TRP B CA 1
ATOM 2868 C C . TRP A 1 367 ? -64.475 52.619 12.597 1.00 21.71 367 TRP B C 1
ATOM 2869 O O . TRP A 1 367 ? -64.755 51.709 11.831 1.00 21.22 367 TRP B O 1
ATOM 2880 N N . PRO A 1 368 ? -65.374 53.568 12.946 1.00 22.56 368 PRO B N 1
ATOM 2881 C CA . PRO A 1 368 ? -66.754 53.482 12.467 1.00 23.36 368 PRO B CA 1
ATOM 2882 C C . PRO A 1 368 ? -66.931 53.729 10.977 1.00 23.56 368 PRO B C 1
ATOM 2883 O O . PRO A 1 368 ? -67.928 53.296 10.426 1.00 23.80 368 PRO B O 1
ATOM 2887 N N . ASP A 1 369 ? -65.985 54.395 10.324 1.00 23.27 369 ASP B N 1
ATOM 2888 C CA . ASP A 1 369 ? -66.090 54.631 8.871 1.00 23.61 369 ASP B CA 1
ATOM 2889 C C . ASP A 1 369 ? -64.699 54.973 8.316 1.00 22.58 369 ASP B C 1
ATOM 2890 O O . ASP A 1 369 ? -64.390 56.134 8.052 1.00 22.11 369 ASP B O 1
ATOM 2895 N N . PRO A 1 370 ? -63.825 53.951 8.161 1.00 22.44 370 PRO B N 1
ATOM 2896 C CA . PRO A 1 370 ? -62.481 54.266 7.689 1.00 21.67 370 PRO B CA 1
ATOM 2897 C C . PRO A 1 370 ? -62.489 54.896 6.294 1.00 21.56 370 PRO B C 1
ATOM 2898 O O . PRO A 1 370 ? -61.708 55.811 6.035 1.00 20.80 370 PRO B O 1
ATOM 2902 N N . ALA A 1 371 ? -63.394 54.453 5.424 1.00 21.68 371 ALA B N 1
ATOM 2903 C CA . ALA A 1 371 ? -63.504 55.061 4.098 1.00 22.42 371 ALA B CA 1
ATOM 2904 C C . ALA A 1 371 ? -63.851 56.551 4.224 1.00 22.36 371 ALA B C 1
ATOM 2905 O O . ALA A 1 371 ? -63.314 57.352 3.485 1.00 23.02 371 ALA B O 1
ATOM 2907 N N . GLY A 1 372 ? -64.729 56.898 5.172 1.00 22.27 372 GLY B N 1
ATOM 2908 C CA . GLY A 1 372 ? -65.090 58.293 5.476 1.00 22.32 372 GLY B CA 1
ATOM 2909 C C . GLY A 1 372 ? -63.948 59.145 6.025 1.00 21.77 372 GLY B C 1
ATOM 2910 O O . GLY A 1 372 ? -63.773 60.291 5.625 1.00 21.75 372 GLY B O 1
ATOM 2911 N N . MET A 1 373 ? -63.164 58.585 6.937 1.00 21.02 373 MET B N 1
ATOM 2912 C CA . MET A 1 373 ? -61.904 59.213 7.361 1.00 21.11 373 MET B CA 1
ATOM 2913 C C . MET A 1 373 ? -60.989 59.556 6.175 1.00 20.58 373 MET B C 1
ATOM 2914 O O . MET A 1 373 ? -60.573 60.701 6.013 1.00 20.52 373 MET B O 1
ATOM 2919 N N . ILE A 1 374 ? -60.739 58.575 5.317 1.00 20.44 374 ILE B N 1
ATOM 2920 C CA . ILE A 1 374 ? -59.815 58.770 4.200 1.00 20.65 374 ILE B CA 1
ATOM 2921 C C . ILE A 1 374 ? -60.352 59.823 3.213 1.00 21.41 374 ILE B C 1
ATOM 2922 O O . ILE A 1 374 ? -59.615 60.705 2.789 1.00 21.04 374 ILE B O 1
ATOM 2927 N N . ARG A 1 375 ? -61.637 59.741 2.875 1.00 22.20 375 ARG B N 1
ATOM 2928 C CA . ARG A 1 375 ? -62.246 60.719 1.990 1.00 23.69 375 ARG B CA 1
ATOM 2929 C C . ARG A 1 375 ? -62.098 62.145 2.563 1.00 23.28 375 ARG B C 1
ATOM 2930 O O . ARG A 1 375 ? -61.724 63.080 1.856 1.00 22.57 375 ARG B O 1
ATOM 2938 N N . GLU A 1 376 ? -62.412 62.301 3.841 1.00 23.51 376 GLU B N 1
ATOM 2939 C CA . GLU A 1 376 ? -62.361 63.609 4.465 1.00 23.95 376 GLU B CA 1
ATOM 2940 C C . GLU A 1 376 ? -60.940 64.119 4.602 1.00 22.81 376 GLU B C 1
ATOM 2941 O O . GLU A 1 376 ? -60.700 65.310 4.402 1.00 22.58 376 GLU B O 1
ATOM 2947 N N . LEU A 1 377 ? -60.000 63.238 4.937 1.00 21.50 377 LEU B N 1
ATOM 2948 C CA . LEU A 1 377 ? -58.596 63.645 4.960 1.00 21.62 377 LEU B CA 1
ATOM 2949 C C . LEU A 1 377 ? -58.120 64.047 3.553 1.00 21.64 377 LEU B C 1
ATOM 2950 O O . LEU A 1 377 ? -57.502 65.120 3.405 1.00 21.20 377 LEU B O 1
ATOM 2955 N N . HIS A 1 378 ? -58.530 63.292 2.525 1.00 22.11 378 HIS B N 1
ATOM 2956 C CA . HIS A 1 378 ? -58.224 63.680 1.144 1.00 23.44 378 HIS B CA 1
ATOM 2957 C C . HIS A 1 378 ? -58.756 65.067 0.792 1.00 25.61 378 HIS B C 1
ATOM 2958 O O . HIS A 1 378 ? -58.052 65.832 0.151 1.00 26.65 378 HIS B O 1
ATOM 2965 N N . GLU A 1 379 ? -59.957 65.406 1.245 1.00 27.32 379 GLU B N 1
ATOM 2966 C CA . GLU A 1 379 ? -60.528 66.743 0.972 1.00 30.28 379 GLU B CA 1
ATOM 2967 C C . GLU A 1 379 ? -59.740 67.870 1.622 1.00 30.05 379 GLU B C 1
ATOM 2968 O O . GLU A 1 379 ? -59.732 68.990 1.122 1.00 30.17 379 GLU B O 1
ATOM 2974 N N . ARG A 1 380 ? -59.067 67.551 2.723 1.00 29.40 380 ARG B N 1
ATOM 2975 C CA . ARG A 1 380 ? -58.154 68.467 3.378 1.00 29.82 380 ARG B CA 1
ATOM 2976 C C . ARG A 1 380 ? -56.731 68.459 2.832 1.00 29.16 380 ARG B C 1
ATOM 2977 O O . ARG A 1 380 ? -55.874 69.143 3.380 1.00 30.46 380 ARG B O 1
ATOM 2985 N N . GLY A 1 381 ? -56.453 67.700 1.775 1.00 27.56 381 GLY B N 1
ATOM 2986 C CA . GLY A 1 381 ? -55.110 67.615 1.239 1.00 26.72 381 GLY B CA 1
ATOM 2987 C C . GLY A 1 381 ? -54.141 66.766 2.042 1.00 25.61 381 GLY B C 1
ATOM 2988 O O . GLY A 1 381 ? -52.954 66.992 1.964 1.00 26.42 381 GLY B O 1
ATOM 2989 N N . ILE A 1 382 ? -54.644 65.779 2.791 1.00 23.67 382 ILE B N 1
ATOM 2990 C CA . ILE A 1 382 ? -53.823 64.894 3.617 1.00 21.93 382 ILE B CA 1
ATOM 2991 C C . ILE A 1 382 ? -53.933 63.480 3.047 1.00 21.37 382 ILE B C 1
ATOM 2992 O O . ILE A 1 382 ? -55.046 62.965 2.867 1.00 20.95 382 ILE B O 1
ATOM 2997 N N . ARG A 1 383 ? -52.783 62.847 2.810 1.00 20.63 383 ARG B N 1
ATOM 2998 C CA . ARG A 1 383 ? -52.742 61.447 2.353 1.00 20.49 383 ARG B CA 1
ATOM 2999 C C . ARG A 1 383 ? -52.584 60.489 3.536 1.00 19.96 383 ARG B C 1
ATOM 3000 O O . ARG A 1 383 ? -52.118 60.886 4.598 1.00 19.26 383 ARG B O 1
ATOM 3008 N N . VAL A 1 384 ? -52.998 59.232 3.342 1.00 19.24 384 VAL B N 1
ATOM 3009 C CA . VAL A 1 384 ? -53.083 58.266 4.446 1.00 19.17 384 VAL B CA 1
ATOM 3010 C C . VAL A 1 384 ? -52.213 57.046 4.146 1.00 18.70 384 VAL B C 1
ATOM 3011 O O . VAL A 1 384 ? -52.347 56.422 3.092 1.00 18.22 384 VAL B O 1
ATOM 3015 N N . ILE A 1 385 ? -51.299 56.729 5.066 1.00 18.62 385 ILE B N 1
ATOM 3016 C CA . ILE A 1 385 ? -50.379 55.587 4.933 1.00 19.00 385 ILE B CA 1
ATOM 3017 C C . ILE A 1 385 ? -50.663 54.569 6.054 1.00 18.43 385 ILE B C 1
ATOM 3018 O O . ILE A 1 385 ? -50.757 54.964 7.204 1.00 18.01 385 ILE B O 1
ATOM 3023 N N . LEU A 1 386 ? -50.770 53.274 5.728 1.00 17.57 386 LEU B N 1
ATOM 3024 C CA . LEU A 1 386 ? -50.987 52.232 6.726 1.00 16.89 386 LEU B CA 1
ATOM 3025 C C . LEU A 1 386 ? -49.765 51.346 6.906 1.00 16.76 386 LEU B C 1
ATOM 3026 O O . LEU A 1 386 ? -49.099 50.966 5.925 1.00 16.73 386 LEU B O 1
ATOM 3031 N N . TRP A 1 387 ? -49.535 50.954 8.155 1.00 16.31 387 TRP B N 1
ATOM 3032 C CA . TRP A 1 387 ? -48.407 50.109 8.548 1.00 16.29 387 TRP B CA 1
ATOM 3033 C C . TRP A 1 387 ? -48.609 48.649 8.170 1.00 16.38 387 TRP B C 1
ATOM 3034 O O . TRP A 1 387 ? -49.732 48.135 8.207 1.00 16.72 387 TRP B O 1
ATOM 3045 N N . GLN A 1 388 ? -47.507 48.016 7.806 1.00 16.27 388 GLN B N 1
ATOM 3046 C CA . GLN A 1 388 ? -47.422 46.602 7.442 1.00 16.73 388 GLN B CA 1
ATOM 3047 C C . GLN A 1 388 ? -46.161 45.986 8.002 1.00 16.95 388 GLN B C 1
ATOM 3048 O O . GLN A 1 388 ? -45.199 46.708 8.333 1.00 16.17 388 GLN B O 1
ATOM 3054 N N . ILE A 1 389 ? -46.166 44.645 8.071 1.00 17.17 389 ILE B N 1
ATOM 3055 C CA . ILE A 1 389 ? -45.023 43.839 8.477 1.00 18.17 389 ILE B CA 1
ATOM 3056 C C . ILE A 1 389 ? -45.017 42.578 7.555 1.00 18.26 389 ILE B C 1
ATOM 3057 O O . ILE A 1 389 ? -46.108 42.048 7.250 1.00 17.96 389 ILE B O 1
ATOM 3062 N N . PRO A 1 390 ? -43.838 42.106 7.103 1.00 18.25 390 PRO B N 1
ATOM 3063 C CA . PRO A 1 390 ? -43.827 40.922 6.207 1.00 18.47 390 PRO B CA 1
ATOM 3064 C C . PRO A 1 390 ? -43.723 39.631 7.025 1.00 19.08 390 PRO B C 1
ATOM 3065 O O . PRO A 1 390 ? -42.763 38.865 6.891 1.00 18.47 390 PRO B O 1
ATOM 3069 N N . LEU A 1 391 ? -44.707 39.449 7.898 1.00 19.59 391 LEU B N 1
ATOM 3070 C CA . LEU A 1 391 ? -44.824 38.315 8.808 1.00 20.11 391 LEU B CA 1
ATOM 3071 C C . LEU A 1 391 ? -46.304 37.985 9.015 1.00 21.06 391 LEU B C 1
ATOM 3072 O O . LEU A 1 391 ? -47.165 38.858 8.930 1.00 21.13 391 LEU B O 1
ATOM 3077 N N . GLN A 1 392 ? -46.582 36.718 9.309 1.00 21.26 392 GLN B N 1
ATOM 3078 C CA . GLN A 1 392 ? -47.944 36.266 9.553 1.00 22.09 392 GLN B CA 1
ATOM 3079 C C . GLN A 1 392 ? -47.901 35.580 10.904 1.00 22.88 392 GLN B C 1
ATOM 3080 O O . GLN A 1 392 ? -47.312 34.486 11.021 1.00 23.27 392 GLN B O 1
ATOM 3086 N N . LYS A 1 393 ? -48.487 36.217 11.911 1.00 23.69 393 LYS B N 1
ATOM 3087 C CA . LYS A 1 393 ? -48.492 35.652 13.259 1.00 25.97 393 LYS B CA 1
ATOM 3088 C C . LYS A 1 393 ? -49.115 34.257 13.264 1.00 28.00 393 LYS B C 1
ATOM 3089 O O . LYS A 1 393 ? -50.008 33.967 12.477 1.00 27.05 393 LYS B O 1
ATOM 3095 N N . THR A 1 394 ? -48.641 33.421 14.180 1.00 31.15 394 THR B N 1
ATOM 3096 C CA . THR A 1 394 ? -49.203 32.105 14.421 1.00 34.66 394 THR B CA 1
ATOM 3097 C C . THR A 1 394 ? -49.445 31.851 15.927 1.00 38.02 394 THR B C 1
ATOM 3098 O O . THR A 1 394 ? -49.335 30.721 16.368 1.00 41.05 394 THR B O 1
ATOM 3102 N N . ASP A 1 395 ? -49.787 32.871 16.706 1.00 41.09 395 ASP B N 1
ATOM 3103 C CA . ASP A 1 395 ? -50.103 32.667 18.147 1.00 44.35 395 ASP B CA 1
ATOM 3104 C C . ASP A 1 395 ? -51.266 31.664 18.251 1.00 46.61 395 ASP B C 1
ATOM 3105 O O . ASP A 1 395 ? -52.199 31.680 17.436 1.00 45.10 395 ASP B O 1
ATOM 3110 N N . ASP A 1 396 ? -51.215 30.802 19.259 1.00 49.64 396 ASP B N 1
ATOM 3111 C CA . ASP A 1 396 ? -52.355 29.927 19.587 1.00 51.65 396 ASP B CA 1
ATOM 3112 C C . ASP A 1 396 ? -53.683 30.662 19.940 1.00 51.76 396 ASP B C 1
ATOM 3113 O O . ASP A 1 396 ? -54.760 30.054 19.840 1.00 54.01 396 ASP B O 1
ATOM 3118 N N . ASP A 1 397 ? -53.605 31.944 20.343 1.00 49.50 397 ASP B N 1
ATOM 3119 C CA . ASP A 1 397 ? -54.799 32.754 20.702 1.00 48.26 397 ASP B CA 1
ATOM 3120 C C . ASP A 1 397 ? -55.302 33.720 19.615 1.00 43.55 397 ASP B C 1
ATOM 3121 O O . ASP A 1 397 ? -56.058 34.647 19.903 1.00 44.29 397 ASP B O 1
ATOM 3126 N N . LEU A 1 398 ? -54.885 33.508 18.374 1.00 38.77 398 LEU B N 1
ATOM 3127 C CA . LEU A 1 398 ? -55.439 34.240 17.244 1.00 35.84 398 LEU B CA 1
ATOM 3128 C C . LEU A 1 398 ? -56.868 33.783 17.021 1.00 34.88 398 LEU B C 1
ATOM 3129 O O . LEU A 1 398 ? -57.194 32.619 17.283 1.00 34.24 398 LEU B O 1
ATOM 3134 N N . GLY A 1 399 ? -57.697 34.686 16.503 1.00 32.57 399 GLY B N 1
ATOM 3135 C CA . GLY A 1 399 ? -59.056 34.369 16.099 1.00 32.18 399 GLY B CA 1
ATOM 3136 C C . GLY A 1 399 ? -59.083 33.564 14.807 1.00 31.82 399 GLY B C 1
ATOM 3137 O O . GLY A 1 399 ? -58.039 33.393 14.171 1.00 30.96 399 GLY B O 1
ATOM 3138 N N . PRO A 1 400 ? -60.278 33.071 14.401 1.00 31.23 400 PRO B N 1
ATOM 3139 C CA . PRO A 1 400 ? -60.382 32.188 13.230 1.00 30.96 400 PRO B CA 1
ATOM 3140 C C . PRO A 1 400 ? -59.928 32.781 11.906 1.00 29.47 400 PRO B C 1
ATOM 3141 O O . PRO A 1 400 ? -59.385 32.053 11.087 1.00 28.02 400 PRO B O 1
ATOM 3145 N N . GLU A 1 401 ? -60.176 34.072 11.692 1.00 28.05 401 GLU B N 1
ATOM 3146 C CA . GLU A 1 401 ? -59.780 34.716 10.443 1.00 28.08 401 GLU B CA 1
ATOM 3147 C C . GLU A 1 401 ? -58.256 34.714 10.244 1.00 26.97 401 GLU B C 1
ATOM 3148 O O . GLU A 1 401 ? -57.779 34.349 9.177 1.00 27.29 401 GLU B O 1
ATOM 3154 N N . ALA A 1 402 ? -57.516 35.121 11.267 1.00 26.38 402 ALA B N 1
ATOM 3155 C CA . ALA A 1 402 ? -56.041 35.125 11.224 1.00 26.34 402 ALA B CA 1
ATOM 3156 C C . ALA A 1 402 ? -55.468 33.711 11.056 1.00 26.62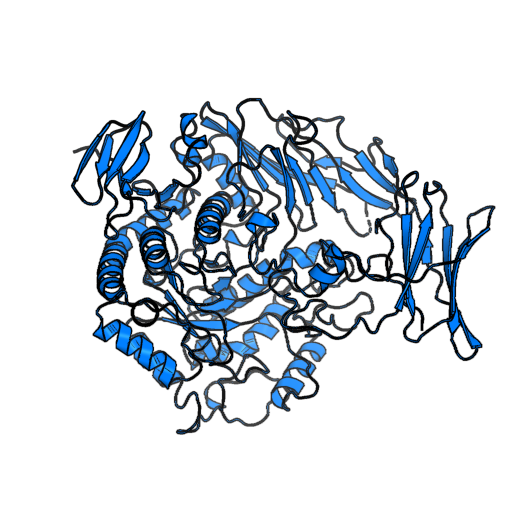 402 ALA B C 1
ATOM 3157 O O . ALA A 1 402 ? -54.543 33.513 10.256 1.00 25.49 402 ALA B O 1
ATOM 3159 N N . LEU A 1 403 ? -56.047 32.737 11.767 1.00 26.63 403 LEU B N 1
ATOM 3160 C CA . LEU A 1 403 ? -55.647 31.346 11.599 1.00 27.48 403 LEU B CA 1
ATOM 3161 C C . LEU A 1 403 ? -55.881 30.867 10.182 1.00 26.55 403 LEU B C 1
ATOM 3162 O O . LEU A 1 403 ? -55.020 30.228 9.625 1.00 26.54 403 LEU B O 1
ATOM 3167 N N . ALA A 1 404 ? -57.048 31.162 9.608 1.00 26.27 404 ALA B N 1
ATOM 3168 C CA . ALA A 1 404 ? -57.322 30.769 8.217 1.00 26.02 404 ALA B CA 1
ATOM 3169 C C . ALA A 1 404 ? -56.372 31.459 7.224 1.00 25.43 404 ALA B C 1
ATOM 3170 O O . ALA A 1 404 ? -55.912 30.840 6.272 1.00 25.00 404 ALA B O 1
ATOM 3172 N N . GLN A 1 405 ? -56.086 32.743 7.445 1.00 25.23 405 GLN B N 1
ATOM 3173 C CA . GLN A 1 405 ? -55.132 33.464 6.598 1.00 24.76 405 GLN B CA 1
ATOM 3174 C C . GLN A 1 405 ? -53.734 32.819 6.606 1.00 24.57 405 GLN B C 1
ATOM 3175 O O . GLN A 1 405 ? -53.125 32.660 5.557 1.00 24.24 405 GLN B O 1
ATOM 3181 N N . GLY A 1 406 ? -53.254 32.407 7.775 1.00 24.62 406 GLY B N 1
ATOM 3182 C CA . GLY A 1 406 ? -51.966 31.695 7.879 1.00 24.87 406 GLY B CA 1
ATOM 3183 C C . GLY A 1 406 ? -51.982 30.329 7.222 1.00 26.01 406 GLY B C 1
ATOM 3184 O O . GLY A 1 406 ? -51.026 29.953 6.553 1.00 25.61 406 GLY B O 1
ATOM 3185 N N . ASN A 1 407 ? -53.082 29.594 7.385 1.00 27.47 407 ASN B N 1
ATOM 3186 C CA . ASN A 1 407 ? -53.222 28.293 6.704 1.00 28.84 407 ASN B CA 1
ATOM 3187 C C . ASN A 1 407 ? -53.240 28.447 5.189 1.00 27.85 407 ASN B C 1
ATOM 3188 O O . ASN A 1 407 ? -52.657 27.652 4.503 1.00 27.18 407 ASN B O 1
ATOM 3193 N N . ALA A 1 408 ? -53.896 29.499 4.689 1.00 26.87 408 ALA B N 1
ATOM 3194 C CA . ALA A 1 408 ? -53.942 29.775 3.250 1.00 26.36 408 ALA B CA 1
ATOM 3195 C C . ALA A 1 408 ? -52.566 30.208 2.715 1.00 25.35 408 ALA B C 1
ATOM 3196 O O . ALA A 1 408 ? -52.163 29.807 1.631 1.00 25.13 408 ALA B O 1
ATOM 3198 N N . LEU A 1 409 ? -51.831 30.990 3.502 1.00 24.38 409 LEU B N 1
ATOM 3199 C CA . LEU A 1 409 ? -50.464 31.348 3.152 1.00 23.86 409 LEU B CA 1
ATOM 3200 C C . LEU A 1 409 ? -49.590 30.095 2.979 1.00 24.12 409 LEU B C 1
ATOM 3201 O O . LEU A 1 409 ? -48.954 29.900 1.938 1.00 24.50 409 LEU B O 1
ATOM 3206 N N . ILE A 1 410 ? -49.580 29.232 3.992 1.00 24.54 410 ILE B N 1
ATOM 3207 C CA . ILE A 1 410 ? -48.804 27.994 3.911 1.00 25.07 410 ILE B CA 1
ATOM 3208 C C . ILE A 1 410 ? -49.290 27.185 2.725 1.00 25.35 410 ILE B C 1
ATOM 3209 O O . ILE A 1 410 ? -48.484 26.721 1.913 1.00 25.38 410 ILE B O 1
ATOM 3214 N N . ALA A 1 411 ? -50.610 27.034 2.612 1.00 25.40 411 ALA B N 1
ATOM 3215 C CA . ALA A 1 411 ? -51.160 26.156 1.588 1.00 26.06 411 ALA B CA 1
ATOM 3216 C C . ALA A 1 411 ? -50.824 26.667 0.182 1.00 25.98 411 ALA B C 1
ATOM 32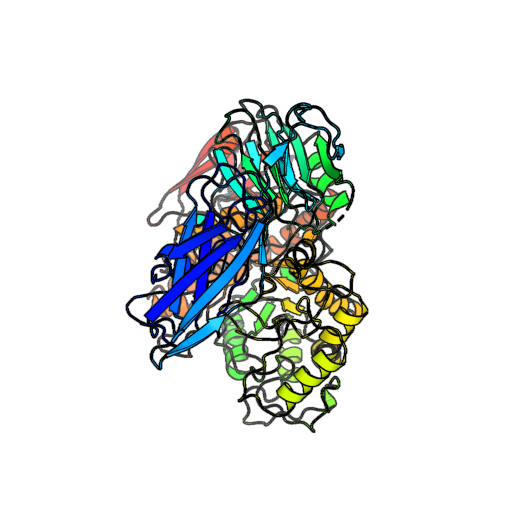17 O O . ALA A 1 411 ? -50.663 25.862 -0.727 1.00 26.50 411 ALA B O 1
ATOM 3219 N N . SER A 1 412 ? -50.666 27.984 0.013 1.00 25.15 412 SER B N 1
ATOM 3220 C CA . SER A 1 412 ? -50.260 28.558 -1.271 1.00 25.20 412 SER B CA 1
ATOM 3221 C C . SER A 1 412 ? -48.837 28.191 -1.717 1.00 25.71 412 SER B C 1
ATOM 3222 O O . SER A 1 412 ? -48.503 28.338 -2.900 1.00 25.89 412 SER B O 1
ATOM 3225 N N . GLY A 1 413 ? -47.987 27.751 -0.788 1.00 25.43 413 GLY B N 1
ATOM 3226 C CA . GLY A 1 413 ? -46.591 27.526 -1.087 1.00 25.73 413 GLY B CA 1
ATOM 3227 C C . GLY A 1 413 ? -45.714 28.768 -0.962 1.00 25.12 413 GLY B C 1
ATOM 3228 O O . GLY A 1 413 ? -44.506 28.633 -0.850 1.00 24.47 413 GLY B O 1
ATOM 3229 N N . HIS A 1 414 ? -46.305 29.964 -0.916 1.00 24.63 414 HIS B N 1
ATOM 3230 C CA . HIS A 1 414 ? -45.555 31.201 -0.947 1.00 24.76 414 HIS B CA 1
ATOM 3231 C C . HIS A 1 414 ? -45.071 31.605 0.450 1.00 24.10 414 HIS B C 1
ATOM 3232 O O . HIS A 1 414 ? -45.315 32.741 0.894 1.00 22.67 414 HIS B O 1
ATOM 3239 N N . VAL A 1 415 ? -44.319 30.709 1.104 1.00 23.92 415 VAL B N 1
ATOM 3240 C CA . VAL A 1 415 ? -43.710 30.987 2.420 1.00 23.86 415 VAL B CA 1
ATOM 3241 C C . VAL A 1 415 ? -42.237 30.667 2.354 1.00 22.82 415 VAL B C 1
ATOM 3242 O O . VAL A 1 415 ? -41.850 29.687 1.714 1.00 23.06 415 VAL B O 1
ATOM 3246 N N . VAL A 1 416 ? -41.404 31.470 3.002 1.00 22.12 416 VAL B N 1
ATOM 3247 C CA . VAL A 1 416 ? -39.981 31.089 3.170 1.00 22.20 416 VAL B CA 1
ATOM 3248 C C . VAL A 1 416 ? -39.916 29.725 3.897 1.00 23.61 416 VAL B C 1
ATOM 3249 O O . VAL A 1 416 ? -40.650 29.502 4.861 1.00 23.32 416 VAL B O 1
ATOM 3253 N N . LYS A 1 417 ? -39.064 28.818 3.416 1.00 24.78 417 LYS B N 1
ATOM 3254 C CA . LYS A 1 417 ? -38.980 27.464 3.971 1.00 26.56 417 LYS B CA 1
ATOM 3255 C C . LYS A 1 417 ? -37.664 27.147 4.656 1.00 27.05 417 LYS B C 1
ATOM 3256 O O . LYS A 1 417 ? -36.637 27.669 4.291 1.00 26.30 417 LYS B O 1
ATOM 3262 N N . GLU A 1 418 ? -37.718 26.288 5.670 1.00 29.00 418 GLU B N 1
ATOM 3263 C CA . GLU A 1 418 ? -36.517 25.666 6.237 1.00 30.60 418 GLU B CA 1
ATOM 3264 C C . GLU A 1 418 ? -35.969 24.637 5.200 1.00 32.83 418 GLU B C 1
ATOM 3265 O O . GLU A 1 418 ? -36.703 24.208 4.269 1.00 31.52 418 GLU B O 1
ATOM 3271 N N . PRO A 1 419 ? -34.695 24.206 5.358 1.00 34.69 419 PRO B N 1
ATOM 3272 C CA . PRO A 1 419 ? -34.166 23.206 4.410 1.00 36.79 419 PRO B CA 1
ATOM 3273 C C . PRO A 1 419 ? -35.014 21.941 4.249 1.00 37.51 419 PRO B C 1
ATOM 3274 O O . PRO A 1 419 ? -35.078 21.432 3.143 1.00 39.97 419 PRO B O 1
ATOM 3278 N N . ASP A 1 420 ? -35.725 21.491 5.290 1.00 37.55 420 ASP B N 1
ATOM 3279 C CA . ASP A 1 420 ? -36.643 20.326 5.169 1.00 37.74 420 ASP B CA 1
ATOM 3280 C C . ASP A 1 420 ? -38.009 20.569 4.500 1.00 36.88 420 ASP B C 1
ATOM 3281 O O . ASP A 1 420 ? -38.830 19.662 4.466 1.00 37.97 420 ASP B O 1
ATOM 3286 N N . GLY A 1 421 ? -38.274 21.782 4.013 1.00 34.93 421 GLY B N 1
ATOM 3287 C CA . GLY A 1 421 ? -39.518 22.077 3.287 1.00 33.35 421 GLY B CA 1
ATOM 3288 C C . GLY A 1 421 ? -40.649 22.634 4.130 1.00 31.95 421 GLY B C 1
ATOM 3289 O O . GLY A 1 421 ? -41.654 23.074 3.581 1.00 32.29 421 GLY B O 1
ATOM 3290 N N . THR A 1 422 ? -40.507 22.621 5.456 1.00 30.25 422 THR B N 1
ATOM 3291 C CA . THR A 1 422 ? -41.555 23.101 6.336 1.00 28.66 422 THR B CA 1
ATOM 3292 C C . THR A 1 422 ? -41.393 24.623 6.426 1.00 27.32 422 THR B C 1
ATOM 3293 O O . THR A 1 422 ? -40.335 25.143 6.074 1.00 27.13 422 THR B O 1
ATOM 3297 N N . PRO A 1 423 ? -42.429 25.339 6.882 1.00 26.90 423 PRO B N 1
ATOM 3298 C CA . PRO A 1 423 ? -42.303 26.800 6.842 1.00 25.75 423 PRO B CA 1
ATOM 3299 C C . PRO A 1 423 ? -41.281 27.361 7.828 1.00 25.61 423 PRO B C 1
ATOM 3300 O O . PRO A 1 423 ? -41.197 26.902 8.976 1.00 25.64 423 PRO B O 1
ATOM 3304 N N . TYR A 1 424 ? -40.545 28.387 7.393 1.00 24.70 424 TYR B N 1
ATOM 3305 C CA . TYR A 1 424 ? -39.649 29.116 8.284 1.00 24.35 424 TYR B CA 1
ATOM 3306 C C . TYR A 1 424 ? -40.476 29.726 9.407 1.00 24.41 424 TYR B C 1
ATOM 3307 O O . TYR A 1 424 ? -41.507 30.354 9.148 1.00 24.69 424 TYR B O 1
ATOM 3316 N N . LYS A 1 425 ? -40.046 29.516 10.646 1.00 25.22 425 LYS B N 1
ATOM 3317 C CA . LYS A 1 425 ? -40.644 30.182 11.810 1.00 26.35 425 LYS B CA 1
ATOM 3318 C C . LYS A 1 425 ? -39.669 31.225 12.327 1.00 25.17 425 LYS B C 1
ATOM 3319 O O . LYS A 1 425 ? -38.514 30.896 12.630 1.00 24.31 425 LYS B O 1
ATOM 3325 N N . ASN A 1 426 ? -40.118 32.481 12.422 1.00 23.96 426 ASN B N 1
ATOM 3326 C CA . ASN A 1 426 ? -39.205 33.582 12.721 1.00 23.40 426 ASN B CA 1
ATOM 3327 C C . ASN A 1 426 ? -38.367 33.330 13.974 1.00 23.21 426 ASN B C 1
ATOM 3328 O O . ASN A 1 426 ? -38.919 33.038 15.026 1.00 23.37 426 ASN B O 1
ATOM 3333 N N . ARG A 1 427 ? -37.037 33.426 13.824 1.00 23.41 427 ARG B N 1
ATOM 3334 C CA . ARG A 1 427 ? -36.083 33.191 14.910 1.00 24.32 427 ARG B CA 1
ATOM 3335 C C . ARG A 1 427 ? -35.794 34.412 15.772 1.00 24.92 427 ARG B C 1
ATOM 3336 O O . ARG A 1 427 ? -35.134 34.295 16.795 1.00 24.57 427 ARG B O 1
ATOM 3344 N N . GLY A 1 428 ? -36.272 35.570 15.331 1.00 25.65 428 GLY B N 1
ATOM 3345 C CA . GLY A 1 428 ? -36.050 36.816 16.005 1.00 26.26 428 GLY B CA 1
ATOM 3346 C C . GLY A 1 428 ? -36.916 36.976 17.234 1.00 27.55 428 GLY B C 1
ATOM 3347 O O . GLY A 1 428 ? -37.760 36.136 17.565 1.00 26.75 428 GLY B O 1
ATOM 3348 N N . TRP A 1 429 ? -36.700 38.109 17.885 1.00 27.97 429 TRP B N 1
ATOM 3349 C CA . TRP A 1 429 ? -37.347 38.429 19.150 1.00 29.22 429 TRP B CA 1
ATOM 3350 C C . TRP A 1 429 ? -38.711 39.103 18.915 1.00 28.21 429 TRP B C 1
ATOM 3351 O O . TRP A 1 429 ? -39.624 38.916 19.699 1.00 28.54 429 TRP B O 1
ATOM 3362 N N . TRP A 1 430 ? -38.845 39.861 17.828 1.00 26.25 430 TRP B N 1
ATOM 3363 C CA . TRP A 1 430 ? -40.096 40.577 17.506 1.00 26.07 430 TRP B CA 1
ATOM 3364 C C . TRP A 1 430 ? -40.941 39.697 16.593 1.00 25.72 430 TRP B C 1
ATOM 3365 O O . TRP A 1 430 ? -40.440 39.224 15.574 1.00 25.38 430 TRP B O 1
ATOM 3376 N N . PHE A 1 431 ? -42.211 39.496 16.940 1.00 25.73 431 PHE B N 1
ATOM 3377 C CA . PHE A 1 431 ? -43.106 38.570 16.225 1.00 26.00 431 PHE B CA 1
ATOM 3378 C C . PHE A 1 431 ? -42.456 37.176 16.185 1.00 25.70 431 PHE B C 1
ATOM 3379 O O . PHE A 1 431 ? -42.285 36.600 15.112 1.00 23.96 431 PHE B O 1
ATOM 3387 N N . PRO A 1 432 ? -42.085 36.642 17.364 1.00 26.34 432 PRO B N 1
ATOM 3388 C CA . PRO A 1 432 ? -41.375 35.361 17.405 1.00 26.74 432 PRO B CA 1
ATOM 3389 C C . PRO A 1 432 ? -42.219 34.209 16.816 1.00 26.92 432 PRO B C 1
ATOM 3390 O O . PRO A 1 432 ? -43.442 34.170 17.006 1.00 26.35 432 PRO B O 1
ATOM 3394 N N . ASN A 1 433 ? -41.576 33.347 16.024 1.00 27.26 433 ASN B N 1
ATOM 3395 C CA . ASN A 1 433 ? -42.219 32.172 15.398 1.00 28.10 433 ASN B CA 1
ATOM 3396 C C . ASN A 1 433 ? -43.269 32.460 14.322 1.00 26.53 433 ASN B C 1
ATOM 3397 O O . ASN A 1 433 ? -43.948 31.542 13.839 1.00 26.86 433 ASN B O 1
ATOM 3402 N N . ALA A 1 434 ? -43.395 33.717 13.904 1.00 24.02 434 ALA B N 1
ATOM 3403 C CA . ALA A 1 434 ? -44.276 34.061 12.790 1.00 23.26 434 ALA B CA 1
ATOM 3404 C C . ALA A 1 434 ? -43.791 33.431 11.475 1.00 23.20 434 ALA B C 1
ATOM 3405 O O . ALA A 1 434 ? -42.595 33.152 11.311 1.00 22.89 434 ALA B O 1
ATOM 3407 N N . LEU A 1 435 ? -44.726 33.220 10.551 1.00 22.95 435 LEU B N 1
ATOM 3408 C CA . LEU A 1 435 ? -44.418 32.779 9.184 1.00 23.53 435 LEU B CA 1
ATOM 3409 C C . LEU A 1 435 ? -43.910 33.976 8.406 1.00 23.19 435 LEU B C 1
ATOM 3410 O O . LEU A 1 435 ? -44.234 35.122 8.739 1.00 22.07 435 LEU B O 1
ATOM 3415 N N . MET A 1 436 ? -43.117 33.708 7.370 1.00 22.72 436 MET B N 1
ATOM 3416 C CA . MET A 1 436 ? -42.589 34.767 6.534 1.00 22.08 436 MET B CA 1
ATOM 3417 C C . MET A 1 436 ? -42.997 34.524 5.080 1.00 21.65 436 MET B C 1
ATOM 3418 O O . MET A 1 436 ? -42.608 33.516 4.499 1.00 21.50 436 MET B O 1
ATOM 3423 N N . PRO A 1 437 ? -43.791 35.439 4.482 1.00 20.79 437 PRO B N 1
ATOM 3424 C CA . PRO A 1 437 ? -44.180 35.217 3.096 1.00 20.73 437 PRO B CA 1
ATOM 3425 C C . PRO A 1 437 ? -42.977 35.270 2.172 1.00 20.84 437 PRO B C 1
ATOM 3426 O O . PRO A 1 437 ? -41.996 36.028 2.424 1.00 20.01 437 PRO B O 1
ATOM 3430 N N . ASP A 1 438 ? -43.049 34.462 1.123 1.00 21.50 438 ASP B N 1
ATOM 3431 C CA . ASP A 1 438 ? -41.997 34.394 0.117 1.00 22.26 438 ASP B CA 1
ATOM 3432 C C . ASP A 1 438 ? -42.331 35.430 -0.937 1.00 21.97 438 ASP B C 1
ATOM 3433 O O . ASP A 1 438 ? -43.249 35.247 -1.720 1.00 22.18 438 ASP B O 1
ATOM 3438 N N . LEU A 1 439 ? -41.575 36.519 -0.932 1.00 21.04 439 LEU B N 1
ATOM 3439 C CA . LEU A 1 439 ? -41.800 37.624 -1.838 1.00 20.93 439 LEU B CA 1
ATOM 3440 C C . LEU A 1 439 ? -40.753 37.630 -2.949 1.00 21.28 439 LEU B C 1
ATOM 3441 O O . LEU A 1 439 ? -40.558 38.659 -3.608 1.00 21.17 439 LEU B O 1
ATOM 3446 N N . SER A 1 440 ? -40.088 36.484 -3.163 1.00 21.52 440 SER B N 1
ATOM 3447 C CA . SER A 1 440 ? -38.994 36.376 -4.129 1.00 22.11 440 SER B CA 1
ATOM 3448 C C . SER A 1 440 ? -39.447 36.197 -5.585 1.00 22.87 440 SER B C 1
ATOM 3449 O O . SER A 1 440 ? -38.626 36.353 -6.484 1.00 23.72 440 SER B O 1
ATOM 3452 N N . THR A 1 441 ? -40.723 35.876 -5.819 1.00 23.22 441 THR B N 1
ATOM 3453 C CA . THR A 1 441 ? -41.272 35.744 -7.173 1.00 24.02 441 THR B CA 1
ATOM 3454 C C . THR A 1 441 ? -42.528 36.589 -7.323 1.00 24.26 441 THR B C 1
ATOM 3455 O O . THR A 1 441 ? -43.154 36.953 -6.324 1.00 23.58 441 THR B O 1
ATOM 3459 N N . GLU A 1 442 ? -42.904 36.868 -8.568 1.00 24.70 442 GLU B N 1
ATOM 3460 C CA . GLU A 1 442 ? -44.106 37.650 -8.834 1.00 25.55 442 GLU B CA 1
ATOM 3461 C C . GLU A 1 442 ? -45.350 37.015 -8.209 1.00 24.85 442 GLU B C 1
ATOM 3462 O O . GLU A 1 442 ? -46.166 37.715 -7.601 1.00 24.30 442 GLU B O 1
ATOM 3468 N N . ALA A 1 443 ? -45.467 35.694 -8.309 1.00 24.95 443 ALA B N 1
ATOM 3469 C CA . ALA A 1 443 ? -46.635 34.996 -7.780 1.00 24.84 443 ALA B CA 1
ATOM 3470 C C . ALA A 1 443 ? -46.736 35.110 -6.259 1.00 23.91 443 ALA B C 1
ATOM 3471 O O . ALA A 1 443 ? -47.825 35.318 -5.733 1.00 23.92 443 ALA B O 1
ATOM 3473 N N . GLY A 1 444 ? -45.611 35.016 -5.558 1.00 23.17 444 GLY B N 1
ATOM 3474 C CA . GLY A 1 444 ? -45.598 35.190 -4.098 1.00 22.81 444 GLY B CA 1
ATOM 3475 C C . GLY A 1 444 ? -45.917 36.616 -3.635 1.00 22.04 444 GLY B C 1
ATOM 3476 O O . GLY A 1 444 ? -46.650 36.806 -2.674 1.00 21.67 444 GLY B O 1
ATOM 3477 N N . ARG A 1 445 ? -45.370 37.607 -4.332 1.00 22.04 445 ARG B N 1
ATOM 3478 C CA . ARG A 1 445 ? -45.645 39.012 -4.061 1.00 22.05 445 ARG B CA 1
ATOM 3479 C C . ARG A 1 445 ? -47.127 39.327 -4.301 1.00 23.10 445 ARG B C 1
ATOM 3480 O O . ARG A 1 445 ? -47.774 40.029 -3.496 1.00 21.95 445 ARG B O 1
ATOM 3488 N N . GLN A 1 446 ? -47.666 38.791 -5.391 1.00 24.34 446 GLN B N 1
ATOM 3489 C CA . GLN A 1 446 ? -49.078 38.992 -5.707 1.00 26.08 446 GLN B CA 1
ATOM 3490 C C . GLN A 1 446 ? -50.018 38.355 -4.687 1.00 25.72 446 GLN B C 1
ATOM 3491 O O . GLN A 1 446 ? -51.012 38.998 -4.309 1.00 24.85 446 GLN B O 1
ATOM 3497 N N . TRP A 1 447 ? -49.688 37.149 -4.224 1.00 24.55 447 TRP B N 1
ATOM 3498 C CA . TRP A 1 447 ? -50.512 36.463 -3.236 1.00 24.45 447 TRP B CA 1
ATOM 3499 C C . TRP A 1 447 ? -50.608 37.289 -1.952 1.00 22.94 447 TRP B C 1
ATOM 3500 O O . TRP A 1 447 ? -51.687 37.498 -1.419 1.00 23.09 447 TRP B O 1
ATOM 3511 N N . TRP A 1 448 ? -49.467 37.729 -1.448 1.00 21.35 448 TRP B N 1
ATOM 3512 C CA . TRP A 1 448 ? -49.420 38.503 -0.224 1.00 20.69 448 TRP B CA 1
ATOM 3513 C C . TRP A 1 448 ? -50.148 39.843 -0.360 1.00 20.47 448 TRP B C 1
ATOM 3514 O O . TRP A 1 448 ? -50.961 40.199 0.503 1.00 20.54 448 TRP B O 1
ATOM 3525 N N . THR A 1 449 ? -49.883 40.572 -1.441 1.00 20.52 449 THR B N 1
ATOM 3526 C CA . THR A 1 449 ? -50.459 41.907 -1.599 1.00 20.78 449 THR B CA 1
ATOM 3527 C C . THR A 1 449 ? -51.945 41.888 -2.015 1.00 21.40 449 THR B C 1
ATOM 3528 O O . THR A 1 449 ? -52.662 42.838 -1.753 1.00 21.08 449 THR B O 1
ATOM 3532 N N . GLU A 1 450 ? -52.407 40.820 -2.649 1.00 22.21 450 GLU B N 1
ATOM 3533 C CA . GLU A 1 450 ? -53.810 40.719 -3.031 1.00 23.47 450 GLU B CA 1
ATOM 3534 C C . GLU A 1 450 ? -54.712 40.767 -1.791 1.00 23.52 450 GLU B C 1
ATOM 3535 O O . GLU A 1 450 ? -55.795 41.335 -1.832 1.00 23.42 450 GLU B O 1
ATOM 3541 N N . GLN A 1 451 ? -54.236 40.207 -0.683 1.00 23.51 451 GLN B N 1
ATOM 3542 C CA . GLN A 1 451 ? -54.934 40.310 0.610 1.00 24.00 451 GLN B CA 1
ATOM 3543 C C . GLN A 1 451 ? -55.190 41.784 1.039 1.00 23.92 451 GLN B C 1
ATOM 3544 O O . GLN A 1 451 ? -56.147 42.061 1.772 1.00 24.93 451 GLN B O 1
ATOM 3550 N N . ARG A 1 452 ? -54.324 42.702 0.609 1.00 23.41 452 ARG B N 1
ATOM 3551 C CA . ARG A 1 452 ? -54.404 44.142 0.938 1.00 23.17 452 ARG B CA 1
ATOM 3552 C C . ARG A 1 452 ? -54.963 45.030 -0.149 1.00 22.99 452 ARG B C 1
ATOM 3553 O O . ARG A 1 452 ? -55.057 46.250 0.061 1.00 22.12 452 ARG B O 1
ATOM 3561 N N . ARG A 1 453 ? -55.296 44.463 -1.310 1.00 22.92 453 ARG B N 1
ATOM 3562 C CA . ARG A 1 453 ? -55.651 45.266 -2.476 1.00 23.06 453 ARG B CA 1
ATOM 3563 C C . ARG A 1 453 ? -56.853 46.159 -2.202 1.00 22.56 453 ARG B C 1
ATOM 3564 O O . ARG A 1 453 ? -56.868 47.324 -2.614 1.00 22.44 453 ARG B O 1
ATOM 3572 N N . TYR A 1 454 ? -57.842 45.631 -1.488 1.00 22.57 454 TYR B N 1
ATOM 3573 C CA . TYR A 1 454 ? -59.067 46.424 -1.169 1.00 22.53 454 TYR B CA 1
ATOM 3574 C C . TYR A 1 454 ? -58.776 47.713 -0.381 1.00 22.02 454 TYR B C 1
ATOM 3575 O O . TYR A 1 454 ? -59.514 48.690 -0.515 1.00 22.09 454 TYR B O 1
ATOM 3584 N N . LEU A 1 455 ? -57.709 47.717 0.416 1.00 21.07 455 LEU B N 1
ATOM 3585 C CA . LEU A 1 455 ? -57.298 48.927 1.156 1.00 20.71 455 LEU B CA 1
ATOM 3586 C C . LEU A 1 455 ? -56.999 50.074 0.202 1.00 20.85 455 LEU B C 1
ATOM 3587 O O . LEU A 1 455 ? -57.336 51.216 0.484 1.00 20.73 455 LEU B O 1
ATOM 3592 N N . VAL A 1 456 ? -56.350 49.750 -0.915 1.00 21.69 456 VAL B N 1
ATOM 3593 C CA . VAL A 1 456 ? -55.983 50.724 -1.923 1.00 22.66 456 VAL B CA 1
ATOM 3594 C C . VAL A 1 456 ? -57.171 50.975 -2.874 1.00 23.89 456 VAL B C 1
ATOM 3595 O O . VAL A 1 456 ? -57.517 52.122 -3.120 1.00 24.19 456 VAL B O 1
ATOM 3599 N N . GLU A 1 457 ? -57.786 49.920 -3.397 1.00 24.13 457 GLU B N 1
ATOM 3600 C CA . GLU A 1 457 ? -58.804 50.076 -4.446 1.00 25.85 457 GLU B CA 1
ATOM 3601 C C . GLU A 1 457 ? -60.154 50.543 -3.924 1.00 26.04 457 GLU B C 1
ATOM 3602 O O . GLU A 1 457 ? -60.813 51.320 -4.605 1.00 26.88 457 GLU B O 1
ATOM 3608 N N . ASP A 1 458 ? -60.557 50.067 -2.741 1.00 25.58 458 ASP B N 1
ATOM 3609 C CA . ASP A 1 458 ? -61.867 50.364 -2.165 1.00 26.57 458 ASP B CA 1
ATOM 3610 C C . ASP A 1 458 ? -61.769 51.487 -1.123 1.00 25.87 458 ASP B C 1
ATOM 3611 O O . ASP A 1 458 ? -62.517 52.445 -1.218 1.00 26.39 458 ASP B O 1
ATOM 3616 N N . LEU A 1 459 ? -60.856 51.394 -0.166 1.00 24.51 459 LEU B N 1
ATOM 3617 C CA . LEU A 1 459 ? -60.712 52.440 0.861 1.00 24.18 459 LEU B CA 1
ATOM 3618 C C . LEU A 1 459 ? -59.885 53.670 0.435 1.00 23.66 459 LEU B C 1
ATOM 3619 O O . LEU A 1 459 ? -60.005 54.732 1.051 1.00 23.53 459 LEU B O 1
ATOM 3624 N N . ASP A 1 460 ? -59.075 53.521 -0.616 1.00 22.85 460 ASP B N 1
ATOM 3625 C CA . ASP A 1 460 ? -58.355 54.616 -1.269 1.00 23.18 460 ASP B CA 1
ATOM 3626 C C . ASP A 1 460 ? -57.144 55.122 -0.467 1.00 22.12 460 ASP B C 1
ATOM 3627 O O . ASP A 1 460 ? -56.799 56.286 -0.559 1.00 21.53 460 ASP B O 1
ATOM 3632 N N . ILE A 1 461 ? -56.470 54.248 0.280 1.00 21.28 461 ILE B N 1
ATOM 3633 C CA . ILE A 1 461 ? -55.226 54.659 0.922 1.00 20.95 461 ILE B CA 1
ATOM 3634 C C . ILE A 1 461 ? -54.131 54.941 -0.114 1.00 20.76 461 ILE B C 1
ATOM 3635 O O . ILE A 1 461 ? -54.202 54.508 -1.273 1.00 20.56 461 ILE B O 1
ATOM 3640 N N . ASP A 1 462 ? -53.112 55.681 0.321 1.00 20.45 462 ASP B N 1
ATOM 3641 C CA . ASP A 1 462 ? -52.126 56.257 -0.576 1.00 20.09 462 ASP B CA 1
ATOM 3642 C C . ASP A 1 462 ? -50.741 55.613 -0.481 1.00 19.87 462 ASP B C 1
ATOM 3643 O O . ASP A 1 462 ? -49.832 55.974 -1.234 1.00 20.33 462 ASP B O 1
ATOM 3648 N N . GLY A 1 463 ? -50.565 54.685 0.443 1.00 18.94 463 GLY B N 1
ATOM 3649 C CA . GLY A 1 463 ? -49.279 54.036 0.579 1.00 18.32 463 GLY B CA 1
ATOM 3650 C C . GLY A 1 463 ? -49.177 53.203 1.824 1.00 17.30 463 GLY B C 1
ATOM 3651 O O . GLY A 1 463 ? -50.135 53.126 2.625 1.00 16.54 463 GLY B O 1
ATOM 3652 N N . PHE A 1 464 ? -47.996 52.614 2.001 1.00 16.51 464 PHE B N 1
ATOM 3653 C CA . PHE A 1 464 ? -47.743 51.710 3.111 1.00 16.42 464 PHE B CA 1
ATOM 3654 C C . PHE A 1 464 ? -46.435 52.006 3.834 1.00 16.25 464 PHE B C 1
ATOM 3655 O O . PHE A 1 464 ? -45.422 52.301 3.190 1.00 15.93 464 PHE B O 1
ATOM 3663 N N . LYS A 1 465 ? -46.464 51.938 5.168 1.00 15.82 465 LYS B N 1
ATOM 3664 C CA . LYS A 1 465 ? -45.248 51.905 5.973 1.00 15.98 465 LYS B CA 1
ATOM 3665 C C . LYS A 1 465 ? -44.837 50.442 6.124 1.00 16.01 465 LYS B C 1
ATOM 3666 O O . LYS A 1 465 ? -45.344 49.734 7.007 1.00 16.86 465 LYS B O 1
ATOM 3672 N N . THR A 1 466 ? -43.933 50.021 5.253 1.00 16.34 466 THR B N 1
ATOM 3673 C CA . THR A 1 466 ? -43.475 48.653 5.123 1.00 16.73 466 THR B CA 1
ATOM 3674 C C . THR A 1 466 ? -42.333 48.463 6.107 1.00 16.31 466 THR B C 1
ATOM 3675 O O . THR A 1 466 ? -41.180 48.502 5.741 1.00 16.12 466 THR B O 1
ATOM 3679 N N . ASP A 1 467 ? -42.694 48.273 7.371 1.00 16.05 467 ASP B N 1
ATOM 3680 C CA . ASP A 1 467 ? -41.764 48.104 8.478 1.00 16.50 467 ASP B CA 1
ATOM 3681 C C . ASP A 1 467 ? -41.193 46.671 8.494 1.00 16.68 467 ASP B C 1
ATOM 3682 O O . ASP A 1 467 ? -41.735 45.767 7.859 1.00 16.72 467 ASP B O 1
ATOM 3687 N N . GLY A 1 468 ? -40.097 46.483 9.204 1.00 16.47 468 GLY B N 1
ATOM 3688 C CA . GLY A 1 468 ? -39.425 45.184 9.270 1.00 17.46 468 GLY B CA 1
ATOM 3689 C C . GLY A 1 468 ? -38.736 44.741 7.984 1.00 17.76 468 GLY B C 1
ATOM 3690 O O . GLY A 1 468 ? -38.246 45.556 7.222 1.00 17.64 468 GLY B O 1
ATOM 3691 N N . GLY A 1 469 ? -38.660 43.433 7.782 1.00 18.28 469 GLY B N 1
ATOM 3692 C CA . GLY A 1 469 ? -37.987 42.826 6.630 1.00 18.62 469 GLY B CA 1
ATOM 3693 C C . GLY A 1 469 ? -36.633 42.182 6.925 1.00 18.90 469 GLY B C 1
ATOM 3694 O O . GLY A 1 469 ? -36.027 41.588 6.015 1.00 18.94 469 GLY B O 1
ATOM 3695 N N . GLU A 1 470 ? -36.183 42.265 8.183 1.00 18.98 470 GLU B N 1
ATOM 3696 C CA . GLU A 1 470 ? -34.855 41.757 8.610 1.00 18.93 470 GLU B CA 1
ATOM 3697 C C . GLU A 1 470 ? -34.941 40.375 9.255 1.00 19.41 470 GLU B C 1
ATOM 3698 O O . GLU A 1 470 ? -33.965 39.913 9.806 1.00 20.14 470 GLU B O 1
ATOM 3704 N N . HIS A 1 471 ? -36.064 39.678 9.119 1.00 19.09 471 HIS B N 1
ATOM 3705 C CA . HIS A 1 471 ? -36.393 38.560 10.012 1.00 19.42 471 HIS B CA 1
ATOM 3706 C C . HIS A 1 471 ? -35.793 37.207 9.612 1.00 19.83 471 HIS B C 1
ATOM 3707 O O . HIS A 1 471 ? -35.770 36.270 10.428 1.00 20.36 471 HIS B O 1
ATOM 3714 N N . ALA A 1 472 ? -35.320 37.084 8.374 1.00 19.76 472 ALA B N 1
ATOM 3715 C CA . ALA A 1 472 ? -34.861 35.772 7.855 1.00 20.42 472 ALA B CA 1
ATOM 3716 C C . ALA A 1 472 ? -33.438 35.520 8.298 1.00 20.45 472 ALA B C 1
ATOM 3717 O O . ALA A 1 472 ? -32.532 36.236 7.860 1.00 20.17 472 ALA B O 1
ATOM 3719 N N . TRP A 1 473 ? -33.246 34.514 9.157 1.00 20.62 473 TRP B N 1
ATOM 3720 C CA . TRP A 1 473 ? -31.923 34.047 9.540 1.00 20.72 473 TRP B CA 1
ATOM 3721 C C . TRP A 1 473 ? -31.820 32.570 9.173 1.00 21.60 473 TRP B C 1
ATOM 3722 O O . TRP A 1 473 ? -32.684 31.779 9.534 1.00 21.79 473 TRP B O 1
ATOM 3733 N N . GLY A 1 474 ? -30.746 32.194 8.488 1.00 22.06 474 GLY B N 1
ATOM 3734 C CA . GLY A 1 474 ? -30.508 30.800 8.114 1.00 22.42 474 GLY B CA 1
ATOM 3735 C C . GLY A 1 474 ? -29.922 30.771 6.726 1.00 22.60 474 GLY B C 1
ATOM 3736 O O . GLY A 1 474 ? -30.587 31.161 5.760 1.00 22.86 474 GLY B O 1
ATOM 3737 N N . SER A 1 475 ? -28.681 30.320 6.611 1.00 22.74 475 SER B N 1
ATOM 3738 C CA . SER A 1 475 ? -28.018 30.279 5.316 1.00 23.49 475 SER B CA 1
ATOM 3739 C C . SER A 1 475 ? -28.684 29.278 4.348 1.00 24.17 475 SER B C 1
ATOM 3740 O O . SER A 1 475 ? -28.552 29.428 3.135 1.00 23.52 475 SER B O 1
ATOM 3743 N N . ASP A 1 476 ? -29.404 28.289 4.891 1.00 25.32 476 ASP B N 1
ATOM 3744 C CA . ASP A 1 476 ? -29.975 27.183 4.105 1.00 27.53 476 ASP B CA 1
ATOM 3745 C C . ASP A 1 476 ? -31.495 27.276 3.933 1.00 26.71 476 ASP B C 1
ATOM 3746 O O . ASP A 1 476 ? -32.122 26.334 3.448 1.00 25.83 476 ASP B O 1
ATOM 3751 N N . LEU A 1 477 ? -32.083 28.424 4.287 1.00 24.43 477 LEU B N 1
ATOM 3752 C CA . LEU A 1 477 ? -33.490 28.674 3.984 1.00 24.38 477 LEU B CA 1
ATOM 3753 C C . LEU A 1 477 ? -33.700 28.564 2.463 1.00 24.44 477 LEU B C 1
ATOM 3754 O O . LEU A 1 477 ? -32.750 28.708 1.714 1.00 24.26 477 LEU B O 1
ATOM 3759 N N . ARG A 1 478 ? -34.929 28.286 2.031 1.00 25.03 478 ARG B N 1
ATOM 3760 C CA . ARG A 1 478 ? -35.258 28.083 0.627 1.00 26.03 478 ARG B CA 1
ATOM 3761 C C . ARG A 1 478 ? -36.306 29.087 0.166 1.00 25.27 478 ARG B C 1
ATOM 3762 O O . ARG A 1 478 ? -37.358 29.259 0.808 1.00 24.45 478 ARG B O 1
ATOM 3770 N N . TYR A 1 479 ? -36.035 29.700 -0.975 1.00 24.38 479 TYR B N 1
ATOM 3771 C CA . TYR A 1 479 ? -36.932 30.655 -1.606 1.00 23.97 479 TYR B CA 1
ATOM 3772 C C . TYR A 1 479 ? -37.391 30.092 -2.950 1.00 25.26 479 TYR B C 1
ATOM 3773 O O . TYR A 1 479 ? -36.662 29.342 -3.618 1.00 25.17 479 TYR B O 1
ATOM 3782 N N . GLU A 1 480 ? -38.585 30.492 -3.371 1.00 25.73 480 GLU B N 1
ATOM 3783 C CA . GLU A 1 480 ? -39.150 30.041 -4.630 1.00 26.86 480 GLU B CA 1
ATOM 3784 C C . GLU A 1 480 ? -38.404 30.555 -5.844 1.00 26.76 480 GLU B C 1
ATOM 3785 O O . GLU A 1 480 ? -38.538 29.988 -6.907 1.00 27.01 480 GLU B O 1
ATOM 3791 N N . ASP A 1 481 ? -37.631 31.629 -5.707 1.00 26.00 481 ASP B N 1
ATOM 3792 C CA . ASP A 1 481 ? -36.767 32.089 -6.809 1.00 26.42 481 ASP B CA 1
ATOM 3793 C C . ASP A 1 481 ? -35.521 31.209 -7.027 1.00 26.50 481 ASP B C 1
ATOM 3794 O O . ASP A 1 481 ? -34.746 31.487 -7.930 1.00 26.13 481 ASP B O 1
ATOM 3799 N N . GLY A 1 482 ? -35.323 30.180 -6.200 1.00 26.79 482 GLY B N 1
ATOM 3800 C CA . GLY A 1 482 ? -34.173 29.280 -6.326 1.00 27.89 482 GLY B CA 1
ATOM 3801 C C . GLY A 1 482 ? -33.028 29.616 -5.384 1.00 27.46 482 GLY B C 1
ATOM 3802 O O . GLY A 1 482 ? -32.155 28.798 -5.190 1.00 27.95 482 GLY B O 1
ATOM 3803 N N . ARG A 1 483 ? -33.009 30.814 -4.804 1.00 26.95 483 ARG B N 1
ATOM 3804 C CA . ARG A 1 483 ? -31.944 31.205 -3.887 1.00 27.22 483 ARG B CA 1
ATOM 3805 C C . ARG A 1 483 ? -32.090 30.501 -2.543 1.00 26.60 483 ARG B C 1
ATOM 3806 O O . ARG A 1 483 ? -33.204 30.142 -2.136 1.00 25.34 483 ARG B O 1
ATOM 3814 N N . ARG A 1 484 ? -30.952 30.295 -1.881 1.00 25.80 484 ARG B N 1
ATOM 3815 C CA . ARG A 1 484 ? -30.932 29.883 -0.494 1.00 25.81 484 ARG B CA 1
ATOM 3816 C C . ARG A 1 484 ? -30.836 31.131 0.358 1.00 24.08 484 ARG B C 1
ATOM 3817 O O . ARG A 1 484 ? -30.654 32.235 -0.159 1.00 23.08 484 ARG B O 1
ATOM 3825 N N . GLY A 1 485 ? -30.950 30.964 1.662 1.00 23.25 485 GLY B N 1
ATOM 3826 C CA . GLY A 1 485 ? -30.979 32.112 2.557 1.00 22.88 485 GLY B CA 1
ATOM 3827 C C . GLY A 1 485 ? -29.734 32.953 2.545 1.00 22.85 485 GLY B C 1
ATOM 3828 O O . GLY A 1 485 ? -29.798 34.178 2.707 1.00 21.58 485 GLY B O 1
ATOM 3829 N N . ASP A 1 486 ? -28.593 32.318 2.328 1.00 24.28 486 ASP B N 1
ATOM 3830 C CA . ASP A 1 486 ? -27.347 33.075 2.273 1.00 25.54 486 ASP B CA 1
ATOM 3831 C C . ASP A 1 486 ? -27.331 34.163 1.191 1.00 24.74 486 ASP B C 1
ATOM 3832 O O . ASP A 1 486 ? -26.597 35.139 1.347 1.00 24.23 486 ASP B O 1
ATOM 3837 N N . GLU A 1 487 ? -28.150 34.012 0.147 1.00 24.02 487 GLU B N 1
ATOM 3838 C CA . GLU A 1 487 ? -28.410 35.091 -0.831 1.00 23.82 487 GLU B CA 1
ATOM 3839 C C . GLU A 1 487 ? -29.734 35.807 -0.645 1.00 22.38 487 GLU B C 1
ATOM 3840 O O . GLU A 1 487 ? -29.820 37.004 -0.848 1.00 22.60 487 GLU B O 1
ATOM 3846 N N . GLY A 1 488 ? -30.785 35.065 -0.301 1.00 21.67 488 GLY B N 1
ATOM 3847 C CA . GLY A 1 488 ? -32.144 35.595 -0.264 1.00 20.94 488 GLY B CA 1
ATOM 3848 C C . GLY A 1 488 ? -32.491 36.452 0.939 1.00 20.22 488 GLY B C 1
ATOM 3849 O O . GLY A 1 488 ? -33.369 37.318 0.848 1.00 20.29 488 GLY B O 1
ATOM 3850 N N . ASN A 1 489 ? -31.814 36.218 2.060 1.00 19.89 489 ASN B N 1
ATOM 3851 C CA . ASN A 1 489 ? -32.142 36.915 3.314 1.00 19.17 489 ASN B CA 1
ATOM 3852 C C . ASN A 1 489 ? -31.824 38.430 3.256 1.00 19.08 489 ASN B C 1
ATOM 3853 O O . ASN A 1 489 ? -32.647 39.223 3.715 1.00 19.08 489 ASN B O 1
ATOM 3858 N N . ASN A 1 490 ? -30.672 38.824 2.703 1.00 18.91 490 ASN B N 1
ATOM 3859 C CA . ASN A 1 490 ? -30.369 40.259 2.509 1.00 19.32 490 ASN B CA 1
ATOM 3860 C C . ASN A 1 490 ? -31.237 40.902 1.424 1.00 19.50 490 ASN B C 1
ATOM 3861 O O . ASN A 1 490 ? -31.534 42.102 1.466 1.00 18.79 490 ASN B O 1
ATOM 3866 N N . LEU A 1 491 ? -31.578 40.110 0.419 1.00 19.37 491 LEU B N 1
ATOM 3867 C CA . LEU A 1 491 ? -32.450 40.554 -0.649 1.00 20.30 491 LEU B CA 1
ATOM 3868 C C . LEU A 1 491 ? -33.889 40.792 -0.203 1.00 19.53 491 LEU B C 1
ATOM 3869 O O . LEU A 1 491 ? -34.602 41.602 -0.812 1.00 19.65 491 LEU B O 1
ATOM 3874 N N . TYR A 1 492 ? -34.325 40.102 0.850 1.00 19.38 492 TYR B N 1
ATOM 3875 C CA . TYR A 1 492 ? -35.729 40.129 1.290 1.00 18.76 492 TYR B CA 1
ATOM 3876 C C . TYR A 1 492 ? -36.367 41.536 1.316 1.00 18.62 492 TYR B C 1
ATOM 3877 O O . TYR A 1 492 ? -37.458 41.728 0.769 1.00 17.70 492 TYR B O 1
ATOM 3886 N N . PRO A 1 493 ? -35.715 42.502 1.990 1.00 18.51 493 PRO B N 1
ATOM 3887 C CA . PRO A 1 493 ? -36.373 43.808 2.076 1.00 18.40 493 PRO B CA 1
ATOM 3888 C C . PRO A 1 493 ? -36.559 44.531 0.746 1.00 18.60 493 PRO B C 1
ATOM 3889 O O . PRO A 1 493 ? -37.515 45.327 0.615 1.00 18.31 493 PRO B O 1
ATOM 3893 N N . VAL A 1 494 ? -35.713 44.224 -0.237 1.00 18.59 494 VAL B N 1
ATOM 3894 C CA . VAL A 1 494 ? -35.869 44.771 -1.585 1.00 19.09 494 VAL B CA 1
ATOM 3895 C C . VAL A 1 494 ? -37.158 44.225 -2.217 1.00 19.27 494 VAL B C 1
ATOM 3896 O O . VAL A 1 494 ? -37.969 44.982 -2.742 1.00 18.57 494 VAL B O 1
ATOM 3900 N N . ASN A 1 495 ? -37.335 42.905 -2.150 1.00 19.10 495 ASN B N 1
ATOM 3901 C CA . ASN A 1 495 ? -38.535 42.251 -2.671 1.00 19.65 495 ASN B CA 1
ATOM 3902 C C . ASN A 1 495 ? -39.820 42.699 -1.947 1.00 19.36 495 ASN B C 1
ATOM 3903 O O . ASN A 1 495 ? -40.889 42.853 -2.566 1.00 19.66 495 ASN B O 1
ATOM 3908 N N . TYR A 1 496 ? -39.704 42.928 -0.642 1.00 18.84 496 TYR B N 1
ATOM 3909 C CA . TYR A 1 496 ? -40.820 43.398 0.190 1.00 18.52 496 TYR B CA 1
ATOM 3910 C C . TYR A 1 496 ? -41.323 44.783 -0.240 1.00 18.27 496 TYR B C 1
ATOM 3911 O O . TYR A 1 496 ? -42.525 44.974 -0.502 1.00 17.38 496 TYR B O 1
ATOM 3920 N N . ALA A 1 497 ? -40.413 45.738 -0.305 1.00 18.55 497 ALA B N 1
ATOM 3921 C CA . ALA A 1 497 ? -40.759 47.097 -0.761 1.00 19.08 497 ALA B CA 1
ATOM 3922 C C . ALA A 1 497 ? -41.298 47.050 -2.185 1.00 19.58 497 ALA B C 1
ATOM 3923 O O . ALA A 1 497 ? -42.337 47.650 -2.475 1.00 20.41 497 ALA B O 1
ATOM 3925 N N . ARG A 1 498 ? -40.630 46.308 -3.059 1.00 20.17 498 ARG B N 1
ATOM 3926 C CA . ARG A 1 498 ? -41.118 46.096 -4.422 1.00 20.67 498 ARG B CA 1
ATOM 3927 C C . ARG A 1 498 ? -42.555 45.567 -4.482 1.00 20.21 498 ARG B C 1
ATOM 3928 O O . ARG A 1 498 ? -43.359 46.040 -5.278 1.00 19.97 498 ARG B O 1
ATOM 3936 N N . ALA A 1 499 ? -42.868 44.565 -3.662 1.00 19.71 499 ALA B N 1
ATOM 3937 C CA . ALA A 1 499 ? -44.220 43.946 -3.668 1.00 18.97 499 ALA B CA 1
ATOM 3938 C C . ALA A 1 499 ? -45.302 44.996 -3.461 1.00 18.51 499 ALA B C 1
ATOM 3939 O O . ALA A 1 499 ? -46.283 45.020 -4.188 1.00 18.21 499 ALA B O 1
ATOM 3941 N N . TYR A 1 500 ? -45.106 45.878 -2.472 1.00 17.96 500 TYR B N 1
ATOM 3942 C CA . TYR A 1 500 ? -46.125 46.881 -2.153 1.00 18.52 500 TYR B CA 1
ATOM 3943 C C . TYR A 1 500 ? -46.123 48.049 -3.156 1.00 18.76 500 TYR B C 1
ATOM 3944 O O . TYR A 1 500 ? -47.195 48.579 -3.499 1.00 19.21 500 TYR B O 1
ATOM 3953 N N . GLY A 1 501 ? -44.940 48.430 -3.644 1.00 18.84 501 GLY B N 1
ATOM 3954 C CA . GLY A 1 501 ? -44.845 49.391 -4.750 1.00 19.38 501 GLY B CA 1
ATOM 3955 C C . GLY A 1 501 ? -45.640 48.935 -5.969 1.00 20.07 501 GLY B C 1
ATOM 3956 O O . GLY A 1 501 ? -46.402 49.711 -6.545 1.00 20.25 501 GLY B O 1
ATOM 3957 N N . ASP A 1 502 ? -45.500 47.654 -6.330 1.00 20.99 502 ASP B N 1
ATOM 3958 C CA . ASP A 1 502 ? -46.245 47.074 -7.456 1.00 21.68 502 ASP B CA 1
ATOM 3959 C C . ASP A 1 502 ? -47.766 47.055 -7.214 1.00 21.64 502 ASP B C 1
ATOM 3960 O O . ASP A 1 502 ? -48.542 47.285 -8.155 1.00 21.77 502 ASP B O 1
ATOM 3965 N N . LEU A 1 503 ? -48.202 46.761 -5.980 1.00 20.63 503 LEU B N 1
ATOM 3966 C CA . LEU A 1 503 ? -49.629 46.853 -5.637 1.00 20.82 503 LEU B CA 1
ATOM 3967 C C . LEU A 1 503 ? -50.167 48.246 -5.924 1.00 20.45 503 LEU B C 1
ATOM 3968 O O . LEU A 1 503 ? -51.169 48.402 -6.609 1.00 20.22 503 LEU B O 1
ATOM 3973 N N . LEU A 1 504 ? -49.457 49.255 -5.425 1.00 20.23 504 LEU B N 1
ATOM 3974 C CA . LEU A 1 504 ? -49.870 50.639 -5.609 1.00 20.47 504 LEU B CA 1
ATOM 3975 C C . LEU A 1 504 ? -49.921 51.065 -7.082 1.00 21.48 504 LEU B C 1
ATOM 3976 O O . LEU A 1 504 ? -50.919 51.623 -7.533 1.00 21.28 504 LEU B O 1
ATOM 3981 N N . ARG A 1 505 ? -48.856 50.768 -7.815 1.00 22.41 505 ARG B N 1
ATOM 3982 C CA . ARG A 1 505 ? -48.809 51.001 -9.256 1.00 24.33 505 ARG B CA 1
ATOM 3983 C C . ARG A 1 505 ? -49.977 50.345 -9.970 1.00 24.87 505 ARG B C 1
ATOM 3984 O O . ARG A 1 505 ? -50.561 50.976 -10.843 1.00 25.37 505 ARG B O 1
ATOM 3992 N N . SER A 1 506 ? -50.309 49.097 -9.606 1.00 24.55 506 SER B N 1
ATOM 3993 C CA . SER A 1 506 ? -51.420 48.365 -10.256 1.00 25.11 506 SER B CA 1
ATOM 3994 C C . SER A 1 506 ? -52.782 48.982 -9.991 1.00 25.20 506 SER B C 1
ATOM 3995 O O . SER A 1 506 ? -53.717 48.767 -10.760 1.00 24.94 506 SER B O 1
ATOM 3998 N N . ALA A 1 507 ? -52.890 49.737 -8.894 1.00 25.43 507 ALA B N 1
ATOM 3999 C CA . ALA A 1 507 ? -54.101 50.407 -8.510 1.00 26.00 507 ALA B CA 1
ATOM 4000 C C . ALA A 1 507 ? -54.131 51.886 -8.904 1.00 26.58 507 ALA B C 1
ATOM 4001 O O . ALA A 1 507 ? -54.948 52.636 -8.362 1.00 27.27 507 ALA B O 1
ATOM 4003 N N . GLY A 1 508 ? -53.262 52.322 -9.818 1.00 26.29 508 GLY B N 1
ATOM 4004 C CA . GLY A 1 508 ? -53.294 53.697 -10.299 1.00 26.53 508 GLY B CA 1
ATOM 4005 C C . GLY A 1 508 ? -52.641 54.731 -9.397 1.00 26.14 508 GLY B C 1
ATOM 4006 O O . GLY A 1 508 ? -52.907 55.920 -9.540 1.00 26.55 508 GLY B O 1
ATOM 4007 N N . LYS A 1 509 ? -51.746 54.305 -8.506 1.00 25.41 509 LYS B N 1
ATOM 4008 C CA . LYS A 1 509 ? -51.141 55.210 -7.543 1.00 25.03 509 LYS B CA 1
ATOM 4009 C C . LYS A 1 509 ? -49.610 55.221 -7.620 1.00 24.33 509 LYS B C 1
ATOM 4010 O O . LYS A 1 509 ? -49.003 54.286 -8.136 1.00 24.10 509 LYS B O 1
ATOM 4016 N N . TYR A 1 510 ? -48.997 56.284 -7.098 1.00 22.83 510 TYR B N 1
ATOM 4017 C CA . TYR A 1 510 ? -47.547 56.313 -6.915 1.00 22.66 510 TYR B CA 1
ATOM 4018 C C . TYR A 1 510 ? -47.096 55.248 -5.894 1.00 22.10 510 TYR B C 1
ATOM 4019 O O . TYR A 1 510 ? -47.824 54.968 -4.949 1.00 22.15 510 TYR B O 1
ATOM 4028 N N . PRO A 1 511 ? -45.894 54.678 -6.064 1.00 21.97 511 PRO B N 1
ATOM 4029 C CA . PRO A 1 511 ? -45.417 53.589 -5.201 1.00 21.94 511 PRO B CA 1
ATOM 4030 C C . PRO A 1 511 ? -44.803 54.138 -3.916 1.00 20.70 511 PRO B C 1
ATOM 4031 O O . PRO A 1 511 ? -43.595 54.018 -3.668 1.00 20.74 511 PRO B O 1
ATOM 4035 N N . VAL A 1 512 ? -45.648 54.753 -3.103 1.00 20.58 512 VAL B N 1
ATOM 4036 C CA . VAL A 1 512 ? -45.207 55.371 -1.880 1.00 19.88 512 VAL B CA 1
ATOM 4037 C C . VAL A 1 512 ? -45.189 54.283 -0.796 1.00 19.51 512 VAL B C 1
ATOM 4038 O O . VAL A 1 512 ? -46.195 54.047 -0.109 1.00 19.70 512 VAL B O 1
ATOM 4042 N N . THR A 1 513 ? -44.055 53.599 -0.696 1.00 18.57 513 THR B N 1
ATOM 4043 C CA . THR A 1 513 ? -43.727 52.765 0.454 1.00 18.24 513 THR B CA 1
ATOM 4044 C C . THR A 1 513 ? -42.713 53.491 1.334 1.00 18.05 513 THR B C 1
ATOM 4045 O O . THR A 1 513 ? -41.947 54.315 0.842 1.00 17.98 513 THR B O 1
ATOM 4049 N N . PHE A 1 514 ? -42.705 53.177 2.619 1.00 17.31 514 PHE B N 1
ATOM 4050 C CA . PHE A 1 514 ? -41.863 53.856 3.610 1.00 17.44 514 PHE B CA 1
ATOM 4051 C C . PHE A 1 514 ? -41.263 52.730 4.457 1.00 16.98 514 PHE B C 1
ATOM 4052 O O . PHE A 1 514 ? -41.977 52.135 5.277 1.00 15.94 514 PHE B O 1
ATOM 4060 N N . SER A 1 515 ? -39.971 52.449 4.246 1.00 16.31 515 SER B N 1
ATOM 4061 C CA . SER A 1 515 ? -39.266 51.277 4.815 1.00 16.44 515 SER B CA 1
ATOM 4062 C C . SER A 1 515 ? -38.063 51.703 5.639 1.00 16.08 515 SER B C 1
ATOM 4063 O O . SER A 1 515 ? -37.590 52.804 5.478 1.00 15.86 515 SER B O 1
ATOM 4066 N N . ARG A 1 516 ? -37.609 50.833 6.549 1.00 15.88 516 ARG B N 1
ATOM 4067 C CA . ARG A 1 516 ? -36.362 51.037 7.278 1.00 16.32 516 ARG B CA 1
ATOM 4068 C C . ARG A 1 516 ? -35.250 50.125 6.787 1.00 16.79 516 ARG B C 1
ATOM 4069 O O . ARG A 1 516 ? -34.084 50.472 6.938 1.00 16.55 516 ARG B O 1
ATOM 4077 N N . SER A 1 517 ? -35.582 48.958 6.242 1.00 17.66 517 SER B N 1
ATOM 4078 C CA . SER A 1 517 ? -34.543 48.047 5.813 1.00 18.28 517 SER B CA 1
ATOM 4079 C C . SER A 1 517 ? -34.459 47.968 4.295 1.00 17.63 517 SER B C 1
ATOM 4080 O O . SER A 1 517 ? -35.397 48.302 3.559 1.00 16.38 517 SER B O 1
ATOM 4083 N N . GLY A 1 518 ? -33.297 47.513 3.858 1.00 17.11 518 GLY B N 1
ATOM 4084 C CA . GLY A 1 518 ? -32.981 47.410 2.443 1.00 17.25 518 GLY B CA 1
ATOM 4085 C C . GLY A 1 518 ? -31.587 46.885 2.146 1.00 17.18 518 GLY B C 1
ATOM 4086 O O . GLY A 1 518 ? -30.832 46.496 3.047 1.00 17.00 518 GLY B O 1
ATOM 4087 N N . PHE A 1 519 ? -31.274 46.876 0.845 1.00 17.57 519 PHE B N 1
ATOM 4088 C CA . PHE A 1 519 ? -30.043 46.347 0.294 1.00 17.66 519 PHE B CA 1
ATOM 4089 C C . PHE A 1 519 ? -29.877 46.951 -1.114 1.00 18.16 519 PHE B C 1
ATOM 4090 O O . PHE A 1 519 ? -30.654 47.819 -1.518 1.00 18.25 519 PHE B O 1
ATOM 4098 N N . THR A 1 520 ? -28.848 46.550 -1.840 1.00 18.42 520 THR B N 1
ATOM 4099 C CA . THR A 1 520 ? -28.689 46.923 -3.250 1.00 18.96 520 THR B CA 1
ATOM 4100 C C . THR A 1 520 ? -30.004 46.683 -3.991 1.00 19.11 520 THR B C 1
ATOM 4101 O O . THR A 1 520 ? -30.583 45.608 -3.861 1.00 19.30 520 THR B O 1
ATOM 4105 N N . GLY A 1 521 ? -30.472 47.692 -4.731 1.00 19.25 521 GLY B N 1
ATOM 4106 C CA . GLY A 1 521 ? -31.780 47.675 -5.386 1.00 19.29 521 GLY B CA 1
ATOM 4107 C C . GLY A 1 521 ? -32.888 48.442 -4.678 1.00 19.26 521 GLY B C 1
ATOM 4108 O O . GLY A 1 521 ? -33.855 48.855 -5.329 1.00 19.06 521 GLY B O 1
ATOM 4109 N N . SER A 1 522 ? -32.749 48.667 -3.361 1.00 18.62 522 SER B N 1
ATOM 4110 C CA . SER A 1 522 ? -33.697 49.484 -2.611 1.00 18.55 522 SER B CA 1
ATOM 4111 C C . SER A 1 522 ? -33.880 50.921 -3.147 1.00 19.22 522 SER B C 1
ATOM 4112 O O . SER A 1 522 ? -34.953 51.516 -2.948 1.00 18.71 522 SER B O 1
ATOM 4115 N N . GLN A 1 523 ? -32.875 51.434 -3.856 1.00 19.84 523 GLN B N 1
ATOM 4116 C CA . GLN A 1 523 ? -32.920 52.773 -4.461 1.00 20.27 523 GLN B CA 1
ATOM 4117 C C . GLN A 1 523 ? -34.183 52.984 -5.341 1.00 20.41 523 GLN B C 1
ATOM 4118 O O . GLN A 1 523 ? -34.734 54.092 -5.384 1.00 20.63 523 GLN B O 1
ATOM 4124 N N . ALA A 1 524 ? -34.637 51.925 -6.011 1.00 20.36 524 ALA B N 1
ATOM 4125 C CA . ALA A 1 524 ? -35.791 51.981 -6.892 1.00 21.47 524 ALA B CA 1
ATOM 4126 C C . ALA A 1 524 ? -37.159 51.916 -6.214 1.00 21.74 524 ALA B C 1
ATOM 4127 O O . ALA A 1 524 ? -38.180 52.124 -6.880 1.00 22.46 524 ALA B O 1
ATOM 4129 N N . HIS A 1 525 ? -37.210 51.632 -4.914 1.00 20.93 525 HIS B N 1
ATOM 4130 C CA . HIS A 1 525 ? -38.460 51.223 -4.273 1.00 20.99 525 HIS B CA 1
ATOM 4131 C C . HIS A 1 525 ? -38.813 52.115 -3.093 1.00 21.26 525 HIS B C 1
ATOM 4132 O O . HIS A 1 525 ? -38.592 51.750 -1.946 1.00 22.91 525 HIS B O 1
ATOM 4139 N N . GLY A 1 526 ? -39.378 53.272 -3.401 1.00 20.48 526 GLY B N 1
ATOM 4140 C CA . GLY A 1 526 ? -40.004 54.126 -2.413 1.00 20.49 526 GLY B CA 1
ATOM 4141 C C . GLY A 1 526 ? -39.076 54.950 -1.555 1.00 19.90 526 GLY B C 1
ATOM 4142 O O . GLY A 1 526 ? -37.997 55.385 -2.014 1.00 19.72 526 GLY B O 1
ATOM 4143 N N . LEU A 1 527 ? -39.530 55.157 -0.308 1.00 19.14 527 LEU B N 1
ATOM 4144 C CA . LEU A 1 527 ? -38.948 56.042 0.685 1.00 18.92 527 LEU B CA 1
ATOM 4145 C C . LEU A 1 527 ? -38.390 55.247 1.862 1.00 18.02 527 LEU B C 1
ATOM 4146 O O . LEU A 1 527 ? -38.783 54.082 2.088 1.00 16.94 527 LEU B O 1
ATOM 4151 N N . TYR A 1 528 ? -37.474 55.881 2.596 1.00 16.98 528 TYR B N 1
ATOM 4152 C CA . TYR A 1 528 ? -36.765 55.252 3.706 1.00 16.58 528 TYR B CA 1
ATOM 4153 C C . TYR A 1 528 ? -36.688 56.153 4.915 1.00 16.39 528 TYR B C 1
ATOM 4154 O O . TYR A 1 528 ? -36.586 57.361 4.785 1.00 17.05 528 TYR B O 1
ATOM 4163 N N . TRP A 1 529 ? -36.762 55.567 6.109 1.00 15.96 529 TRP B N 1
ATOM 4164 C CA . TRP A 1 529 ? -36.474 56.313 7.325 1.00 15.86 529 TRP B CA 1
ATOM 4165 C C . TRP A 1 529 ? -35.414 55.562 8.112 1.00 16.03 529 TRP B C 1
ATOM 4166 O O . TRP A 1 529 ? -35.209 54.366 7.899 1.00 16.00 529 TRP B O 1
ATOM 4177 N N . ALA A 1 530 ? -34.738 56.274 9.016 1.00 15.84 530 ALA B N 1
ATOM 4178 C CA . ALA A 1 530 ? -33.551 55.786 9.708 1.00 15.39 530 ALA B CA 1
ATOM 4179 C C . ALA A 1 530 ? -33.819 54.810 10.872 1.00 15.34 530 ALA B C 1
ATOM 4180 O O . ALA A 1 530 ? -32.897 54.397 11.539 1.00 15.94 530 ALA B O 1
ATOM 4182 N N . GLY A 1 531 ? -35.063 54.405 11.077 1.00 14.97 531 GLY B N 1
ATOM 4183 C CA . GLY A 1 531 ? -35.398 53.393 12.092 1.00 15.26 531 GLY B CA 1
ATOM 4184 C C . GLY A 1 531 ? -35.554 53.941 13.494 1.00 15.58 531 GLY B C 1
ATOM 4185 O O . GLY A 1 531 ? -35.942 55.109 13.689 1.00 15.38 531 GLY B O 1
ATOM 4186 N N . ASP A 1 532 ? -35.270 53.085 14.468 1.00 15.64 532 ASP B N 1
ATOM 4187 C CA . ASP A 1 532 ? -35.657 53.325 15.850 1.00 16.44 532 ASP B CA 1
ATOM 4188 C C . ASP A 1 532 ? -34.545 53.932 16.674 1.00 17.09 532 ASP B C 1
ATOM 4189 O O . ASP A 1 532 ? -33.458 53.352 16.753 1.00 17.65 532 ASP B O 1
ATOM 4194 N N . GLU A 1 533 ? -34.822 55.057 17.340 1.00 17.58 533 GLU B N 1
ATOM 4195 C CA . GLU A 1 533 ? -33.844 55.644 18.252 1.00 18.47 533 GLU B CA 1
ATOM 4196 C C . GLU A 1 533 ? -34.454 56.283 19.495 1.00 18.83 533 GLU B C 1
ATOM 4197 O O . GLU A 1 533 ? -35.642 56.602 19.546 1.00 18.15 533 GLU B O 1
ATOM 4203 N N . ASP A 1 534 ? -33.585 56.492 20.477 1.00 19.48 534 ASP B N 1
ATOM 4204 C CA . ASP A 1 534 ? -33.878 57.290 21.657 1.00 19.90 534 ASP B CA 1
ATOM 4205 C C . ASP A 1 534 ? -33.901 58.792 21.312 1.00 19.47 534 ASP B C 1
ATOM 4206 O O . ASP A 1 534 ? -33.371 59.223 20.285 1.00 18.86 534 ASP B O 1
ATOM 4211 N N . SER A 1 535 ? -34.542 59.570 22.181 1.00 18.58 535 SER B N 1
ATOM 4212 C CA . SER A 1 535 ? -34.576 61.007 22.052 1.00 18.75 535 SER B CA 1
ATOM 4213 C C . SER A 1 535 ? -33.371 61.630 22.729 1.00 19.17 535 SER B C 1
ATOM 4214 O O . SER A 1 535 ? -33.476 62.174 23.852 1.00 19.60 535 SER B O 1
ATOM 4217 N N . THR A 1 536 ? -32.244 61.561 22.031 1.00 18.75 536 THR B N 1
ATOM 4218 C CA . THR A 1 536 ? -30.957 62.048 22.526 1.00 19.29 536 THR B CA 1
ATOM 4219 C C . THR A 1 536 ? -30.209 62.886 21.487 1.00 19.19 536 THR B C 1
ATOM 4220 O O . THR A 1 536 ? -30.427 62.737 20.264 1.00 17.93 536 THR B O 1
ATOM 4224 N N . TRP A 1 537 ? -29.273 63.710 21.975 1.00 19.54 537 TRP B N 1
ATOM 4225 C CA . TRP A 1 537 ? -28.396 64.469 21.081 1.00 19.77 537 TRP B CA 1
ATOM 4226 C C . TRP A 1 537 ? -27.507 63.544 20.241 1.00 19.88 537 TRP B C 1
ATOM 4227 O O . TRP A 1 537 ? -27.307 63.796 19.072 1.00 18.68 537 TRP B O 1
ATOM 4238 N N . GLU A 1 538 ? -26.991 62.469 20.838 1.00 20.93 538 GLU B N 1
ATOM 4239 C CA . GLU A 1 538 ? -26.163 61.523 20.092 1.00 22.51 538 GLU B CA 1
ATOM 4240 C C . GLU A 1 538 ? -26.948 60.863 18.953 1.00 20.67 538 GLU B C 1
ATOM 4241 O O . GLU A 1 538 ? -26.418 60.709 17.841 1.00 20.23 538 GLU B O 1
ATOM 4247 N N . ALA A 1 539 ? -28.207 60.516 19.206 1.00 19.30 539 ALA B N 1
ATOM 4248 C CA . ALA A 1 539 ? -29.038 59.928 18.160 1.00 18.46 539 ALA B CA 1
ATOM 4249 C C . ALA A 1 539 ? -29.343 60.908 17.006 1.00 18.04 539 ALA B C 1
ATOM 4250 O O . ALA A 1 539 ? -29.390 60.506 15.839 1.00 17.44 539 ALA B O 1
ATOM 4252 N N . PHE A 1 540 ? -29.550 62.177 17.352 1.00 17.92 540 PHE B N 1
ATOM 4253 C CA . PHE A 1 540 ? -29.691 63.267 16.379 1.00 17.68 540 PHE B CA 1
ATOM 4254 C C . PHE A 1 540 ? -28.460 63.330 15.465 1.00 17.96 540 PHE B C 1
ATOM 4255 O O . PHE A 1 540 ? -28.592 63.279 14.232 1.00 17.09 540 PHE B O 1
ATOM 4263 N N . ARG A 1 541 ? -27.265 63.402 16.060 1.00 18.48 541 ARG B N 1
ATOM 4264 C CA . ARG A 1 541 ? -26.035 63.405 15.252 1.00 19.44 541 ARG B CA 1
ATOM 4265 C C . ARG A 1 541 ? -25.912 62.167 14.375 1.00 19.12 541 ARG B C 1
ATOM 4266 O O . ARG A 1 541 ? -25.545 62.279 13.189 1.00 18.68 541 ARG B O 1
ATOM 4274 N N . SER A 1 542 ? -26.205 60.998 14.946 1.00 18.70 542 SER B N 1
ATOM 4275 C CA . SER A 1 542 ? -26.147 59.734 14.181 1.00 18.94 542 SER B CA 1
ATOM 4276 C C . SER A 1 542 ? -27.111 59.715 13.023 1.00 18.16 542 SER B C 1
ATOM 4277 O O . SER A 1 542 ? -26.782 59.205 11.929 1.00 17.31 542 SER B O 1
ATOM 4280 N N . SER A 1 543 ? -28.284 60.306 13.234 1.00 17.54 543 SER B N 1
ATOM 4281 C CA . SER A 1 543 ? -29.309 60.351 12.196 1.00 17.58 543 SER B CA 1
ATOM 4282 C C . SER A 1 543 ? -28.882 61.229 11.017 1.00 17.14 543 SER B C 1
ATOM 4283 O O . SER A 1 543 ? -29.143 60.869 9.881 1.00 16.96 543 SER B O 1
ATOM 4286 N N . ILE A 1 544 ? -28.196 62.344 11.273 1.00 17.65 544 ILE B N 1
ATOM 4287 C CA . ILE A 1 544 ? -27.657 63.175 10.167 1.00 17.55 544 ILE B CA 1
ATOM 4288 C C . ILE A 1 544 ? -26.678 62.347 9.304 1.00 17.29 544 ILE B C 1
ATOM 4289 O O . ILE A 1 544 ? -26.741 62.362 8.082 1.00 16.45 544 ILE B O 1
ATOM 4294 N N . THR A 1 545 ? -25.775 61.637 9.969 1.00 17.07 545 THR B N 1
ATOM 4295 C CA . THR A 1 545 ? -24.847 60.732 9.320 1.00 17.69 545 THR B CA 1
ATOM 4296 C C . THR A 1 545 ? -25.562 59.661 8.482 1.00 17.34 545 THR B C 1
ATOM 4297 O O . THR A 1 545 ? -25.195 59.403 7.312 1.00 17.68 545 THR B O 1
ATOM 4301 N N . ALA A 1 546 ? -26.602 59.087 9.050 1.00 16.94 546 ALA B N 1
ATOM 4302 C CA . ALA A 1 546 ? -27.399 58.084 8.349 1.00 16.98 546 ALA B CA 1
ATOM 4303 C C . ALA A 1 546 ? -27.990 58.625 7.046 1.00 16.96 546 ALA B C 1
ATOM 4304 O O . ALA A 1 546 ? -27.946 57.949 6.020 1.00 16.87 546 ALA B O 1
ATOM 4306 N N . GLY A 1 547 ? -28.503 59.850 7.071 1.00 16.58 547 GLY B N 1
ATOM 4307 C CA . GLY A 1 547 ? -29.113 60.421 5.878 1.00 16.57 547 GLY B CA 1
ATOM 4308 C C . GLY A 1 547 ? -28.121 60.757 4.780 1.00 17.00 547 GLY B C 1
ATOM 4309 O O . GLY A 1 547 ? -28.388 60.519 3.616 1.00 16.54 547 GLY B O 1
ATOM 4310 N N . ILE A 1 548 ? -26.969 61.309 5.168 1.00 17.62 548 ILE B N 1
ATOM 4311 C CA . ILE A 1 548 ? -25.911 61.646 4.225 1.00 17.86 548 ILE B CA 1
ATOM 4312 C C . ILE A 1 548 ? -25.324 60.387 3.586 1.00 17.88 548 ILE B C 1
ATOM 4313 O O . ILE A 1 548 ? -25.154 60.336 2.354 1.00 18.18 548 ILE B O 1
ATOM 4318 N N . THR A 1 549 ? -25.046 59.365 4.408 1.00 17.60 549 THR B N 1
ATOM 4319 C CA . THR A 1 549 ? -24.474 58.135 3.909 1.00 17.49 549 THR B CA 1
ATOM 4320 C C . THR A 1 549 ? -25.490 57.372 3.052 1.00 17.97 549 THR B C 1
ATOM 4321 O O . THR A 1 549 ? -25.116 56.844 2.001 1.00 18.20 549 THR B O 1
ATOM 4325 N N . ALA A 1 550 ? -26.762 57.362 3.465 1.00 17.64 550 ALA B N 1
ATOM 4326 C CA . ALA A 1 550 ? -27.798 56.705 2.658 1.00 17.99 550 ALA B CA 1
ATOM 4327 C C . ALA A 1 550 ? -27.894 57.413 1.287 1.00 17.99 550 ALA B C 1
ATOM 4328 O O . ALA A 1 550 ? -27.937 56.755 0.242 1.00 18.06 550 ALA B O 1
ATOM 4330 N N . GLY A 1 551 ? -27.880 58.745 1.305 1.00 17.85 551 GLY B N 1
ATOM 4331 C CA . GLY A 1 551 ? -27.867 59.549 0.070 1.00 18.53 551 GLY B CA 1
ATOM 4332 C C . GLY A 1 551 ? -26.717 59.209 -0.868 1.00 19.01 551 GLY B C 1
ATOM 4333 O O . GLY A 1 551 ? -26.904 59.053 -2.100 1.00 19.60 551 GLY B O 1
ATOM 4334 N N . ALA A 1 552 ? -25.544 59.009 -0.274 1.00 19.09 552 ALA B N 1
ATOM 4335 C CA . ALA A 1 552 ? -24.327 58.677 -1.008 1.00 19.86 552 ALA B CA 1
ATOM 4336 C C . ALA A 1 552 ? -24.320 57.259 -1.619 1.00 20.43 552 ALA B C 1
ATOM 4337 O O . ALA A 1 552 ? -23.389 56.930 -2.368 1.00 21.82 552 ALA B O 1
ATOM 4339 N N . CYS A 1 553 ? -25.335 56.443 -1.322 1.00 20.15 553 CYS B N 1
ATOM 4340 C CA . CYS A 1 553 ? -25.541 55.153 -1.982 1.00 20.86 553 CYS B CA 1
ATOM 4341 C C . CYS A 1 553 ? -26.825 55.106 -2.802 1.00 20.35 553 CYS B C 1
ATOM 4342 O O . CYS A 1 553 ? -27.240 54.037 -3.259 1.00 19.85 553 CYS B O 1
ATOM 4345 N N . GLY A 1 554 ? -27.430 56.266 -3.027 1.00 20.14 554 GLY B N 1
ATOM 4346 C CA . GLY A 1 554 ? -28.584 56.385 -3.890 1.00 20.47 554 GLY B CA 1
ATOM 4347 C C . GLY A 1 554 ? -29.939 56.241 -3.238 1.00 20.55 554 GLY B C 1
ATOM 4348 O O . GLY A 1 554 ? -30.923 56.080 -3.944 1.00 21.69 554 GLY B O 1
ATOM 4349 N N . ILE A 1 555 ? -30.006 56.304 -1.903 1.00 20.45 555 ILE B N 1
ATOM 4350 C CA . ILE A 1 555 ? -31.276 56.332 -1.182 1.00 20.23 555 ILE B CA 1
ATOM 4351 C C . ILE A 1 555 ? -31.649 57.803 -1.086 1.00 20.87 555 ILE B C 1
ATOM 4352 O O . ILE A 1 555 ? -31.151 58.526 -0.209 1.00 21.41 555 ILE B O 1
ATOM 4357 N N . LEU A 1 556 ? -32.511 58.241 -1.997 1.00 21.10 556 LEU B N 1
ATOM 4358 C CA . LEU A 1 556 ? -32.821 59.660 -2.197 1.00 21.76 556 LEU B CA 1
ATOM 4359 C C . LEU A 1 556 ? -33.854 60.201 -1.210 1.00 20.96 556 LEU B C 1
ATOM 4360 O O . LEU A 1 556 ? -33.671 61.286 -0.650 1.00 21.30 556 LEU B O 1
ATOM 4365 N N . TYR A 1 557 ? -34.951 59.469 -1.033 1.00 19.47 557 TYR B N 1
ATOM 4366 C CA . TYR A 1 557 ? -36.102 59.935 -0.274 1.00 18.85 557 TYR B CA 1
ATOM 4367 C C . TYR A 1 557 ? -36.017 59.412 1.167 1.00 18.07 557 TYR B C 1
ATOM 4368 O O . TYR A 1 557 ? -36.708 58.457 1.552 1.00 19.57 557 TYR B O 1
ATOM 4377 N N . TRP A 1 558 ? -35.145 60.033 1.940 1.00 16.99 558 TRP B N 1
ATOM 4378 C CA . TRP A 1 558 ? -34.794 59.593 3.256 1.00 16.31 558 TRP B CA 1
ATOM 4379 C C . TRP A 1 558 ? -35.333 60.557 4.294 1.00 16.26 558 TRP B C 1
ATOM 4380 O O . TRP A 1 558 ? -35.313 61.773 4.105 1.00 16.52 558 TRP B O 1
ATOM 4391 N N . GLY A 1 559 ? -35.762 60.012 5.414 1.00 15.55 559 GLY B N 1
ATOM 4392 C CA . GLY A 1 559 ? -36.061 60.805 6.605 1.00 15.77 559 GLY B CA 1
ATOM 4393 C C . GLY A 1 559 ? -35.788 60.044 7.880 1.00 15.54 559 GLY B C 1
ATOM 4394 O O . GLY A 1 559 ? -35.113 59.013 7.889 1.00 15.91 559 GLY B O 1
ATOM 4395 N N . TRP A 1 560 ? -36.307 60.571 8.974 1.00 15.93 560 TRP B N 1
ATOM 4396 C CA . TRP A 1 560 ? -36.047 60.025 10.310 1.00 16.08 560 TRP B CA 1
ATOM 4397 C C . TRP A 1 560 ? -37.142 60.522 11.260 1.00 15.99 560 TRP B C 1
ATOM 4398 O O . TRP A 1 560 ? -37.900 61.440 10.931 1.00 16.03 560 TRP B O 1
ATOM 4409 N N . ASP A 1 561 ? -37.241 59.871 12.411 1.00 16.06 561 ASP B N 1
ATOM 4410 C CA . ASP A 1 561 ? -38.168 60.289 13.474 1.00 15.80 561 ASP B CA 1
ATOM 4411 C C . ASP A 1 561 ? -37.547 61.495 14.168 1.00 15.63 561 ASP B C 1
ATOM 4412 O O . ASP A 1 561 ? -36.637 61.350 14.980 1.00 15.61 561 ASP B O 1
ATOM 4417 N N . LEU A 1 562 ? -37.984 62.696 13.841 1.00 16.09 562 LEU B N 1
ATOM 4418 C CA . LEU A 1 562 ? -37.274 63.862 14.349 1.00 16.05 562 LEU B CA 1
ATOM 4419 C C . LEU A 1 562 ? -37.315 63.877 15.888 1.00 16.51 562 LEU B C 1
ATOM 4420 O O . LEU A 1 562 ? -38.351 63.626 16.484 1.00 15.93 562 LEU B O 1
ATOM 4425 N N . ALA A 1 563 ? -36.144 64.108 16.506 1.00 16.51 563 ALA B N 1
ATOM 4426 C CA . ALA A 1 563 ? -35.952 64.115 17.939 1.00 17.06 563 ALA B CA 1
ATOM 4427 C C . ALA A 1 563 ? -36.160 62.781 18.648 1.00 17.30 563 ALA B C 1
ATOM 4428 O O . ALA A 1 563 ? -36.232 62.751 19.876 1.00 18.21 563 ALA B O 1
ATOM 4430 N N . GLY A 1 564 ? -36.229 61.679 17.901 1.00 17.19 564 GLY B N 1
ATOM 4431 C CA . GLY A 1 564 ? -36.391 60.353 18.476 1.00 17.02 564 GLY B CA 1
ATOM 4432 C C . GLY A 1 564 ? -37.840 59.972 18.811 1.00 16.89 564 GLY B C 1
ATOM 4433 O O . GLY A 1 564 ? -38.674 60.821 19.188 1.00 16.32 564 GLY B O 1
ATOM 4434 N N . PHE A 1 565 ? -38.135 58.683 18.688 1.00 16.42 565 PHE B N 1
ATOM 4435 C CA . PHE A 1 565 ? -39.491 58.188 18.930 1.00 16.49 565 PHE B CA 1
ATOM 4436 C C . PHE A 1 565 ? -39.694 57.457 20.256 1.00 17.13 565 PHE B C 1
ATOM 4437 O O . PHE A 1 565 ? -40.849 57.256 20.648 1.00 17.21 565 PHE B O 1
ATOM 4445 N N . SER A 1 566 ? -38.599 57.069 20.920 1.00 17.66 566 SER B N 1
ATOM 4446 C CA . SER A 1 566 ? -38.652 56.158 22.078 1.00 18.45 566 SER B CA 1
ATOM 4447 C C . SER A 1 566 ? -38.366 56.896 23.381 1.00 18.73 566 SER B C 1
ATOM 4448 O O . SER A 1 566 ? -37.511 57.776 23.431 1.00 19.45 566 SER B O 1
ATOM 4451 N N . GLY A 1 567 ? -39.068 56.505 24.436 1.00 18.43 567 GLY B N 1
ATOM 4452 C CA . GLY A 1 567 ? -38.882 57.075 25.774 1.00 18.93 567 GLY B CA 1
ATOM 4453 C C . GLY A 1 567 ? -39.704 58.322 26.007 1.00 19.19 567 GLY B C 1
ATOM 4454 O O . GLY A 1 567 ? -40.521 58.718 25.154 1.00 18.63 567 GLY B O 1
ATOM 4455 N N . PRO A 1 568 ? -39.516 58.953 27.174 1.00 20.13 568 PRO B N 1
ATOM 4456 C CA . PRO A 1 568 ? -40.151 60.242 27.435 1.00 20.55 568 PRO B CA 1
ATOM 4457 C C . PRO A 1 568 ? -39.946 61.212 26.262 1.00 20.29 568 PRO B C 1
ATOM 4458 O O . PRO A 1 568 ? -38.983 61.074 25.517 1.00 19.42 568 PRO B O 1
ATOM 4462 N N . VAL A 1 569 ? -40.857 62.160 26.085 1.00 20.40 569 VAL B N 1
ATOM 4463 C CA . VAL A 1 569 ? -40.676 63.148 25.003 1.00 20.51 569 VAL B CA 1
ATOM 4464 C C . VAL A 1 569 ? -39.274 63.819 25.080 1.00 20.76 569 VAL B C 1
ATOM 4465 O O . VAL A 1 569 ? -38.725 63.990 26.169 1.00 20.36 569 VAL B O 1
ATOM 4469 N N . PRO A 1 570 ? -38.704 64.202 23.923 1.00 20.14 570 PRO B N 1
ATOM 4470 C CA . PRO A 1 570 ? -37.440 64.905 23.935 1.00 20.18 570 PRO B CA 1
ATOM 4471 C C . PRO A 1 570 ? -37.550 66.208 24.715 1.00 21.39 570 PRO B C 1
ATOM 4472 O O . PRO A 1 570 ? -38.618 66.820 24.733 1.00 21.10 570 PRO B O 1
ATOM 4476 N N . GLU A 1 571 ? -36.462 66.600 25.367 1.00 22.07 571 GLU B N 1
ATOM 4477 C CA . GLU A 1 571 ? -36.379 67.917 26.024 1.00 23.88 571 GLU B CA 1
ATOM 4478 C C . GLU A 1 571 ? -36.637 68.999 24.974 1.00 22.71 571 GLU B C 1
ATOM 4479 O O . GLU A 1 571 ? -36.369 68.786 23.778 1.00 21.09 571 GLU B O 1
ATOM 4485 N N . ALA A 1 572 ? -37.125 70.156 25.418 1.00 22.60 572 ALA B N 1
ATOM 4486 C CA . ALA A 1 572 ? -37.609 71.185 24.480 1.00 22.53 572 ALA B CA 1
ATOM 4487 C C . ALA A 1 572 ? -36.522 71.583 23.483 1.00 22.12 572 ALA B C 1
ATOM 4488 O O . ALA A 1 572 ? -36.796 71.729 22.308 1.00 22.58 572 ALA B O 1
ATOM 4490 N N . GLU A 1 573 ? -35.294 71.758 23.959 1.00 22.24 573 GLU B N 1
ATOM 4491 C CA . GLU A 1 573 ? -34.207 72.246 23.127 1.00 22.57 573 GLU B CA 1
ATOM 4492 C C . GLU A 1 573 ? -33.860 71.273 21.992 1.00 21.41 573 GLU B C 1
ATOM 4493 O O . GLU A 1 573 ? -33.574 71.691 20.867 1.00 20.42 573 GLU B O 1
ATOM 4499 N N . LEU A 1 574 ? -33.881 69.983 22.308 1.00 20.56 574 LEU B N 1
ATOM 4500 C CA . LEU A 1 574 ? -33.645 68.951 21.311 1.00 20.14 574 LEU B CA 1
ATOM 4501 C C . LEU A 1 574 ? -34.751 68.940 20.285 1.00 19.70 574 LEU B C 1
ATOM 4502 O O . LEU A 1 574 ? -34.484 68.870 19.085 1.00 19.87 574 LEU B O 1
ATOM 4507 N N . TYR A 1 575 ? -35.996 69.004 20.733 1.00 19.62 575 TYR B N 1
ATOM 4508 C CA . TYR A 1 575 ? -37.122 69.072 19.796 1.00 19.20 575 TYR B CA 1
ATOM 4509 C C . TYR A 1 575 ? -36.969 70.262 18.848 1.00 19.01 575 TYR B C 1
ATOM 4510 O O . TYR A 1 575 ? -37.083 70.106 17.640 1.00 18.56 575 TYR B O 1
ATOM 4519 N N . ALA A 1 576 ? -36.637 71.422 19.390 1.00 19.42 576 ALA B N 1
ATOM 4520 C CA . ALA A 1 576 ? -36.418 72.611 18.569 1.00 19.97 576 ALA B CA 1
ATOM 4521 C C . ALA A 1 576 ? -35.336 72.446 17.531 1.00 19.66 576 ALA B C 1
ATOM 4522 O O . ALA A 1 576 ? -35.553 72.786 16.364 1.00 19.83 576 ALA B O 1
ATOM 4524 N N . ARG A 1 577 ? -34.163 71.956 17.936 1.00 19.66 577 ARG B N 1
ATOM 4525 C CA . ARG A 1 577 ? -33.043 71.837 16.999 1.00 19.54 577 ARG B CA 1
ATOM 4526 C C . ARG A 1 577 ? -33.318 70.756 15.949 1.00 18.70 577 ARG B C 1
ATOM 4527 O O . ARG A 1 577 ? -33.003 70.929 14.775 1.00 18.52 577 ARG B O 1
ATOM 4535 N N . ALA A 1 578 ? -33.930 69.666 16.371 1.00 18.37 578 ALA B N 1
ATOM 4536 C CA . ALA A 1 578 ? -34.223 68.557 15.486 1.00 18.16 578 ALA B CA 1
ATOM 4537 C C . ALA A 1 578 ? -35.334 68.899 14.497 1.00 18.13 578 ALA B C 1
ATOM 4538 O O . ALA A 1 578 ? -35.294 68.472 13.338 1.00 17.66 578 ALA B O 1
ATOM 4540 N N . PHE A 1 579 ? -36.336 69.651 14.961 1.00 18.37 579 PHE B N 1
ATOM 4541 C CA . PHE A 1 579 ? -37.440 70.076 14.086 1.00 18.38 579 PHE B CA 1
ATOM 4542 C C . PHE A 1 579 ? -36.888 71.003 12.982 1.00 18.56 579 PHE B C 1
ATOM 4543 O O . PHE A 1 579 ? -37.237 70.858 11.808 1.00 18.96 579 PHE B O 1
ATOM 4551 N N . ALA A 1 580 ? -35.996 71.925 13.360 1.00 19.08 580 ALA B N 1
ATOM 4552 C CA . ALA A 1 580 ? -35.346 72.830 12.392 1.00 19.31 580 ALA B CA 1
ATOM 4553 C C . ALA A 1 580 ? -34.515 72.041 11.372 1.00 19.23 580 ALA B C 1
ATOM 4554 O O . ALA A 1 580 ? -34.593 72.273 10.158 1.00 19.28 580 ALA B O 1
ATOM 4556 N N . ALA A 1 581 ? -33.753 71.064 11.851 1.00 18.92 581 ALA B N 1
ATOM 4557 C CA . ALA A 1 581 ? -32.942 70.261 10.955 1.00 18.73 581 ALA B CA 1
ATOM 4558 C C . ALA A 1 581 ? -33.790 69.465 9.991 1.00 18.45 581 ALA B C 1
ATOM 4559 O O . ALA A 1 581 ? -33.465 69.417 8.786 1.00 18.06 581 ALA B O 1
ATOM 4561 N N . ALA A 1 582 ? -34.842 68.828 10.528 1.00 18.44 582 ALA B N 1
ATOM 4562 C CA . ALA A 1 582 ? -35.734 67.994 9.737 1.00 18.56 582 ALA B CA 1
ATOM 4563 C C . ALA A 1 582 ? -36.403 68.776 8.612 1.00 18.73 582 ALA B C 1
ATOM 4564 O O . ALA A 1 582 ? -36.719 68.203 7.561 1.00 18.89 582 ALA B O 1
ATOM 4566 N N . THR A 1 583 ? -36.598 70.080 8.826 1.00 18.44 583 THR B N 1
ATOM 4567 C CA . THR A 1 583 ? -37.154 70.987 7.820 1.00 18.48 583 THR B CA 1
ATOM 4568 C C . THR A 1 583 ? -36.312 71.027 6.534 1.00 18.62 583 THR B C 1
ATOM 4569 O O . THR A 1 583 ? -36.844 71.278 5.442 1.00 18.77 583 THR B O 1
ATOM 4573 N N . PHE A 1 584 ? -35.005 70.795 6.659 1.00 18.67 584 PHE B N 1
ATOM 4574 C CA . PHE A 1 584 ? -34.078 70.810 5.532 1.00 18.83 584 PHE B CA 1
ATOM 4575 C C . PHE A 1 584 ? -33.518 69.412 5.207 1.00 19.02 584 PHE B C 1
ATOM 4576 O O . PHE A 1 584 ? -32.340 69.288 4.861 1.00 19.73 584 PHE B O 1
ATOM 4584 N N . MET A 1 585 ? -34.375 68.395 5.299 1.00 18.45 585 MET B N 1
ATOM 4585 C CA . MET A 1 585 ? -34.079 67.032 4.888 1.00 18.64 585 MET B CA 1
ATOM 4586 C C . MET A 1 585 ? -35.152 66.510 3.951 1.00 18.05 585 MET B C 1
ATOM 4587 O O . MET A 1 585 ? -36.219 67.123 3.846 1.00 17.76 585 MET B O 1
ATOM 4592 N N . PRO A 1 586 ? -34.880 65.383 3.246 1.00 18.01 586 PRO B N 1
ATOM 4593 C CA . PRO A 1 586 ? -35.822 64.977 2.178 1.00 18.05 586 PRO B CA 1
ATOM 4594 C C . PRO A 1 586 ? -37.254 64.674 2.658 1.00 17.98 586 PRO B C 1
ATOM 4595 O O . PRO A 1 586 ? -38.195 65.243 2.114 1.00 17.91 586 PRO B O 1
ATOM 4599 N N . ILE A 1 587 ? -37.383 63.872 3.726 1.00 17.90 587 ILE B N 1
ATOM 4600 C CA . ILE A 1 587 ? -38.676 63.544 4.323 1.00 17.85 587 ILE B CA 1
ATOM 4601 C C . ILE A 1 587 ? -38.683 64.029 5.762 1.00 17.93 587 ILE B C 1
ATOM 4602 O O . ILE A 1 587 ? -37.779 63.699 6.551 1.00 17.00 587 ILE B O 1
ATOM 4607 N N . MET A 1 588 ? -39.682 64.854 6.065 1.00 17.87 588 MET B N 1
ATOM 4608 C CA . MET A 1 588 ? -39.842 65.497 7.368 1.00 18.12 588 MET B CA 1
ATOM 4609 C C . MET A 1 588 ? -41.010 64.836 8.100 1.00 18.01 588 MET B C 1
ATOM 4610 O O . MET A 1 588 ? -42.159 64.912 7.638 1.00 18.18 588 MET B O 1
ATOM 4615 N N . GLN A 1 589 ? -40.732 64.215 9.243 1.00 17.58 589 GLN B N 1
ATOM 4616 C CA . GLN A 1 589 ? -41.702 63.375 9.918 1.00 17.46 589 GLN B CA 1
ATOM 4617 C C . GLN A 1 589 ? -41.459 63.295 11.411 1.00 17.05 589 GLN B C 1
ATOM 4618 O O . GLN A 1 589 ? -40.316 63.095 11.848 1.00 16.37 589 GLN B O 1
ATOM 4624 N N . TYR A 1 590 ? -42.528 63.397 12.189 1.00 16.63 590 TYR B N 1
ATOM 4625 C CA . TYR A 1 590 ? -42.462 63.086 13.636 1.00 16.73 590 TYR B CA 1
ATOM 4626 C C . TYR A 1 590 ? -43.213 61.782 13.912 1.00 16.39 590 TYR B C 1
ATOM 4627 O O . TYR A 1 590 ? -44.144 61.429 13.197 1.00 15.89 590 TYR B O 1
ATOM 4636 N N . HIS A 1 591 ? -42.799 61.091 14.967 1.00 16.27 591 HIS B N 1
ATOM 4637 C CA . HIS A 1 591 ? -43.307 59.755 15.288 1.00 16.18 591 HIS B CA 1
ATOM 4638 C C . HIS A 1 591 ? -43.099 59.446 16.772 1.00 15.74 591 HIS B C 1
ATOM 4639 O O . HIS A 1 591 ? -42.229 60.024 17.421 1.00 15.55 591 HIS B O 1
ATOM 4646 N N . SER A 1 592 ? -43.899 58.536 17.299 1.00 16.12 592 SER B N 1
ATOM 4647 C CA . SER A 1 592 ? -43.743 58.061 18.673 1.00 16.54 592 SER B CA 1
ATOM 4648 C C . SER A 1 592 ? -44.003 56.563 18.820 1.00 16.89 592 SER B C 1
ATOM 4649 O O . SER A 1 592 ? -44.945 55.993 18.238 1.00 16.75 592 SER B O 1
ATOM 4652 N N . GLU A 1 593 ? -43.176 55.948 19.642 1.00 17.14 593 GLU B N 1
ATOM 4653 C CA . GLU A 1 593 ? -43.262 54.517 19.915 1.00 17.96 593 GLU B CA 1
ATOM 4654 C C . GLU A 1 593 ? -44.441 54.178 20.834 1.00 18.40 593 GLU B C 1
ATOM 4655 O O . GLU A 1 593 ? -44.828 54.970 21.687 1.00 17.92 593 GLU B O 1
ATOM 4661 N N . PHE A 1 594 ? -44.971 52.969 20.658 1.00 19.32 594 PHE B N 1
ATOM 4662 C CA . PHE A 1 594 ? -45.969 52.352 21.530 1.00 20.25 594 PHE B CA 1
ATOM 4663 C C . PHE A 1 594 ? -45.512 52.417 22.981 1.00 21.07 594 PHE B C 1
ATOM 4664 O O . PHE A 1 594 ? -44.346 52.156 23.265 1.00 20.51 594 PHE B O 1
ATOM 4672 N N . HIS A 1 595 ? -46.446 52.732 23.868 1.00 22.47 595 HIS B N 1
ATOM 4673 C CA . HIS A 1 595 ? -46.199 52.893 25.317 1.00 24.01 595 HIS B CA 1
ATOM 4674 C C . HIS A 1 595 ? -47.396 52.338 26.147 1.00 24.54 595 HIS B C 1
ATOM 4675 O O . HIS A 1 595 ? -47.652 52.786 27.280 1.00 24.18 595 HIS B O 1
ATOM 4682 N N . HIS A 1 596 ? -48.118 51.353 25.584 1.00 24.35 596 HIS B N 1
ATOM 4683 C CA . HIS A 1 596 ? -49.271 50.705 26.236 1.00 25.83 596 HIS B CA 1
ATOM 4684 C C . HIS A 1 596 ? -50.352 51.686 26.694 1.00 25.34 596 HIS B C 1
ATOM 4685 O O . HIS A 1 596 ? -51.063 51.426 27.661 1.00 25.70 596 HIS B O 1
ATOM 4692 N N . HIS A 1 597 ? -50.478 52.814 25.987 1.00 24.73 597 HIS B N 1
ATOM 4693 C CA . HIS A 1 597 ? -51.367 53.906 26.366 1.00 24.90 597 HIS B CA 1
ATOM 4694 C C . HIS A 1 597 ? -51.245 54.308 27.850 1.00 25.86 597 HIS B C 1
ATOM 4695 O O . HIS A 1 597 ? -52.228 54.680 28.481 1.00 25.92 597 HIS B O 1
ATOM 4702 N N . GLU A 1 598 ? -50.021 54.244 28.371 1.00 26.22 598 GLU B N 1
ATOM 4703 C CA . GLU A 1 598 ? -49.722 54.664 29.737 1.00 27.61 598 GLU B CA 1
ATOM 4704 C C . GLU A 1 598 ? -49.617 56.170 29.811 1.00 26.88 598 GLU B C 1
ATOM 4705 O O . GLU A 1 598 ? -49.609 56.871 28.792 1.00 26.24 598 GLU B O 1
ATOM 4711 N N . LEU A 1 599 ? -49.560 56.677 31.032 1.00 26.36 599 LEU B N 1
ATOM 4712 C CA . LEU A 1 599 ? -49.390 58.101 31.255 1.00 26.79 599 LEU B CA 1
ATOM 4713 C C . LEU A 1 599 ? -47.912 58.398 31.505 1.00 26.66 599 LEU B C 1
ATOM 4714 O O . LEU A 1 599 ? -47.217 57.533 32.056 1.00 27.22 599 LEU B O 1
ATOM 4719 N N . PRO A 1 600 ? -47.398 59.574 31.130 1.00 26.20 600 PRO B N 1
ATOM 4720 C CA . PRO A 1 600 ? -48.077 60.602 30.345 1.00 26.00 600 PRO B CA 1
ATOM 4721 C C . PRO A 1 600 ? -48.024 60.269 28.856 1.00 24.79 600 PRO B C 1
ATOM 4722 O O . PRO A 1 600 ? -47.318 59.338 28.453 1.00 24.67 600 PRO B O 1
ATOM 4726 N N . LEU A 1 601 ? -48.771 61.019 28.058 1.00 23.79 601 LEU B N 1
ATOM 4727 C CA . LEU A 1 601 ? -48.797 60.853 26.600 1.00 23.49 601 LEU B CA 1
ATOM 4728 C C . LEU A 1 601 ? -47.404 61.045 26.028 1.00 22.80 601 LEU B C 1
ATOM 4729 O O . LEU A 1 601 ? -46.690 61.969 26.420 1.00 22.49 601 LEU B O 1
ATOM 4734 N N . ARG A 1 602 ? -47.018 60.178 25.091 1.00 21.81 602 ARG B N 1
ATOM 4735 C CA . ARG A 1 602 ? -45.680 60.242 24.523 1.00 21.12 602 ARG B CA 1
ATOM 4736 C C . ARG A 1 602 ? -45.621 60.712 23.062 1.00 20.19 602 ARG B C 1
ATOM 4737 O O . ARG A 1 602 ? -44.574 60.651 22.454 1.00 19.11 602 ARG B O 1
ATOM 4745 N N . ASP A 1 603 ? -46.730 61.230 22.530 1.00 19.57 603 ASP B N 1
ATOM 4746 C CA . ASP A 1 603 ? -46.746 61.778 21.177 1.00 19.34 603 ASP B CA 1
ATOM 4747 C C . ASP A 1 603 ? -45.624 62.818 21.012 1.00 18.87 603 ASP B C 1
ATOM 4748 O O . ASP A 1 603 ? -45.359 63.590 21.947 1.00 18.88 603 ASP B O 1
ATOM 4753 N N . ARG A 1 604 ? -45.025 62.850 19.812 1.00 18.22 604 ARG B N 1
ATOM 4754 C CA . ARG A 1 604 ? -44.044 63.854 19.417 1.00 18.48 604 ARG B CA 1
ATOM 4755 C C . ARG A 1 604 ? -44.682 65.009 18.641 1.00 18.52 604 ARG B C 1
ATOM 4756 O O . ARG A 1 604 ? -44.023 65.697 17.835 1.00 18.44 604 ARG B O 1
ATOM 4764 N N . THR A 1 605 ? -45.964 65.231 18.899 1.00 18.57 605 THR B N 1
ATOM 4765 C CA . THR A 1 605 ? -46.639 66.412 18.374 1.00 18.49 605 THR B CA 1
ATOM 4766 C C . THR A 1 605 ? -46.075 67.670 19.038 1.00 18.64 605 THR B C 1
ATOM 4767 O O . THR A 1 605 ? -45.637 67.618 20.172 1.00 18.86 605 THR B O 1
ATOM 4771 N N . PRO A 1 606 ? -46.121 68.815 18.347 1.00 18.90 606 PRO B N 1
ATOM 4772 C CA . PRO A 1 606 ? -45.585 70.028 18.949 1.00 19.24 606 PRO B CA 1
ATOM 4773 C C . PRO A 1 606 ? -46.264 70.408 20.255 1.00 19.74 606 PRO B C 1
ATOM 4774 O O . PRO A 1 606 ? -45.591 70.826 21.215 1.00 20.02 606 PRO B O 1
ATOM 4778 N N . TRP A 1 607 ? -47.577 70.193 20.304 1.00 19.57 607 TRP B N 1
ATOM 4779 C CA . TRP A 1 607 ? -48.404 70.485 21.496 1.00 20.11 607 TRP B CA 1
ATOM 4780 C C . TRP A 1 607 ? -48.141 69.548 22.673 1.00 20.56 607 TRP B C 1
ATOM 4781 O O . TRP A 1 607 ? -48.064 70.020 23.815 1.00 20.98 607 TRP B O 1
ATOM 4792 N N . ASN A 1 608 ? -48.020 68.237 22.436 1.00 19.82 608 ASN B N 1
ATOM 4793 C CA . ASN A 1 608 ? -47.696 67.334 23.551 1.00 20.19 608 ASN B CA 1
ATOM 4794 C C . ASN A 1 608 ? -46.296 67.597 24.115 1.00 20.57 608 ASN B C 1
ATOM 4795 O O . ASN A 1 608 ? -46.109 67.668 25.347 1.00 21.26 608 ASN B O 1
ATOM 4800 N N . VAL A 1 609 ? -45.330 67.815 23.227 1.00 20.35 609 VAL B N 1
ATOM 4801 C CA . VAL A 1 609 ? -43.968 68.107 23.676 1.00 20.90 609 VAL B CA 1
ATOM 4802 C C . VAL A 1 609 ? -43.956 69.420 24.470 1.00 22.03 609 VAL B C 1
ATOM 4803 O O . VAL A 1 609 ? -43.333 69.488 25.541 1.00 21.58 609 VAL B O 1
ATOM 4807 N N . ALA A 1 610 ? -44.654 70.437 23.963 1.00 23.48 610 ALA B N 1
ATOM 4808 C CA . ALA A 1 610 ? -44.767 71.723 24.664 1.00 25.24 610 ALA B CA 1
ATOM 4809 C C . ALA A 1 610 ? -45.378 71.524 26.047 1.00 27.76 610 ALA B C 1
ATOM 4810 O O . ALA A 1 610 ? -44.866 72.078 27.038 1.00 29.26 610 ALA B O 1
ATOM 4812 N N . GLU A 1 611 ? -46.441 70.720 26.117 1.00 29.29 611 GLU B N 1
ATOM 4813 C CA . GLU A 1 611 ? -47.121 70.446 27.396 1.00 32.43 611 GLU B CA 1
ATOM 4814 C C . GLU A 1 611 ? -46.178 69.749 28.382 1.00 31.66 611 GLU B C 1
ATOM 4815 O O . GLU A 1 611 ? -46.049 70.207 29.528 1.00 31.73 611 GLU B O 1
ATOM 4821 N N . GLN A 1 612 ? -45.534 68.662 27.948 1.00 30.37 612 GLN B N 1
ATOM 4822 C CA . GLN A 1 612 ? -44.717 67.850 28.861 1.00 30.71 612 GLN B CA 1
ATOM 4823 C C . GLN A 1 612 ? -43.446 68.577 29.276 1.00 30.37 612 GLN B C 1
ATOM 4824 O O . GLN A 1 612 ? -42.976 68.367 30.389 1.00 30.99 612 GLN B O 1
ATOM 4830 N N . THR A 1 613 ? -42.895 69.439 28.408 1.00 28.13 613 THR B N 1
ATOM 4831 C CA . THR A 1 613 ? -41.683 70.181 28.737 1.00 27.62 613 THR B CA 1
ATOM 4832 C C . THR A 1 613 ? -41.928 71.527 29.397 1.00 28.24 613 THR B C 1
ATOM 4833 O O . THR A 1 613 ? -40.986 72.167 29.797 1.00 27.92 613 THR B O 1
ATOM 4837 N N . GLY A 1 614 ? -43.181 71.960 29.493 1.00 28.77 614 GLY B N 1
ATOM 4838 C CA . GLY A 1 614 ? -43.499 73.310 29.936 1.00 29.77 614 GLY B CA 1
ATOM 4839 C C . GLY A 1 614 ? -42.986 74.396 28.998 1.00 29.67 614 GLY B C 1
ATOM 4840 O O . GLY A 1 614 ? -42.822 75.522 29.431 1.00 30.51 614 GLY B O 1
ATOM 4841 N N . CYS A 1 615 ? -42.723 74.069 27.725 1.00 28.52 615 CYS B N 1
ATOM 4842 C CA . CYS A 1 615 ? -42.133 75.031 26.795 1.00 28.35 615 CYS B CA 1
ATOM 4843 C C . CYS A 1 615 ? -43.130 75.405 25.717 1.00 27.94 615 CYS B C 1
ATOM 4844 O O . CYS A 1 615 ? -43.144 74.834 24.615 1.00 27.76 615 CYS B O 1
ATOM 4847 N N . GLY A 1 616 ? -43.968 76.379 26.050 1.00 28.25 616 GLY B N 1
ATOM 4848 C CA . GLY A 1 616 ? -45.088 76.755 25.199 1.00 28.67 616 GLY B CA 1
ATOM 4849 C C . GLY A 1 616 ? -44.662 77.271 23.835 1.00 28.47 616 GLY B C 1
ATOM 4850 O O . GLY A 1 616 ? -45.346 77.019 22.858 1.00 28.42 616 GLY B O 1
ATOM 4851 N N . GLU A 1 617 ? -43.518 77.953 23.756 1.00 29.39 617 GLU B N 1
ATOM 4852 C CA . GLU A 1 617 ? -43.007 78.452 22.461 1.00 30.20 617 GLU B CA 1
ATOM 4853 C C . GLU A 1 617 ? -42.714 77.360 21.380 1.00 27.83 617 GLU B C 1
ATOM 4854 O O . GLU A 1 617 ? -42.563 77.691 20.193 1.00 27.11 617 GLU B O 1
ATOM 4860 N N . LEU A 1 618 ? -42.656 76.080 21.759 1.00 25.54 618 LEU B N 1
ATOM 4861 C CA . LEU A 1 618 ? -42.477 75.026 20.755 1.00 24.24 618 LEU B CA 1
ATOM 4862 C C . LEU A 1 618 ? -43.586 74.970 19.708 1.00 23.59 618 LEU B C 1
ATOM 4863 O O . LEU A 1 618 ? -43.332 74.549 18.577 1.00 22.60 618 LEU B O 1
ATOM 4868 N N . ILE A 1 619 ? -44.808 75.366 20.068 1.00 23.54 619 ILE B N 1
ATOM 4869 C CA . ILE A 1 619 ? -45.901 75.355 19.080 1.00 24.03 619 ILE B CA 1
ATOM 4870 C C . ILE A 1 619 ? -45.636 76.455 18.029 1.00 23.67 619 ILE B C 1
ATOM 4871 O O . ILE A 1 619 ? -45.686 76.175 16.834 1.00 22.66 619 ILE B O 1
ATOM 4876 N N . ASP A 1 620 ? -45.297 77.665 18.479 1.00 24.36 620 ASP B N 1
ATOM 4877 C CA . ASP A 1 620 ? -44.922 78.764 17.560 1.00 25.10 620 ASP B CA 1
ATOM 4878 C C . ASP A 1 620 ? -43.712 78.381 16.706 1.00 24.71 620 ASP B C 1
ATOM 4879 O O . ASP A 1 620 ? -43.670 78.685 15.520 1.00 23.90 620 ASP B O 1
ATOM 4884 N N . LEU A 1 621 ? -42.736 77.695 17.306 1.00 24.84 621 LEU B N 1
ATOM 4885 C CA . LEU A 1 621 ? -41.571 77.217 16.540 1.00 25.36 621 LEU B CA 1
ATOM 4886 C C . LEU A 1 621 ? -41.958 76.230 15.442 1.00 23.64 621 LEU B C 1
ATOM 4887 O O . LEU A 1 621 ? -41.439 76.315 14.339 1.00 22.97 621 LEU B O 1
ATOM 4892 N N . ALA A 1 622 ? -42.850 75.294 15.747 1.00 22.72 622 ALA B N 1
ATOM 4893 C CA . ALA A 1 622 ? -43.323 74.353 14.748 1.00 22.66 622 ALA B CA 1
ATOM 4894 C C . ALA A 1 622 ? -44.103 75.052 13.625 1.00 23.14 622 ALA B C 1
ATOM 4895 O O . ALA A 1 622 ? -43.949 74.693 12.454 1.00 22.70 622 ALA B O 1
ATOM 4897 N N . ARG A 1 623 ? -44.908 76.063 13.983 1.00 23.73 623 ARG B N 1
ATOM 4898 C CA . ARG A 1 623 ? -45.578 76.906 12.984 1.00 24.74 623 ARG B CA 1
ATOM 4899 C C . ARG A 1 623 ? -44.554 77.538 12.045 1.00 24.42 623 ARG B C 1
ATOM 4900 O O . ARG A 1 623 ? -44.687 77.439 10.822 1.00 23.70 623 ARG B O 1
ATOM 4908 N N . HIS A 1 624 ? -43.537 78.176 12.636 1.00 24.53 624 HIS B N 1
ATOM 4909 C CA . HIS A 1 624 ? -42.447 78.834 11.897 1.00 25.23 624 HIS B CA 1
ATOM 4910 C C . HIS A 1 624 ? -41.738 77.881 10.927 1.00 23.75 624 HIS B C 1
ATOM 4911 O O . HIS A 1 624 ? -41.641 78.156 9.727 1.00 22.90 624 HIS B O 1
ATOM 4918 N N . TYR A 1 625 ? -41.244 76.761 11.439 1.00 22.57 625 TYR B N 1
ATOM 4919 C CA . TYR A 1 625 ? -40.538 75.813 10.574 1.00 21.92 625 TYR B CA 1
ATOM 4920 C C . TYR A 1 625 ? -41.452 75.104 9.564 1.00 21.67 625 TYR B C 1
ATOM 4921 O O . TYR A 1 625 ? -40.989 74.775 8.459 1.00 21.38 625 TYR B O 1
ATOM 4930 N N . THR A 1 626 ? -42.727 74.898 9.894 1.00 21.61 626 THR B N 1
ATOM 4931 C CA . THR A 1 626 ? -43.643 74.306 8.911 1.00 22.37 626 THR B CA 1
ATOM 4932 C C . THR A 1 626 ? -43.962 75.313 7.798 1.00 23.18 626 THR B C 1
ATOM 4933 O O . THR A 1 626 ? -44.081 74.904 6.647 1.00 22.90 626 THR B O 1
ATOM 4937 N N . ARG A 1 627 ? -44.020 76.615 8.108 1.00 23.85 627 ARG B N 1
ATOM 4938 C CA . ARG A 1 627 ? -44.085 77.637 7.061 1.00 25.32 627 ARG B CA 1
ATOM 4939 C C . ARG A 1 627 ? -42.842 77.580 6.165 1.00 23.66 627 ARG B C 1
ATOM 4940 O O . ARG A 1 627 ? -42.962 77.680 4.949 1.00 23.48 627 ARG B O 1
ATOM 4948 N N . VAL A 1 628 ? -41.656 77.421 6.765 1.00 22.20 628 VAL B N 1
ATOM 4949 C CA . VAL A 1 628 ? -40.428 77.282 6.008 1.00 21.59 628 VAL B CA 1
ATOM 4950 C C . VAL A 1 628 ? -40.493 76.032 5.108 1.00 21.04 628 VAL B C 1
ATOM 4951 O O . VAL A 1 628 ? -40.167 76.088 3.886 1.00 20.67 628 VAL B O 1
ATOM 4955 N N . ARG A 1 629 ? -40.961 74.930 5.688 1.00 19.92 629 ARG B N 1
ATOM 4956 C CA . ARG A 1 629 ? -41.087 73.687 4.936 1.00 20.02 629 ARG B CA 1
ATOM 4957 C C . ARG A 1 629 ? -42.007 73.867 3.715 1.00 21.32 629 ARG B C 1
ATOM 4958 O O . ARG A 1 629 ? -41.668 73.425 2.595 1.00 20.58 629 ARG B O 1
ATOM 4966 N N . GLU A 1 630 ? -43.135 74.559 3.916 1.00 22.59 630 GLU B N 1
ATOM 4967 C CA . GLU A 1 630 ? -44.066 74.804 2.820 1.00 23.77 630 GLU B CA 1
ATOM 4968 C C . GLU A 1 630 ? -43.404 75.639 1.728 1.00 23.44 630 GLU B C 1
ATOM 4969 O O . GLU A 1 630 ? -43.518 75.298 0.554 1.00 22.02 630 GLU B O 1
ATOM 4975 N N . ALA A 1 631 ? -42.699 76.706 2.121 1.00 23.11 631 ALA B N 1
ATOM 4976 C CA . ALA A 1 631 ? -41.951 77.546 1.174 1.00 23.84 631 ALA B CA 1
ATOM 4977 C C . ALA A 1 631 ? -40.847 76.793 0.416 1.00 24.23 631 ALA B C 1
ATOM 4978 O O . ALA A 1 631 ? -40.510 77.170 -0.713 1.00 24.20 631 ALA B O 1
ATOM 4980 N N . LEU A 1 632 ? -40.277 75.755 1.041 1.00 23.73 632 LEU B N 1
ATOM 4981 C CA . LEU A 1 632 ? -39.281 74.908 0.394 1.00 24.48 632 LEU B CA 1
ATOM 4982 C C . LEU A 1 632 ? -39.851 73.930 -0.606 1.00 24.60 632 LEU B C 1
ATOM 4983 O O . LEU A 1 632 ? -39.088 73.356 -1.367 1.00 24.40 632 LEU B O 1
ATOM 4988 N N . ARG A 1 633 ? -41.162 73.711 -0.632 1.00 24.94 633 ARG B N 1
ATOM 4989 C CA . ARG A 1 633 ? -41.703 72.645 -1.488 1.00 26.11 633 ARG B CA 1
ATOM 4990 C C . ARG A 1 633 ? -41.275 72.744 -2.962 1.00 25.38 633 ARG B C 1
ATOM 4991 O O . ARG A 1 633 ? -40.840 71.740 -3.512 1.00 24.94 633 ARG B O 1
ATOM 4999 N N . PRO A 1 634 ? -41.405 73.935 -3.591 1.00 24.95 634 PRO B N 1
ATOM 5000 C CA . PRO A 1 634 ? -40.999 74.039 -5.003 1.00 24.83 634 PRO B CA 1
ATOM 5001 C C . PRO A 1 634 ? -39.517 73.719 -5.210 1.00 23.92 634 PRO B C 1
ATOM 5002 O O . PRO A 1 634 ? -39.167 73.117 -6.210 1.00 24.27 634 PRO B O 1
ATOM 5006 N N . TYR A 1 635 ? -38.669 74.115 -4.269 1.00 22.88 635 TYR B N 1
ATOM 5007 C CA . TYR A 1 635 ? -37.243 73.787 -4.304 1.00 22.42 635 TYR B CA 1
ATOM 5008 C C . TYR A 1 635 ? -37.002 72.265 -4.189 1.00 22.00 635 TYR B C 1
ATOM 5009 O O . TYR A 1 635 ? -36.204 71.704 -4.942 1.00 21.88 635 TYR B O 1
ATOM 5018 N N . LEU A 1 636 ? -37.666 71.625 -3.236 1.00 21.54 636 LEU B N 1
ATOM 5019 C CA . LEU A 1 636 ? -37.529 70.181 -3.047 1.00 21.33 636 LEU B CA 1
ATOM 5020 C C . LEU A 1 636 ? -37.987 69.421 -4.303 1.00 21.61 636 LEU B C 1
ATOM 5021 O O . LEU A 1 636 ? -37.319 68.481 -4.745 1.00 21.02 636 LEU B O 1
ATOM 5026 N N . VAL A 1 637 ? -39.120 69.834 -4.865 1.00 21.51 637 VAL B N 1
ATOM 5027 C CA . VAL A 1 637 ? -39.644 69.209 -6.080 1.00 22.15 637 VAL B CA 1
ATOM 5028 C C . VAL A 1 637 ? -38.655 69.372 -7.256 1.00 22.31 637 VAL B C 1
ATOM 5029 O O . VAL A 1 637 ? -38.344 68.381 -7.947 1.00 21.69 637 VAL B O 1
ATOM 5033 N N . ALA A 1 638 ? -38.164 70.590 -7.485 1.00 22.73 638 ALA B N 1
ATOM 5034 C CA . ALA A 1 638 ? -37.265 70.836 -8.621 1.00 23.75 638 ALA B CA 1
ATOM 5035 C C . ALA A 1 638 ? -35.898 70.142 -8.442 1.00 23.53 638 ALA B C 1
ATOM 5036 O O . ALA A 1 638 ? -35.373 69.544 -9.395 1.00 23.71 638 ALA B O 1
ATOM 5038 N N . GLN A 1 639 ? -35.338 70.211 -7.236 1.00 22.37 639 GLN B N 1
ATOM 5039 C CA . GLN A 1 639 ? -34.017 69.626 -6.988 1.00 22.70 639 GLN B CA 1
ATOM 5040 C C . GLN A 1 639 ? -34.062 68.092 -7.065 1.00 22.47 639 GLN B C 1
ATOM 5041 O O . GLN A 1 639 ? -33.126 67.472 -7.587 1.00 22.18 639 GLN B O 1
ATOM 5047 N N . THR A 1 640 ? -35.153 67.511 -6.574 1.00 22.43 640 THR B N 1
ATOM 5048 C CA . THR A 1 640 ? -35.395 66.069 -6.736 1.00 23.29 640 THR B CA 1
ATOM 5049 C C . THR A 1 640 ? -35.464 65.647 -8.208 1.00 24.41 640 THR B C 1
ATOM 5050 O O . THR A 1 640 ? -34.834 64.667 -8.609 1.00 24.02 640 THR B O 1
ATOM 5054 N N . ARG A 1 641 ? -36.237 66.367 -9.007 1.00 26.64 641 ARG B N 1
ATOM 5055 C CA . ARG A 1 641 ? -36.249 66.122 -10.456 1.00 29.58 641 ARG B CA 1
ATOM 5056 C C . ARG A 1 641 ? -34.833 66.186 -11.044 1.00 28.76 641 ARG B C 1
ATOM 5057 O O . ARG A 1 641 ? -34.440 65.318 -11.826 1.00 27.79 641 ARG B O 1
ATOM 5065 N N . GLN A 1 642 ? -34.078 67.217 -10.674 1.00 28.35 642 GLN B N 1
ATOM 5066 C CA . GLN A 1 642 ? -32.684 67.317 -11.104 1.00 29.48 642 GLN B CA 1
ATOM 5067 C C . GLN A 1 642 ? -31.849 66.121 -10.640 1.00 27.30 642 GLN B C 1
ATOM 5068 O O . GLN A 1 642 ? -31.074 65.585 -11.426 1.00 26.83 642 GLN B O 1
ATOM 5074 N N . CYS A 1 643 ? -32.019 65.706 -9.390 1.00 25.14 643 CYS B N 1
ATOM 5075 C CA . CYS A 1 643 ? -31.314 64.526 -8.863 1.00 24.86 643 CYS B CA 1
ATOM 5076 C C . CYS A 1 643 ? -31.562 63.242 -9.660 1.00 24.55 643 CYS B C 1
ATOM 5077 O O . CYS A 1 643 ? -30.668 62.411 -9.779 1.00 23.91 643 CYS B O 1
ATOM 5080 N N . LEU A 1 644 ? -32.773 63.067 -10.175 1.00 24.81 644 LEU B N 1
ATOM 5081 C CA . LEU A 1 644 ? -33.089 61.896 -10.981 1.00 25.97 644 LEU B CA 1
ATOM 5082 C C . LEU A 1 644 ? -32.316 61.936 -12.301 1.00 27.55 644 LEU B C 1
ATOM 5083 O O . LEU A 1 644 ? -31.906 60.885 -12.788 1.00 27.57 644 LEU B O 1
ATOM 5088 N N . GLN A 1 645 ? -32.152 63.132 -12.878 1.00 28.15 645 GLN B N 1
ATOM 5089 C CA . GLN A 1 645 ? -31.340 63.279 -14.093 1.00 30.21 645 GLN B CA 1
ATOM 5090 C C . GLN A 1 645 ? -29.840 63.154 -13.800 1.00 29.42 645 GLN B C 1
ATOM 5091 O O . GLN A 1 645 ? -29.146 62.461 -14.508 1.00 29.33 645 GLN B O 1
ATOM 5097 N N . THR A 1 646 ? -29.348 63.777 -12.739 1.00 27.87 646 THR B N 1
ATOM 5098 C CA . THR A 1 646 ? -27.899 63.832 -12.517 1.00 27.84 646 THR B CA 1
ATOM 5099 C C . THR A 1 646 ? -27.336 62.622 -11.785 1.00 27.29 646 THR B C 1
ATOM 5100 O O . THR A 1 646 ? -26.149 62.335 -11.909 1.00 27.77 646 THR B O 1
ATOM 5104 N N . GLY A 1 647 ? -28.155 61.954 -10.974 1.00 26.96 647 GLY B N 1
ATOM 5105 C CA . GLY A 1 647 ? -27.695 60.858 -10.122 1.00 26.63 647 GLY B CA 1
ATOM 5106 C C . GLY A 1 647 ? -27.162 61.304 -8.758 1.00 26.72 647 GLY B C 1
ATOM 5107 O O . GLY A 1 647 ? -26.814 60.466 -7.930 1.00 27.15 647 GLY B O 1
ATOM 5108 N N . LYS A 1 648 ? -27.109 62.613 -8.510 1.00 26.19 648 LYS B N 1
ATOM 5109 C CA . LYS A 1 648 ? -26.699 63.122 -7.213 1.00 26.13 648 LYS B CA 1
ATOM 5110 C C . LYS A 1 648 ? -27.760 62.906 -6.094 1.00 25.00 648 LYS B C 1
ATOM 5111 O O . LYS A 1 648 ? -28.966 62.808 -6.362 1.00 25.59 648 LYS B O 1
ATOM 5117 N N . PRO A 1 649 ? -27.313 62.829 -4.839 1.00 23.82 649 PRO B N 1
ATOM 5118 C CA . PRO A 1 649 ? -28.241 62.834 -3.713 1.00 22.79 649 PRO B CA 1
ATOM 5119 C C . PRO A 1 649 ? -28.952 64.180 -3.552 1.00 22.14 649 PRO B C 1
ATOM 5120 O O . PRO A 1 649 ? -28.475 65.187 -4.056 1.00 21.92 649 PRO B O 1
ATOM 5124 N N . LEU A 1 650 ? -30.069 64.185 -2.841 1.00 21.36 650 LEU B N 1
ATOM 5125 C CA . LEU A 1 650 ? -30.728 65.430 -2.433 1.00 21.41 650 LEU B CA 1
ATOM 5126 C C . LEU A 1 650 ? -30.090 65.874 -1.124 1.00 20.99 650 LEU B C 1
ATOM 5127 O O . LEU A 1 650 ? -29.626 66.987 -1.018 1.00 21.30 650 LEU B O 1
ATOM 5132 N N . MET A 1 651 ? -30.045 64.978 -0.142 1.00 20.33 651 MET B N 1
ATOM 5133 C CA . MET A 1 651 ? -29.279 65.193 1.090 1.00 20.17 651 MET B CA 1
ATOM 5134 C C . MET A 1 651 ? -27.862 64.732 0.826 1.00 20.48 651 MET B C 1
ATOM 5135 O O . MET A 1 651 ? -27.582 63.535 0.793 1.00 19.93 651 MET B O 1
ATOM 5140 N N . ARG A 1 652 ? -26.972 65.705 0.605 1.00 20.93 652 ARG B N 1
ATOM 5141 C CA . ARG A 1 652 ? -25.809 65.493 -0.264 1.00 21.10 652 ARG B CA 1
ATOM 5142 C C . ARG A 1 652 ? -24.520 65.808 0.471 1.00 21.01 652 ARG B C 1
ATOM 5143 O O . ARG A 1 652 ? -24.281 66.952 0.848 1.00 20.99 652 ARG B O 1
ATOM 5151 N N . ALA A 1 653 ? -23.673 64.804 0.658 1.00 20.85 653 ALA B N 1
ATOM 5152 C CA . ALA A 1 653 ? -22.350 65.050 1.218 1.00 21.11 653 ALA B CA 1
ATOM 5153 C C . ALA A 1 653 ? -21.604 66.117 0.407 1.00 22.55 653 ALA B C 1
ATOM 5154 O O . ALA A 1 653 ? -21.803 66.272 -0.802 1.00 21.89 653 ALA B O 1
ATOM 5156 N N . MET A 1 654 ? -20.730 66.839 1.083 1.00 24.33 654 MET B N 1
ATOM 5157 C CA . MET A 1 654 ? -20.022 67.975 0.477 1.00 26.44 654 MET B CA 1
ATOM 5158 C C . MET A 1 654 ? -19.111 67.576 -0.679 1.00 25.09 654 MET B C 1
ATOM 5159 O O . MET A 1 654 ? -18.865 68.369 -1.590 1.00 24.78 654 MET B O 1
ATOM 5164 N N . PHE A 1 655 ? -18.602 66.344 -0.640 1.00 23.90 655 PHE B N 1
ATOM 5165 C CA . PHE A 1 655 ? -17.652 65.886 -1.647 1.00 23.93 655 PHE B CA 1
ATOM 5166 C C . PHE A 1 655 ? -18.242 65.785 -3.048 1.00 24.00 655 PHE B C 1
ATOM 5167 O O . PHE A 1 655 ? -17.480 65.766 -3.999 1.00 24.18 655 PHE B O 1
ATOM 5175 N N . TYR A 1 656 ? -19.572 65.717 -3.196 1.00 23.72 656 TYR B N 1
ATOM 5176 C CA . TYR A 1 656 ? -20.156 65.631 -4.543 1.00 24.69 656 TYR B CA 1
ATOM 5177 C C . TYR A 1 656 ? -19.883 66.891 -5.375 1.00 27.04 656 TYR B C 1
ATOM 5178 O O . TYR A 1 656 ? -19.603 66.786 -6.560 1.00 28.92 656 TYR B O 1
ATOM 5187 N N . ASP A 1 657 ? -19.959 68.061 -4.748 1.00 28.36 657 ASP B N 1
ATOM 5188 C CA . ASP A 1 657 ? -19.781 69.326 -5.447 1.00 30.17 657 ASP B CA 1
ATOM 5189 C C . ASP A 1 657 ? -18.477 70.033 -5.068 1.00 30.97 657 ASP B C 1
ATOM 5190 O O . ASP A 1 657 ? -18.098 70.964 -5.768 1.00 31.07 657 ASP B O 1
ATOM 5195 N N . HIS A 1 658 ? -17.805 69.622 -3.983 1.00 30.69 658 HIS B N 1
ATOM 5196 C CA . HIS A 1 658 ? -16.617 70.329 -3.466 1.00 31.81 658 HIS B CA 1
ATOM 5197 C C . HIS A 1 658 ? -15.454 69.401 -3.085 1.00 31.77 658 HIS B C 1
ATOM 5198 O O . HIS A 1 658 ? -14.677 69.730 -2.189 1.00 32.16 658 HIS B O 1
ATOM 5205 N N . ALA A 1 659 ? -15.276 68.292 -3.807 1.00 31.47 659 ALA B N 1
ATOM 5206 C CA . ALA A 1 659 ? -14.217 67.309 -3.469 1.00 31.56 659 ALA B CA 1
ATOM 5207 C C . ALA A 1 659 ? -12.776 67.795 -3.640 1.00 32.50 659 ALA B C 1
ATOM 5208 O O . ALA A 1 659 ? -11.860 67.179 -3.106 1.00 32.64 659 ALA B O 1
ATOM 5210 N N . ASP A 1 660 ? -12.549 68.868 -4.389 1.00 33.49 660 ASP B N 1
ATOM 5211 C CA . ASP A 1 660 ? -11.182 69.405 -4.485 1.00 34.97 660 ASP B CA 1
ATOM 5212 C C . ASP A 1 660 ? -10.777 70.300 -3.282 1.00 34.51 660 ASP B C 1
ATOM 5213 O O . ASP A 1 660 ? -9.684 70.845 -3.259 1.00 34.57 660 ASP B O 1
ATOM 5218 N N . ASP A 1 661 ? -11.649 70.438 -2.291 1.00 33.12 661 ASP B N 1
ATOM 5219 C CA . ASP A 1 661 ? -11.365 71.220 -1.099 1.00 32.50 661 ASP B CA 1
ATOM 5220 C C . ASP A 1 661 ? -11.187 70.274 0.091 1.00 31.86 661 ASP B C 1
ATOM 5221 O O . ASP A 1 661 ? -12.159 69.733 0.573 1.00 31.31 661 ASP B O 1
ATOM 5226 N N . PRO A 1 662 ? -9.952 70.093 0.578 1.00 31.84 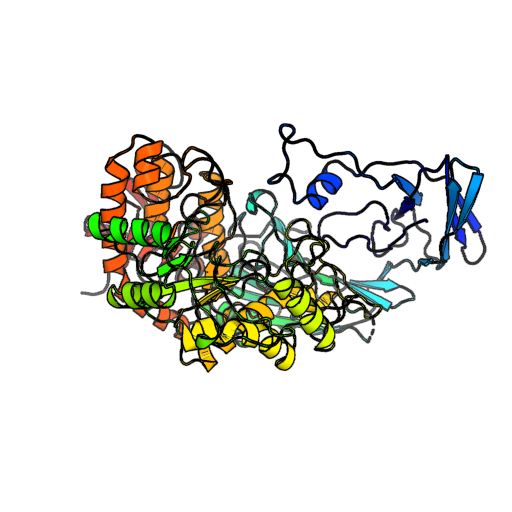662 PRO B N 1
ATOM 5227 C CA . PRO A 1 662 ? -9.733 69.117 1.650 1.00 31.52 662 PRO B CA 1
ATOM 5228 C C . PRO A 1 662 ? -10.387 69.449 2.996 1.00 30.80 662 PRO B C 1
ATOM 5229 O O . PRO A 1 662 ? -10.604 68.547 3.790 1.00 29.87 662 PRO B O 1
ATOM 5233 N N . GLU A 1 663 ? -10.709 70.720 3.245 1.00 30.86 663 GLU B N 1
ATOM 5234 C CA . GLU A 1 663 ? -11.336 71.128 4.507 1.00 30.89 663 GLU B CA 1
ATOM 5235 C C . GLU A 1 663 ? -12.757 70.572 4.733 1.00 28.56 663 GLU B C 1
ATOM 5236 O O . GLU A 1 663 ? -13.203 70.505 5.864 1.00 27.79 663 GLU B O 1
ATOM 5242 N N . ILE A 1 664 ? -13.452 70.146 3.680 1.00 27.01 664 ILE B N 1
ATOM 5243 C CA . ILE A 1 664 ? -14.792 69.578 3.839 1.00 25.88 664 ILE B CA 1
ATOM 5244 C C . ILE A 1 664 ? -14.834 68.370 4.797 1.00 25.02 664 ILE B C 1
ATOM 5245 O O . ILE A 1 664 ? -15.824 68.171 5.494 1.00 24.03 664 ILE B O 1
ATOM 5250 N N . TRP A 1 665 ? -13.742 67.613 4.899 1.00 24.44 665 TRP B N 1
ATOM 5251 C CA . TRP A 1 665 ? -13.765 66.362 5.700 1.00 23.79 665 TRP B CA 1
ATOM 5252 C C . TRP A 1 665 ? -13.754 66.651 7.199 1.00 23.95 665 TRP B C 1
ATOM 5253 O O . TRP A 1 665 ? -14.175 65.817 7.988 1.00 23.38 665 TRP B O 1
ATOM 5264 N N . ALA A 1 666 ? -13.334 67.864 7.578 1.00 24.24 666 ALA B N 1
ATOM 5265 C CA . ALA A 1 666 ? -13.390 68.299 8.966 1.00 24.47 666 ALA B CA 1
ATOM 5266 C C . ALA A 1 666 ? -14.820 68.685 9.415 1.00 24.18 666 ALA B C 1
ATOM 5267 O O . ALA A 1 666 ? -15.045 68.941 10.602 1.00 24.29 666 ALA B O 1
ATOM 5269 N N . HIS A 1 667 ? -15.784 68.707 8.489 1.00 23.66 667 HIS B N 1
ATOM 5270 C CA . HIS A 1 667 ? -17.160 69.106 8.791 1.00 23.82 667 HIS B CA 1
ATOM 5271 C C . HIS A 1 667 ? -18.166 68.102 8.226 1.00 23.20 667 HIS B C 1
ATOM 5272 O O . HIS A 1 667 ? -18.989 68.429 7.384 1.00 22.93 667 HIS B O 1
ATOM 5279 N N . PRO A 1 668 ? -18.109 66.864 8.719 1.00 23.12 668 PRO B N 1
ATOM 5280 C CA . PRO A 1 668 ? -18.908 65.798 8.121 1.00 23.09 668 PRO B CA 1
ATOM 5281 C C . PRO A 1 668 ? -20.425 65.815 8.401 1.00 22.92 668 PRO B C 1
ATOM 5282 O O . PRO A 1 668 ? -21.136 65.000 7.790 1.00 22.83 668 PRO B O 1
ATOM 5286 N N . ARG A 1 669 ? -20.918 66.665 9.315 1.00 22.96 669 ARG B N 1
ATOM 5287 C CA . ARG A 1 669 ? -22.376 66.804 9.519 1.00 23.23 669 ARG B CA 1
ATOM 5288 C C . ARG A 1 669 ? -22.962 68.120 8.969 1.00 23.71 669 ARG B C 1
ATOM 5289 O O . ARG A 1 669 ? -24.091 68.499 9.324 1.00 24.88 669 ARG B O 1
ATOM 5297 N N . GLN A 1 670 ? -22.223 68.820 8.109 1.00 23.36 670 GLN B N 1
ATOM 5298 C CA . GLN A 1 670 ? -22.871 69.763 7.180 1.00 23.73 670 GLN B CA 1
ATOM 5299 C C . GLN A 1 670 ? -23.093 69.045 5.876 1.00 23.12 670 GLN B C 1
ATOM 5300 O O . GLN A 1 670 ? -22.391 68.090 5.552 1.00 22.47 670 GLN B O 1
ATOM 5306 N N . TYR A 1 671 ? -24.089 69.511 5.134 1.00 21.95 671 TYR B N 1
ATOM 5307 C CA . TYR A 1 671 ? -24.440 68.888 3.886 1.00 21.69 671 TYR B CA 1
ATOM 5308 C C . TYR A 1 671 ? -25.182 69.876 2.998 1.00 21.88 671 TYR B C 1
ATOM 5309 O O . TYR A 1 671 ? -25.719 70.867 3.476 1.00 21.37 671 TYR B O 1
ATOM 5318 N N . MET A 1 672 ? -25.210 69.564 1.710 1.00 22.05 672 MET B N 1
ATOM 5319 C CA . MET A 1 672 ? -25.984 70.320 0.758 1.00 22.64 672 MET B CA 1
ATOM 5320 C C . MET A 1 672 ? -27.388 69.706 0.695 1.00 21.59 672 MET B C 1
ATOM 5321 O O . MET A 1 672 ? -27.553 68.468 0.746 1.00 19.93 672 MET B O 1
ATOM 5326 N N . LEU A 1 673 ? -28.396 70.571 0.602 1.00 21.03 673 LEU B N 1
ATOM 5327 C CA . LEU A 1 673 ? -29.745 70.145 0.292 1.00 20.86 673 LEU B CA 1
ATOM 5328 C C . LEU A 1 673 ? -29.976 70.608 -1.121 1.00 21.65 673 LEU B C 1
ATOM 5329 O O . LEU A 1 673 ? -30.218 71.790 -1.344 1.00 22.04 673 LEU B O 1
ATOM 5334 N N . GLY A 1 674 ? -29.867 69.685 -2.078 1.00 21.95 674 GLY B N 1
ATOM 5335 C CA . GLY A 1 674 ? -29.814 70.066 -3.488 1.00 23.21 674 GLY B CA 1
ATOM 5336 C C . GLY A 1 674 ? -28.570 70.874 -3.839 1.00 24.33 674 GLY B C 1
ATOM 5337 O O . GLY A 1 674 ? -27.582 70.864 -3.112 1.00 24.65 674 GLY B O 1
ATOM 5338 N N . ASP A 1 675 ? -28.623 71.563 -4.969 1.00 25.23 675 ASP B N 1
ATOM 5339 C CA . ASP A 1 675 ? -27.477 72.335 -5.467 1.00 26.71 675 ASP B CA 1
ATOM 5340 C C . ASP A 1 675 ? -27.200 73.606 -4.700 1.00 26.89 675 ASP B C 1
ATOM 5341 O O . ASP A 1 675 ? -26.071 74.062 -4.705 1.00 27.97 675 ASP B O 1
ATOM 5346 N N . GLU A 1 676 ? -28.214 74.212 -4.096 1.00 26.67 676 GLU B N 1
ATOM 5347 C CA . GLU A 1 676 ? -28.109 75.628 -3.714 1.00 27.58 676 GLU B CA 1
ATOM 5348 C C . GLU A 1 676 ? -27.964 75.929 -2.212 1.00 26.59 676 GLU B C 1
ATOM 5349 O O . GLU A 1 676 ? -27.462 77.003 -1.853 1.00 26.57 676 GLU B O 1
ATOM 5355 N N . LEU A 1 677 ? -28.382 75.013 -1.350 1.00 24.66 677 LEU B N 1
ATOM 5356 C CA . LEU A 1 677 ? -28.439 75.270 0.084 1.00 24.56 677 LEU B CA 1
ATOM 5357 C C . LEU A 1 677 ? -27.445 74.426 0.848 1.00 23.94 677 LEU B C 1
ATOM 5358 O O . LEU A 1 677 ? -27.413 73.198 0.693 1.00 23.72 677 LEU B O 1
ATOM 5363 N N . LEU A 1 678 ? -26.634 75.081 1.673 1.00 24.02 678 LEU B N 1
ATOM 5364 C CA . LEU A 1 678 ? -25.718 74.416 2.585 1.00 23.81 678 LEU B CA 1
ATOM 5365 C C . LEU A 1 678 ? -26.338 74.440 3.988 1.00 23.36 678 LEU B C 1
ATOM 5366 O O . LEU A 1 678 ? -26.629 75.529 4.512 1.00 22.99 678 LEU B O 1
ATOM 5371 N N . ILE A 1 679 ? -26.534 73.256 4.582 1.00 21.88 679 ILE B N 1
ATOM 5372 C CA . ILE A 1 679 ? -27.209 73.123 5.871 1.00 22.02 679 ILE B CA 1
ATOM 5373 C C . ILE A 1 679 ? -26.232 72.710 6.965 1.00 21.40 679 ILE B C 1
ATOM 5374 O O . ILE A 1 679 ? -25.396 71.846 6.738 1.00 22.17 679 ILE B O 1
ATOM 5379 N N . ASN A 1 680 ? -26.376 73.265 8.157 1.00 21.40 680 ASN B N 1
ATOM 5380 C CA . ASN A 1 680 ? -25.527 72.890 9.280 1.00 21.80 680 ASN B CA 1
ATOM 5381 C C . ASN A 1 680 ? -26.308 72.835 10.590 1.00 21.73 680 ASN B C 1
ATOM 5382 O O . ASN A 1 680 ? -26.293 73.815 11.371 1.00 21.79 680 ASN B O 1
ATOM 5387 N N . PRO A 1 681 ? -26.997 71.700 10.834 1.00 20.98 681 PRO B N 1
ATOM 5388 C CA . PRO A 1 681 ? -27.792 71.519 12.059 1.00 20.82 681 PRO B CA 1
ATOM 5389 C C . PRO A 1 681 ? -27.032 71.803 13.347 1.00 20.88 681 PRO B C 1
ATOM 5390 O O . PRO A 1 681 ? -25.832 71.494 13.447 1.00 20.86 681 PRO B O 1
ATOM 5394 N N . VAL A 1 682 ? -27.733 72.362 14.334 1.00 21.33 682 VAL B N 1
ATOM 5395 C CA . VAL A 1 682 ? -27.141 72.689 15.629 1.00 21.93 682 VAL B CA 1
ATOM 5396 C C . VAL A 1 682 ? -27.378 71.483 16.532 1.00 21.73 682 VAL B C 1
ATOM 5397 O O . VAL A 1 682 ? -28.512 71.199 16.896 1.00 20.99 682 VAL B O 1
ATOM 5401 N N . THR A 1 683 ? -26.304 70.783 16.877 1.00 21.95 683 THR B N 1
ATOM 5402 C CA . THR A 1 683 ? -26.381 69.455 17.487 1.00 22.27 683 THR B CA 1
ATOM 5403 C C . THR A 1 683 ? -25.842 69.353 18.900 1.00 22.88 683 THR B C 1
ATOM 5404 O O . THR A 1 683 ? -25.602 68.242 19.395 1.00 22.03 683 THR B O 1
ATOM 5408 N N . ALA A 1 684 ? -25.656 70.490 19.558 1.00 23.95 684 ALA B N 1
ATOM 5409 C CA . ALA A 1 684 ? -25.194 70.495 20.940 1.00 25.43 684 ALA B CA 1
ATOM 5410 C C . ALA A 1 684 ? -26.129 71.342 21.823 1.00 25.73 684 ALA B C 1
ATOM 5411 O O . ALA A 1 684 ? -26.541 72.432 21.410 1.00 25.46 684 ALA B O 1
ATOM 5413 N N . PRO A 1 685 ? -26.452 70.847 23.045 1.00 26.30 685 PRO B N 1
ATOM 5414 C CA . PRO A 1 685 ? -27.249 71.676 23.932 1.00 27.22 685 PRO B CA 1
ATOM 5415 C C . PRO A 1 685 ? -26.491 72.915 24.398 1.00 27.50 685 PRO B C 1
ATOM 5416 O O . PRO A 1 685 ? -25.270 72.876 24.570 1.00 27.56 685 PRO B O 1
ATOM 5420 N N . GLY A 1 686 ? -27.215 74.011 24.548 1.00 28.07 686 GLY B N 1
ATOM 5421 C CA . GLY A 1 686 ? -26.662 75.225 25.100 1.00 28.91 686 GLY B CA 1
ATOM 5422 C C . GLY A 1 686 ? -25.949 76.074 24.079 1.00 29.06 686 GLY B C 1
ATOM 5423 O O . GLY A 1 686 ? -25.376 77.093 24.446 1.00 29.14 686 GLY B O 1
ATOM 5424 N N . ALA A 1 687 ? -25.982 75.696 22.797 1.00 28.18 687 ALA B N 1
ATOM 5425 C CA . ALA A 1 687 ? -25.266 76.485 21.783 1.00 28.63 687 ALA B CA 1
ATOM 5426 C C . ALA A 1 687 ? -25.971 77.809 21.497 1.00 28.83 687 ALA B C 1
ATOM 5427 O O . ALA A 1 687 ? -27.174 77.817 21.229 1.00 28.50 687 ALA B O 1
ATOM 5429 N N . THR A 1 688 ? -25.235 78.921 21.584 1.00 29.55 688 THR B N 1
ATOM 5430 C CA . THR A 1 688 ? -25.748 80.250 21.192 1.00 30.06 688 THR B CA 1
ATOM 5431 C C . THR A 1 688 ? -25.137 80.753 19.881 1.00 29.69 688 THR B C 1
ATOM 5432 O O . THR A 1 688 ? -25.698 81.653 19.255 1.00 29.43 688 THR B O 1
ATOM 5436 N N . THR A 1 689 ? -23.975 80.208 19.489 1.00 29.62 689 THR B N 1
ATOM 5437 C CA . THR A 1 689 ? -23.421 80.426 18.149 1.00 29.55 689 THR B CA 1
ATOM 5438 C C . THR A 1 689 ? -23.044 79.080 17.531 1.00 28.22 689 THR B C 1
ATOM 5439 O O . THR A 1 689 ? -22.940 78.080 18.233 1.00 27.60 689 THR B O 1
ATOM 5443 N N . TRP A 1 690 ? -22.844 79.070 16.218 1.00 27.13 690 TRP B N 1
ATOM 5444 C CA . TRP A 1 690 ? -22.513 77.849 15.489 1.00 26.10 690 TRP B CA 1
ATOM 5445 C C . TRP A 1 690 ? -21.655 78.223 14.294 1.00 26.62 690 TRP B C 1
ATOM 5446 O O . TRP A 1 690 ? -21.932 79.212 13.612 1.00 27.20 690 TRP B O 1
ATOM 5457 N N . THR A 1 691 ? -20.636 77.412 14.035 1.00 26.57 691 THR B N 1
ATOM 5458 C CA . THR A 1 691 ? -19.685 77.666 12.981 1.00 27.17 691 THR B CA 1
ATOM 5459 C C . THR A 1 691 ? -19.860 76.708 11.804 1.00 26.46 691 THR B C 1
ATOM 5460 O O . THR A 1 691 ? -19.998 75.508 11.997 1.00 25.70 691 THR B O 1
ATOM 5464 N N . THR A 1 692 ? -19.828 77.259 10.595 1.00 26.69 692 THR B N 1
ATOM 5465 C CA . THR A 1 692 ? -19.983 76.512 9.358 1.00 26.87 692 THR B CA 1
ATOM 5466 C C . THR A 1 692 ? -18.776 76.767 8.445 1.00 27.28 692 THR B C 1
ATOM 5467 O O . THR A 1 692 ? -18.338 77.911 8.310 1.00 27.14 692 THR B O 1
ATOM 5471 N N . TYR A 1 693 ? -18.230 75.708 7.837 1.00 26.99 693 TYR B N 1
ATOM 5472 C CA . TYR A 1 693 ? -17.247 75.891 6.764 1.00 27.77 693 TYR B CA 1
ATOM 5473 C C . TYR A 1 693 ? -17.969 76.155 5.450 1.00 27.99 693 TYR B C 1
ATOM 5474 O O . TYR A 1 693 ? -18.805 75.342 5.015 1.00 27.25 693 TYR B O 1
ATOM 5483 N N . LEU A 1 694 ? -17.640 77.284 4.812 1.00 28.86 694 LEU B N 1
ATOM 5484 C CA . LEU A 1 694 ? -18.151 77.607 3.484 1.00 29.52 694 LEU B CA 1
ATOM 5485 C C . LEU A 1 694 ? -17.086 77.302 2.457 1.00 30.25 694 LEU B C 1
ATOM 5486 O O . LEU A 1 694 ? -15.955 77.783 2.580 1.00 30.52 694 LEU B O 1
ATOM 5491 N N . PRO A 1 695 ? -17.422 76.507 1.436 1.00 30.89 695 PRO B N 1
ATOM 5492 C CA . PRO A 1 695 ? -16.482 76.322 0.325 1.00 32.06 695 PRO B CA 1
ATOM 5493 C C . PRO A 1 695 ? -16.458 77.539 -0.613 1.00 33.86 695 PRO B C 1
ATOM 5494 O O . PRO A 1 695 ? -17.256 78.456 -0.440 1.00 32.77 695 PRO B O 1
ATOM 5498 N N . GLU A 1 696 ? -15.556 77.532 -1.593 1.00 36.51 696 GLU B N 1
ATOM 5499 C CA . GLU A 1 696 ? -15.326 78.694 -2.468 1.00 39.73 696 GLU B CA 1
ATOM 5500 C C . GLU A 1 696 ? -16.615 79.133 -3.169 1.00 39.11 696 GLU B C 1
ATOM 5501 O O . GLU A 1 696 ? -17.470 78.303 -3.481 1.00 38.12 696 GLU B O 1
ATOM 5507 N N . GLY A 1 697 ? -16.730 80.440 -3.395 1.00 39.13 697 GLY B N 1
ATOM 5508 C CA . GLY A 1 697 ? -17.919 81.065 -3.970 1.00 39.57 697 GLY B CA 1
ATOM 5509 C C . GLY A 1 697 ? -18.536 82.000 -2.956 1.00 39.57 697 GLY B C 1
ATOM 5510 O O . GLY A 1 697 ? -18.089 82.053 -1.812 1.00 39.36 697 GLY B O 1
ATOM 5511 N N . GLN A 1 698 ? -19.569 82.728 -3.367 1.00 39.32 698 GLN B N 1
ATOM 5512 C CA . GLN A 1 698 ? -20.310 83.612 -2.456 1.00 40.06 698 GLN B CA 1
ATOM 5513 C C . GLN A 1 698 ? -21.578 82.927 -1.930 1.00 36.92 698 GLN B C 1
ATOM 5514 O O . GLN A 1 698 ? -22.247 82.183 -2.647 1.00 35.25 698 GLN B O 1
ATOM 5520 N N . TRP A 1 699 ? -21.900 83.226 -0.677 1.00 35.77 699 TRP B N 1
ATOM 5521 C CA . TRP A 1 699 ? -22.986 82.575 0.047 1.00 34.36 699 TRP B CA 1
ATOM 5522 C C . TRP A 1 699 ? -23.841 83.622 0.739 1.00 34.98 699 TRP B C 1
ATOM 5523 O O . TRP A 1 699 ? -23.312 84.600 1.268 1.00 35.18 699 TRP B O 1
ATOM 5534 N N . GLU A 1 700 ? -25.160 83.416 0.702 1.00 34.51 700 GLU B N 1
ATOM 5535 C CA . GLU A 1 700 ? -26.148 84.312 1.293 1.00 35.20 700 GLU B CA 1
ATOM 5536 C C . GLU A 1 700 ? -26.794 83.609 2.502 1.00 33.11 700 GLU B C 1
ATOM 5537 O O . GLU A 1 700 ? -27.211 82.458 2.379 1.00 30.90 700 GLU B O 1
ATOM 5543 N N . ASP A 1 701 ? -26.869 84.297 3.646 1.00 32.10 701 ASP B N 1
ATOM 5544 C CA . ASP A 1 701 ? -27.592 83.798 4.822 1.00 31.42 701 ASP B CA 1
ATOM 5545 C C . ASP A 1 701 ? -29.065 83.674 4.476 1.00 31.06 701 ASP B C 1
ATOM 5546 O O . ASP A 1 701 ? -29.673 84.613 3.957 1.00 30.90 701 ASP B O 1
ATOM 5551 N N . TYR A 1 702 ? -29.627 82.495 4.741 1.00 29.87 702 TYR B N 1
ATOM 5552 C CA . TYR A 1 702 ? -31.016 82.213 4.379 1.00 29.81 702 TYR B CA 1
ATOM 5553 C C . TYR A 1 702 ? -32.018 83.117 5.089 1.00 29.68 702 TYR B C 1
ATOM 5554 O O . TYR A 1 702 ? -33.098 83.404 4.546 1.00 29.22 702 TYR B O 1
ATOM 5563 N N . TRP A 1 703 ? -31.662 83.544 6.304 1.00 29.27 703 TRP B N 1
ATOM 5564 C CA . TRP A 1 703 ? -32.574 84.230 7.208 1.00 29.61 703 TRP B CA 1
ATOM 5565 C C . TRP A 1 703 ? -32.419 85.756 7.143 1.00 31.79 703 TRP B C 1
ATOM 5566 O O . TRP A 1 703 ? -33.414 86.467 7.201 1.00 32.59 703 TRP B O 1
ATOM 5577 N N . SER A 1 704 ? -31.183 86.242 7.016 1.00 32.74 704 SER B N 1
ATOM 5578 C CA . SER A 1 704 ? -30.887 87.677 7.099 1.00 34.25 704 SER B CA 1
ATOM 5579 C C . SER A 1 704 ? -30.463 88.320 5.794 1.00 35.80 704 SER B C 1
ATOM 5580 O O . SER A 1 704 ? -30.373 89.548 5.742 1.00 36.62 704 SER B O 1
ATOM 5583 N N . GLY A 1 705 ? -30.156 87.524 4.766 1.00 36.00 705 GLY B N 1
ATOM 5584 C CA . GLY A 1 705 ? -29.610 88.043 3.514 1.00 37.32 705 GLY B CA 1
ATOM 5585 C C . GLY A 1 705 ? -28.121 88.401 3.510 1.00 38.87 705 GLY B C 1
ATOM 5586 O O . GLY A 1 705 ? -27.585 88.731 2.460 1.00 39.51 705 GLY B O 1
ATOM 5587 N N . GLU A 1 706 ? -27.445 88.290 4.656 1.00 39.94 706 GLU B N 1
ATOM 5588 C CA . GLU A 1 706 ? -26.036 88.665 4.785 1.00 41.77 706 GLU B CA 1
ATOM 5589 C C . GLU A 1 706 ? -25.135 87.810 3.884 1.00 41.01 706 GLU B C 1
ATOM 5590 O O . GLU A 1 706 ? -25.233 86.571 3.870 1.00 37.59 706 GLU B O 1
ATOM 5596 N N . VAL A 1 707 ? -24.255 88.474 3.141 1.00 40.86 707 VAL B N 1
ATOM 5597 C CA . VAL A 1 707 ? -23.377 87.798 2.189 1.00 41.41 707 VAL B CA 1
ATOM 5598 C C . VAL A 1 707 ? -22.022 87.488 2.832 1.00 41.01 707 VAL B C 1
ATOM 5599 O O . VAL A 1 707 ? -21.456 88.328 3.528 1.00 40.84 707 VAL B O 1
ATOM 5603 N N . SER A 1 708 ? -21.510 86.283 2.586 1.00 39.54 708 SER B N 1
ATOM 5604 C CA . SER A 1 708 ? -20.201 85.856 3.092 1.00 39.42 708 SER B CA 1
ATOM 5605 C C . SER A 1 708 ? -19.344 85.343 1.939 1.00 39.72 708 SER B C 1
ATOM 5606 O O . SER A 1 708 ? -19.846 84.658 1.042 1.00 39.62 708 SER B O 1
ATOM 5609 N N . GLU A 1 709 ? -18.048 85.635 1.991 1.00 39.79 709 GLU B N 1
ATOM 5610 C CA . GLU A 1 709 ? -17.075 85.058 1.070 1.00 40.20 709 GLU B CA 1
ATOM 5611 C C . GLU A 1 709 ? -16.762 83.609 1.460 1.00 38.16 709 GLU B C 1
ATOM 5612 O O . GLU A 1 709 ? -16.546 83.305 2.626 1.00 37.78 709 GLU B O 1
ATOM 5618 N N . GLY A 1 710 ? -16.691 82.740 0.459 1.00 36.96 710 GLY B N 1
ATOM 5619 C CA . GLY A 1 710 ? -16.407 81.325 0.664 1.00 35.47 710 GLY B CA 1
ATOM 5620 C C . GLY A 1 710 ? -14.929 81.062 0.845 1.00 35.56 710 GLY B C 1
ATOM 5621 O O . GLY A 1 710 ? -14.089 81.961 0.654 1.00 35.10 710 GLY B O 1
ATOM 5622 N N . GLY A 1 711 ? -14.627 79.825 1.224 1.00 34.16 711 GLY B N 1
ATOM 5623 C CA . GLY A 1 711 ? -13.275 79.382 1.531 1.00 34.55 711 GLY B CA 1
ATOM 5624 C C . GLY A 1 711 ? -12.855 79.682 2.957 1.00 34.80 711 GLY B C 1
ATOM 5625 O O . GLY A 1 711 ? -11.668 79.717 3.244 1.00 34.38 711 GLY B O 1
ATOM 5626 N N . HIS A 1 712 ? -13.832 79.884 3.844 1.00 34.36 712 HIS B N 1
ATOM 5627 C CA . HIS A 1 712 ? -13.595 80.331 5.219 1.00 35.09 712 HIS B CA 1
ATOM 5628 C C . HIS A 1 712 ? -14.650 79.759 6.151 1.00 33.74 712 HIS B C 1
ATOM 5629 O O . HIS A 1 712 ? -15.747 79.413 5.715 1.00 33.52 712 HIS B O 1
ATOM 5636 N N . LEU A 1 713 ? -14.315 79.695 7.437 1.00 33.27 713 LEU B N 1
ATOM 5637 C CA . LEU A 1 713 ? -15.286 79.414 8.492 1.00 32.45 713 LEU B CA 1
ATOM 5638 C C . LEU A 1 713 ? -16.090 80.679 8.759 1.00 32.91 713 LEU B C 1
ATOM 5639 O O . LEU A 1 713 ? -15.539 81.772 8.704 1.00 32.98 713 LEU B O 1
ATOM 5644 N N . VAL A 1 714 ? -17.384 80.532 9.038 1.00 32.19 714 VAL B N 1
ATOM 5645 C CA . VAL A 1 714 ? -18.231 81.649 9.477 1.00 33.08 714 VAL B CA 1
ATOM 5646 C C . VAL A 1 714 ? -19.002 81.246 10.726 1.00 33.10 714 VAL B C 1
ATOM 5647 O O . VAL A 1 714 ? -19.332 80.074 10.891 1.00 31.27 714 VAL B O 1
ATOM 5651 N N . THR A 1 715 ? -19.283 82.225 11.587 1.00 33.90 715 THR B N 1
ATOM 5652 C CA . THR A 1 715 ? -20.025 82.002 12.825 1.00 35.08 715 THR B CA 1
ATOM 5653 C C . THR A 1 715 ? -21.366 82.763 12.792 1.00 35.13 715 THR B C 1
ATOM 5654 O O . THR A 1 715 ? -21.447 83.859 12.278 1.00 36.17 715 THR B O 1
ATOM 5658 N N . ARG A 1 716 ? -22.403 82.133 13.328 1.00 33.78 716 ARG B N 1
ATOM 5659 C CA . ARG A 1 716 ? -23.798 82.586 13.232 1.00 33.39 716 ARG B CA 1
ATOM 5660 C C . ARG A 1 716 ? -24.393 82.474 14.628 1.00 32.20 716 ARG B C 1
ATOM 5661 O O . ARG A 1 716 ? -24.272 81.413 15.253 1.00 30.58 716 ARG B O 1
ATOM 5669 N N . ALA A 1 717 ? -25.031 83.543 15.109 1.00 31.32 717 ALA B N 1
ATOM 5670 C CA . ALA A 1 717 ? -25.955 83.442 16.247 1.00 30.91 717 ALA B CA 1
ATOM 5671 C C . ALA A 1 717 ? -27.058 82.405 15.932 1.00 29.91 717 ALA B C 1
ATOM 5672 O O . ALA A 1 717 ? -27.634 82.445 14.846 1.00 29.46 717 ALA B O 1
ATOM 5674 N N . VAL A 1 718 ? -27.364 81.514 16.874 1.00 28.82 718 VAL B N 1
ATOM 5675 C CA . VAL A 1 718 ? -28.387 80.481 16.651 1.00 28.09 718 VAL B CA 1
ATOM 5676 C C . VAL A 1 718 ? -29.462 80.421 17.752 1.00 28.35 718 VAL B C 1
ATOM 5677 O O . VAL A 1 718 ? -29.531 79.471 18.547 1.00 27.79 718 VAL B O 1
ATOM 5681 N N . GLY A 1 719 ? -30.334 81.427 17.770 1.00 28.01 719 GLY B N 1
ATOM 5682 C CA . GLY A 1 719 ? -31.581 81.312 18.523 1.00 27.91 719 GLY B CA 1
ATOM 5683 C C . GLY A 1 719 ? -32.358 80.104 17.984 1.00 27.31 719 GLY B C 1
ATOM 5684 O O . GLY A 1 719 ? -32.047 79.581 16.906 1.00 25.63 719 GLY B O 1
ATOM 5685 N N . TRP A 1 720 ? -33.392 79.675 18.693 1.00 27.08 720 TRP B N 1
ATOM 5686 C CA . TRP A 1 720 ? -34.114 78.463 18.275 1.00 26.91 720 TRP B CA 1
ATOM 5687 C C . TRP A 1 720 ? -34.851 78.629 16.942 1.00 26.65 720 TRP B C 1
ATOM 5688 O O . TRP A 1 720 ? -35.139 77.645 16.270 1.00 26.32 720 TRP B O 1
ATOM 5699 N N . ASP A 1 721 ? -35.133 79.871 16.554 1.00 27.37 721 ASP B N 1
ATOM 5700 C CA . ASP A 1 721 ? -35.726 80.189 15.252 1.00 27.85 721 ASP B CA 1
ATOM 5701 C C . ASP A 1 721 ? -34.736 80.212 14.085 1.00 26.98 721 ASP B C 1
ATOM 5702 O O . ASP A 1 721 ? -35.139 80.504 12.963 1.00 26.59 721 ASP B O 1
ATOM 5707 N N . ILE A 1 722 ? -33.463 79.891 14.336 1.00 25.80 722 ILE B N 1
ATOM 5708 C CA . ILE A 1 722 ? -32.424 79.788 13.289 1.00 24.72 722 ILE B CA 1
ATOM 5709 C C . ILE A 1 722 ? -31.826 78.376 13.260 1.00 23.58 722 ILE B C 1
ATOM 5710 O O . ILE A 1 722 ? -31.521 77.820 14.299 1.00 22.90 722 ILE B O 1
ATOM 5715 N N . ILE A 1 723 ? -31.647 77.843 12.056 1.00 22.67 723 ILE B N 1
ATOM 5716 C CA . ILE A 1 723 ? -30.695 76.769 11.785 1.00 22.44 723 ILE B CA 1
ATOM 5717 C C . ILE A 1 723 ? -29.784 77.334 10.682 1.00 22.75 723 ILE B C 1
ATOM 5718 O O . ILE A 1 723 ? -30.295 77.865 9.711 1.00 22.71 723 ILE B O 1
ATOM 5723 N N . PRO A 1 724 ? -28.443 77.230 10.838 1.00 22.74 724 PRO B N 1
ATOM 5724 C CA . PRO A 1 724 ? -27.571 77.806 9.825 1.00 23.22 724 PRO B CA 1
ATOM 5725 C C . PRO A 1 724 ? -27.770 77.185 8.437 1.00 22.98 724 PRO B C 1
ATOM 5726 O O . PRO A 1 724 ? -27.654 75.960 8.258 1.00 22.43 724 PRO B O 1
ATOM 5730 N N . VAL A 1 725 ? -28.117 78.040 7.488 1.00 22.93 725 VAL B N 1
ATOM 5731 C CA . VAL A 1 725 ? -28.422 77.650 6.132 1.00 23.12 725 VAL B CA 1
ATOM 5732 C C . VAL A 1 725 ? -27.884 78.756 5.250 1.00 24.56 725 VAL B C 1
ATOM 5733 O O . VAL A 1 725 ? -28.207 79.932 5.484 1.00 24.89 725 VAL B O 1
ATOM 5737 N N . TYR A 1 726 ? -27.085 78.381 4.253 1.00 24.69 726 TYR B N 1
ATOM 5738 C CA . TYR A 1 726 ? -26.467 79.341 3.333 1.00 26.23 726 TYR B CA 1
ATOM 5739 C C . TYR A 1 726 ? -26.842 78.982 1.903 1.00 26.76 726 TYR B C 1
ATOM 5740 O O . TYR A 1 726 ? -26.811 77.812 1.539 1.00 25.16 726 TYR B O 1
ATOM 5749 N N . ARG A 1 727 ? -27.243 79.984 1.118 1.00 28.26 727 ARG B N 1
ATOM 5750 C CA . ARG A 1 727 ? -27.634 79.786 -0.271 1.00 30.25 727 ARG B CA 1
ATOM 5751 C C . ARG A 1 727 ? -26.552 80.313 -1.195 1.00 31.23 727 ARG B C 1
ATOM 5752 O O . ARG A 1 727 ? -26.063 81.429 -0.988 1.00 30.37 727 ARG B O 1
ATOM 5760 N N . ARG A 1 728 ? -26.208 79.546 -2.230 1.00 31.41 728 ARG B N 1
ATOM 5761 C CA . ARG A 1 728 ? -25.229 80.020 -3.223 1.00 33.33 728 ARG B CA 1
ATOM 5762 C C . ARG A 1 728 ? -25.708 81.324 -3.830 1.00 33.73 728 ARG B C 1
ATOM 5763 O O . ARG A 1 728 ? -26.886 81.472 -4.139 1.00 32.30 728 ARG B O 1
ATOM 5771 N N . VAL A 1 729 ? -24.800 82.281 -3.976 1.00 34.67 729 VAL B N 1
ATOM 5772 C CA . VAL A 1 729 ? -25.142 83.563 -4.574 1.00 36.10 729 VAL B CA 1
ATOM 5773 C C . VAL A 1 729 ? -25.031 83.409 -6.085 1.00 37.58 729 VAL B C 1
ATOM 5774 O O . VAL A 1 729 ? -23.954 83.204 -6.610 1.00 38.52 729 VAL B O 1
ATOM 5778 N N . GLY A 1 730 ? -26.157 83.526 -6.779 1.00 39.25 730 GLY B N 1
ATOM 5779 C CA . GLY A 1 730 ? -26.186 83.388 -8.236 1.00 39.88 730 GLY B CA 1
ATOM 5780 C C . GLY A 1 730 ? -25.781 84.651 -8.960 1.00 40.95 730 GLY B C 1
ATOM 5781 O O . GLY A 1 730 ? -25.629 85.722 -8.356 1.00 40.62 730 GLY B O 1
ATOM 5782 N N . ALA A 1 731 ? -25.597 84.509 -10.270 1.00 41.40 731 ALA B N 1
ATOM 5783 C CA . ALA A 1 731 ? -25.291 85.623 -11.156 1.00 43.15 731 ALA B CA 1
ATOM 5784 C C . ALA A 1 731 ? -26.506 86.549 -11.183 1.00 43.56 731 ALA B C 1
ATOM 5785 O O . ALA A 1 731 ? -27.639 86.081 -11.092 1.00 42.57 731 ALA B O 1
ATOM 5787 N N . ALA A 1 732 ? -26.267 87.849 -11.291 1.00 44.54 732 ALA B N 1
ATOM 5788 C CA . ALA A 1 732 ? -27.356 88.820 -11.313 1.00 45.41 732 ALA B CA 1
ATOM 5789 C C . ALA A 1 732 ? -28.161 88.701 -12.612 1.00 46.31 732 ALA B C 1
ATOM 5790 O O . ALA A 1 732 ? -27.593 88.738 -13.702 1.00 48.95 732 ALA B O 1
#